Protein AF-A0A955Y211-F1 (afdb_monomer)

Structure (mmCIF, N/CA/C/O backbone):
data_AF-A0A955Y211-F1
#
_entry.id   AF-A0A955Y211-F1
#
loop_
_atom_site.group_PDB
_atom_site.id
_atom_site.type_symbol
_atom_site.label_atom_id
_atom_site.label_alt_id
_atom_site.label_comp_id
_atom_site.label_asym_id
_atom_site.label_entity_id
_atom_site.label_seq_id
_atom_site.pdbx_PDB_ins_code
_atom_site.Cartn_x
_atom_site.Cartn_y
_atom_site.Cartn_z
_atom_site.occupancy
_atom_site.B_iso_or_equiv
_atom_site.auth_seq_id
_atom_site.auth_comp_id
_atom_site.auth_asym_id
_atom_site.auth_atom_id
_atom_site.pdbx_PDB_model_num
ATOM 1 N N . MET A 1 1 ? -13.556 9.371 -0.304 1.00 25.94 1 MET A N 1
ATOM 2 C CA . MET A 1 1 ? -12.699 8.297 -0.838 1.00 25.94 1 MET A CA 1
ATOM 3 C C . MET A 1 1 ? -13.559 7.049 -0.824 1.00 25.94 1 MET A C 1
ATOM 5 O O . MET A 1 1 ? -14.116 6.763 0.221 1.00 25.94 1 MET A O 1
ATOM 9 N N . MET A 1 2 ? -13.828 6.443 -1.977 1.00 22.52 2 MET A N 1
ATOM 10 C CA . MET A 1 2 ? -14.856 5.406 -2.122 1.00 22.52 2 MET A CA 1
ATOM 11 C C . MET A 1 2 ? -14.147 4.055 -2.219 1.00 22.52 2 MET A C 1
ATOM 13 O O . MET A 1 2 ? -13.267 3.906 -3.066 1.00 22.52 2 MET A O 1
ATOM 17 N N . LEU A 1 3 ? -14.492 3.107 -1.346 1.00 28.50 3 LEU A N 1
ATOM 18 C CA . LEU A 1 3 ? -14.201 1.697 -1.585 1.00 28.50 3 LEU A CA 1
ATOM 19 C C . LEU A 1 3 ? -14.988 1.321 -2.847 1.00 28.50 3 LEU A C 1
ATOM 21 O O . LEU A 1 3 ? -16.217 1.323 -2.835 1.00 28.50 3 LEU A O 1
ATOM 25 N N . 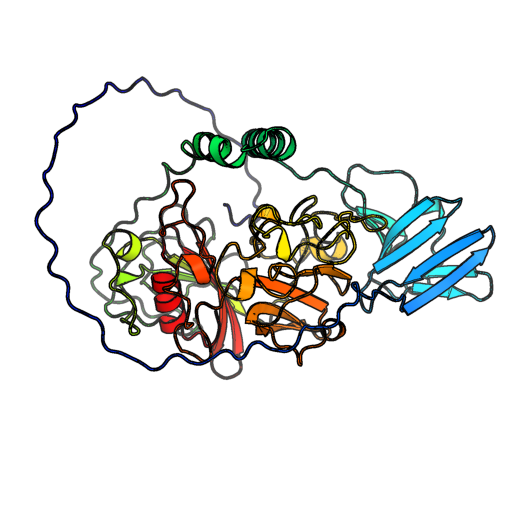ALA A 1 4 ? -14.299 1.132 -3.969 1.00 25.50 4 ALA A N 1
ATOM 26 C CA . ALA A 1 4 ? -14.953 0.814 -5.228 1.00 25.50 4 ALA A CA 1
ATOM 27 C C . ALA A 1 4 ? -15.119 -0.704 -5.327 1.00 25.50 4 ALA A C 1
ATOM 29 O O . ALA A 1 4 ? -14.175 -1.414 -5.662 1.00 25.50 4 ALA A O 1
ATOM 30 N N . ILE A 1 5 ? -16.327 -1.189 -5.042 1.00 35.94 5 ILE A N 1
ATOM 31 C CA . ILE A 1 5 ? -16.778 -2.511 -5.479 1.00 35.94 5 ILE A CA 1
ATOM 32 C C . ILE A 1 5 ? -17.578 -2.270 -6.761 1.00 35.94 5 ILE A C 1
ATOM 34 O O . ILE A 1 5 ? -18.552 -1.516 -6.763 1.00 35.94 5 ILE A O 1
ATOM 38 N N . LEU A 1 6 ? -17.113 -2.824 -7.881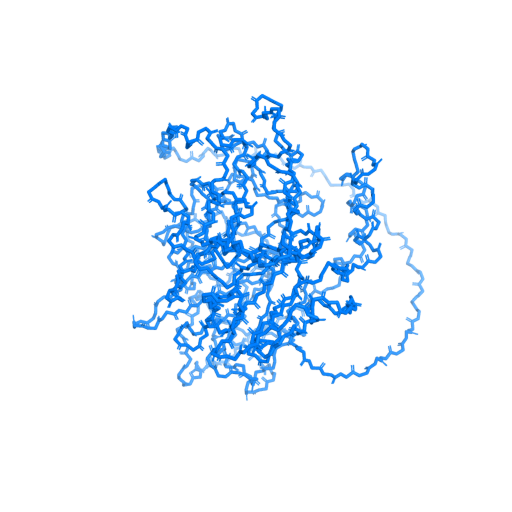 1.00 27.27 6 LEU A N 1
ATOM 39 C CA . LEU A 1 6 ? -17.697 -2.578 -9.200 1.00 27.27 6 LEU A CA 1
ATOM 40 C C . LEU A 1 6 ? -19.084 -3.233 -9.306 1.00 27.27 6 LEU A C 1
ATOM 42 O O . LEU A 1 6 ? -19.198 -4.432 -9.539 1.00 27.27 6 LEU A O 1
ATOM 46 N N . GLY A 1 7 ? -20.137 -2.422 -9.171 1.00 25.70 7 GLY A N 1
ATOM 47 C CA . GLY A 1 7 ? -21.519 -2.754 -9.523 1.00 25.70 7 GLY A CA 1
ATOM 48 C C . GLY A 1 7 ? -22.064 -1.745 -10.539 1.00 25.70 7 GLY A C 1
ATOM 49 O O . GLY A 1 7 ? -21.984 -0.537 -10.328 1.00 25.70 7 GLY A O 1
ATOM 50 N N . CYS A 1 8 ? -22.582 -2.224 -11.673 1.00 26.34 8 CYS A N 1
ATOM 51 C CA . CYS A 1 8 ? -23.124 -1.389 -12.753 1.00 26.34 8 CYS A CA 1
ATOM 52 C C . CYS A 1 8 ? -24.511 -0.834 -12.394 1.00 26.34 8 CYS A C 1
ATOM 54 O O . CYS A 1 8 ? -25.385 -1.645 -12.104 1.00 26.34 8 CYS A O 1
ATOM 56 N N . SER A 1 9 ? -24.750 0.488 -12.495 1.00 27.50 9 SER A N 1
ATOM 57 C CA . SER A 1 9 ? -26.084 1.105 -12.711 1.00 27.50 9 SER A CA 1
ATOM 58 C C . SER A 1 9 ? -26.029 2.621 -13.020 1.00 27.50 9 SER A C 1
ATOM 60 O O . SER A 1 9 ? -25.097 3.315 -12.629 1.00 27.50 9 SER A O 1
ATOM 62 N N . THR A 1 10 ? -27.038 3.099 -13.761 1.00 27.56 10 THR A N 1
ATOM 63 C CA . THR A 1 10 ? -27.229 4.388 -14.481 1.00 27.56 10 THR A CA 1
ATOM 64 C C . THR A 1 10 ? -27.459 5.658 -13.623 1.00 27.56 10 THR A C 1
ATOM 66 O O . THR A 1 10 ? -27.888 5.536 -12.479 1.00 27.56 10 THR A O 1
ATOM 69 N N . PRO A 1 11 ? -27.255 6.887 -14.166 1.00 25.84 11 PRO A N 1
ATOM 70 C CA . PRO A 1 11 ? -27.264 8.136 -13.387 1.00 25.84 11 PRO A CA 1
ATOM 71 C C . PRO A 1 11 ? -28.655 8.804 -13.267 1.00 25.84 11 PRO A C 1
ATOM 73 O O . PRO A 1 11 ? -29.410 8.779 -14.241 1.00 25.84 11 PRO A O 1
ATOM 76 N N . PRO A 1 12 ? -28.971 9.495 -12.147 1.00 29.44 12 PRO A N 1
ATOM 77 C CA . PRO A 1 12 ? -30.115 10.399 -12.067 1.00 29.44 12 PRO A CA 1
ATOM 78 C C . PRO A 1 12 ? -29.735 11.895 -12.109 1.00 29.44 12 PRO A C 1
ATOM 80 O O . PRO A 1 12 ? -28.596 12.309 -11.893 1.00 29.44 12 PRO A O 1
ATOM 83 N N . THR A 1 13 ? -30.757 12.684 -12.434 1.00 26.31 13 THR A N 1
ATOM 84 C CA . THR A 1 13 ? -30.793 14.094 -12.844 1.00 26.31 13 THR A CA 1
ATOM 85 C C . THR A 1 13 ? -30.585 15.097 -11.696 1.00 26.31 13 THR A C 1
ATOM 87 O O . THR A 1 13 ? -31.021 14.874 -10.571 1.00 26.31 13 THR A O 1
ATOM 90 N N . VAL A 1 14 ? -29.958 16.239 -12.004 1.00 26.50 14 VAL A N 1
ATOM 91 C CA . VAL A 1 14 ? -29.606 17.330 -11.073 1.00 26.50 14 VAL A CA 1
ATOM 92 C C . VAL A 1 14 ? -30.766 18.318 -10.891 1.00 26.50 14 VAL A C 1
ATOM 94 O O . VAL A 1 14 ? -31.300 18.820 -11.878 1.00 26.50 14 VAL A O 1
ATOM 97 N N . ALA A 1 15 ? -31.090 18.666 -9.640 1.00 27.75 15 ALA A N 1
ATOM 98 C CA . ALA A 1 15 ? -31.942 19.803 -9.278 1.00 27.75 15 ALA A CA 1
ATOM 99 C C . ALA A 1 15 ? -31.142 20.843 -8.468 1.00 27.75 15 ALA A C 1
ATOM 101 O O . ALA A 1 15 ? -30.325 20.499 -7.616 1.00 27.75 15 ALA A O 1
ATOM 102 N N . THR A 1 16 ? -31.361 22.122 -8.771 1.00 29.03 16 THR A N 1
ATOM 103 C CA . THR A 1 16 ? -30.668 23.301 -8.224 1.00 29.03 16 THR A CA 1
ATOM 104 C C . THR A 1 16 ? -31.268 23.783 -6.899 1.00 29.03 16 THR A C 1
ATOM 106 O O . THR A 1 16 ? -32.485 23.918 -6.798 1.00 29.03 16 THR A O 1
ATOM 109 N N . ALA A 1 17 ? -30.417 24.117 -5.921 1.00 28.25 17 ALA A N 1
ATOM 110 C CA . ALA A 1 17 ? -30.798 24.716 -4.635 1.00 28.25 17 ALA A CA 1
ATOM 111 C C . ALA A 1 17 ? -30.657 26.263 -4.630 1.00 28.25 17 ALA A C 1
ATOM 113 O O . ALA A 1 17 ? -29.771 26.781 -5.317 1.00 28.25 17 ALA A O 1
ATOM 114 N N . PRO A 1 18 ? -31.496 27.000 -3.868 1.00 30.27 18 PRO A N 1
ATOM 115 C CA . PRO A 1 18 ? -31.459 28.464 -3.751 1.00 30.27 18 PRO A CA 1
ATOM 116 C C . PRO A 1 18 ? -30.476 28.966 -2.659 1.00 30.27 18 PRO A C 1
ATOM 118 O O . PRO A 1 18 ? -29.943 28.152 -1.902 1.00 30.27 18 PRO A O 1
ATOM 121 N N . PRO A 1 19 ? -30.190 30.286 -2.586 1.00 30.73 19 PRO A N 1
ATOM 122 C CA . PRO A 1 19 ? -29.087 30.840 -1.799 1.00 30.73 19 PRO A CA 1
ATOM 123 C C . PRO A 1 19 ? -29.433 31.060 -0.316 1.00 30.73 19 PRO A C 1
ATOM 125 O O . PRO A 1 19 ? -30.584 31.297 0.036 1.00 30.73 19 PRO A O 1
ATOM 128 N N . VAL A 1 20 ? -28.400 30.999 0.532 1.00 32.41 20 VAL A N 1
ATOM 129 C CA . VAL A 1 20 ? -28.451 31.142 2.000 1.00 32.41 20 VAL A CA 1
ATOM 130 C C . VAL A 1 20 ? -27.920 32.523 2.407 1.00 32.41 20 VAL A C 1
ATOM 132 O O . VAL A 1 20 ? -26.851 32.927 1.945 1.00 32.41 20 VAL A O 1
ATOM 135 N N . GLU A 1 21 ? -28.661 33.230 3.264 1.00 29.61 21 GLU A N 1
ATOM 136 C CA . GLU A 1 21 ? -28.269 34.499 3.901 1.00 29.61 21 GLU A CA 1
ATOM 137 C C . GLU A 1 21 ? -27.356 34.277 5.129 1.00 29.61 21 GLU A C 1
ATOM 139 O O . GLU A 1 21 ? -27.426 33.217 5.755 1.00 29.61 21 GLU A O 1
ATOM 144 N N . PRO A 1 22 ? -26.486 35.243 5.489 1.00 31.50 22 PRO A N 1
ATOM 145 C CA . PRO A 1 22 ? -25.526 35.086 6.581 1.00 31.50 22 PRO A CA 1
ATOM 146 C C . PRO A 1 22 ? -26.103 35.491 7.948 1.00 31.50 22 PRO A C 1
ATOM 148 O O . PRO A 1 22 ? -26.681 36.567 8.090 1.00 31.50 22 PRO A O 1
ATOM 151 N N . GLU A 1 23 ? -25.861 34.667 8.970 1.00 32.06 23 GLU A N 1
ATOM 152 C CA . GLU A 1 23 ? -26.120 34.995 10.380 1.00 32.06 23 GLU A CA 1
ATOM 153 C C . GLU A 1 23 ? -24.873 35.544 11.111 1.00 32.06 23 GLU A C 1
ATOM 155 O O . GLU A 1 23 ? -23.742 35.335 10.653 1.00 32.06 23 GLU A O 1
ATOM 160 N N . PRO A 1 24 ? -25.064 36.288 12.222 1.00 30.00 24 PRO A N 1
ATOM 161 C CA . PRO A 1 24 ? -24.068 37.189 12.784 1.00 30.00 24 PRO A CA 1
ATOM 162 C C . PRO A 1 24 ? -23.136 36.522 13.805 1.00 30.00 24 PRO A C 1
ATOM 164 O O . PRO A 1 24 ? -23.482 35.582 14.512 1.00 30.00 24 PRO A O 1
ATOM 167 N N . THR A 1 25 ? -21.925 37.067 13.893 1.00 31.12 25 THR A N 1
ATOM 168 C CA . THR A 1 25 ? -20.847 36.672 14.806 1.00 31.12 25 THR A CA 1
ATOM 169 C C . THR A 1 25 ? -21.092 37.139 16.242 1.00 31.12 25 THR A C 1
ATOM 171 O O . THR A 1 25 ? -21.103 38.346 16.491 1.00 31.12 25 THR A O 1
ATOM 174 N N . GLU A 1 26 ? -21.158 36.202 17.191 1.00 30.30 26 GLU A N 1
ATOM 175 C CA . GLU A 1 26 ? -20.982 36.472 18.623 1.00 30.30 26 GLU A CA 1
ATOM 176 C C . GLU A 1 26 ? -19.583 36.062 19.108 1.00 30.30 26 GLU A C 1
ATOM 178 O O . GLU A 1 26 ? -19.053 34.997 18.791 1.00 30.30 26 GLU A O 1
ATOM 183 N N . SER A 1 27 ? -18.988 36.973 19.876 1.00 30.38 27 SER A N 1
ATOM 184 C CA . SER A 1 27 ? -17.680 36.890 20.521 1.00 30.38 27 SER A CA 1
ATOM 185 C C . SER A 1 27 ? -17.805 36.174 21.866 1.00 30.38 27 SER A C 1
ATOM 187 O O . SER A 1 27 ? -18.594 36.598 22.709 1.00 30.38 27 SER A O 1
ATOM 189 N N . LEU A 1 28 ? -17.005 35.128 22.095 1.00 30.70 28 LEU A N 1
ATOM 190 C CA . LEU A 1 28 ? -16.903 34.450 23.390 1.00 30.70 28 LEU A CA 1
ATOM 191 C C . LEU A 1 28 ? -15.480 34.550 23.943 1.00 30.70 28 LEU A C 1
ATOM 193 O O . LEU A 1 28 ? -14.507 34.134 23.314 1.00 30.70 28 LEU A O 1
ATOM 197 N N . ALA A 1 29 ? -15.397 35.122 25.143 1.00 28.25 29 ALA A N 1
ATOM 198 C CA . ALA A 1 29 ? -14.196 35.277 25.945 1.00 28.25 29 ALA A CA 1
ATOM 199 C C . ALA A 1 29 ? -13.709 33.934 26.520 1.00 28.25 29 ALA A C 1
ATOM 201 O O . ALA A 1 29 ? -14.495 33.096 26.961 1.00 28.25 29 ALA A O 1
ATOM 202 N N . THR A 1 30 ? -12.391 33.759 26.541 1.00 28.25 30 THR A N 1
ATOM 203 C CA . THR A 1 30 ? -11.656 32.630 27.131 1.00 28.25 30 THR A CA 1
ATOM 204 C C . THR A 1 30 ? -11.583 32.714 28.660 1.00 28.25 30 THR A C 1
ATOM 206 O O . THR A 1 30 ? -11.160 33.757 29.161 1.00 28.25 30 THR A O 1
ATOM 209 N N . PRO A 1 31 ? -11.876 31.631 29.405 1.00 31.05 31 PRO A N 1
ATOM 210 C CA . PRO A 1 31 ? -11.460 31.494 30.796 1.00 31.05 31 PRO A CA 1
ATOM 211 C C . PRO A 1 31 ? -10.129 30.734 30.944 1.00 31.05 31 PRO A C 1
ATOM 213 O O . PRO A 1 31 ? -9.762 29.893 30.119 1.00 31.05 31 PRO A O 1
ATOM 216 N N . ASP A 1 32 ? -9.425 31.078 32.022 1.00 29.11 32 ASP A N 1
ATOM 217 C CA . ASP A 1 32 ? -8.065 30.682 32.384 1.00 29.11 32 ASP A CA 1
ATOM 218 C C . ASP A 1 32 ? -7.831 29.167 32.487 1.00 29.11 32 ASP A C 1
ATOM 220 O O . ASP A 1 32 ? -8.633 28.402 33.027 1.00 29.11 32 ASP A O 1
ATOM 224 N N . ARG A 1 33 ? -6.666 28.745 31.987 1.00 29.34 33 ARG A N 1
ATOM 225 C CA . ARG A 1 33 ? -6.204 27.356 31.938 1.00 29.34 33 ARG A CA 1
ATOM 226 C C . ARG A 1 33 ? -5.289 27.079 33.133 1.00 29.34 33 ARG A C 1
ATOM 228 O O . ARG A 1 33 ? -4.211 27.653 33.233 1.00 29.34 33 ARG A O 1
ATOM 235 N N . VAL A 1 34 ? -5.709 26.176 34.017 1.00 27.72 34 VAL A N 1
ATOM 236 C CA . VAL A 1 34 ? -4.869 25.616 35.087 1.00 27.72 34 VAL A CA 1
ATOM 237 C C . VAL A 1 34 ? -3.972 24.532 34.482 1.00 27.72 34 VAL A C 1
ATOM 239 O O . VAL A 1 34 ? -4.468 23.534 33.958 1.00 27.72 34 VAL A O 1
ATOM 242 N N . GLU A 1 35 ? -2.654 24.737 34.523 1.00 25.97 35 GLU A N 1
ATOM 243 C CA . GLU A 1 35 ? -1.651 23.735 34.147 1.00 25.97 35 GLU A CA 1
ATOM 244 C C . GLU A 1 35 ? -1.521 22.668 35.241 1.00 25.97 35 GLU A C 1
ATOM 246 O O . GLU A 1 35 ? -1.168 22.963 36.382 1.00 25.97 35 GLU A O 1
ATOM 251 N N . VAL A 1 36 ? -1.765 21.408 34.879 1.00 28.48 36 VAL A N 1
ATOM 252 C CA . VAL A 1 36 ? -1.375 20.240 35.676 1.00 28.48 36 VAL A CA 1
ATOM 253 C C . VAL A 1 36 ? -0.324 19.480 34.873 1.00 28.48 36 VAL A C 1
ATOM 255 O O . VAL A 1 36 ? -0.590 19.034 33.756 1.00 28.48 36 VAL A O 1
ATOM 258 N N . ALA A 1 37 ? 0.883 19.376 35.427 1.00 24.50 37 ALA A N 1
ATOM 259 C CA . ALA A 1 37 ? 2.010 18.695 34.802 1.00 24.50 37 ALA A CA 1
ATOM 260 C C . ALA A 1 37 ? 1.767 17.170 34.724 1.00 24.50 37 ALA A C 1
ATOM 262 O O . ALA A 1 37 ? 1.361 16.573 35.726 1.00 24.50 37 ALA A O 1
ATOM 263 N N . PRO A 1 38 ? 2.019 16.519 33.572 1.00 26.70 38 PRO A N 1
ATOM 264 C CA . PRO A 1 38 ? 1.926 15.069 33.454 1.00 26.70 38 PRO A CA 1
ATOM 265 C C . PRO A 1 38 ? 3.118 14.365 34.133 1.00 26.70 38 PRO A C 1
ATOM 267 O O . PRO A 1 38 ? 4.199 14.950 34.254 1.00 26.70 38 PRO A O 1
ATOM 270 N N . PRO A 1 39 ? 2.948 13.104 34.573 1.00 25.73 39 PRO A N 1
ATOM 271 C CA . PRO A 1 39 ? 4.008 12.334 35.210 1.00 25.73 39 PRO A CA 1
ATOM 272 C C . PRO A 1 39 ? 5.136 11.998 34.224 1.00 25.73 39 PRO A C 1
ATOM 274 O O . PRO A 1 39 ? 4.902 11.593 33.087 1.00 25.73 39 PRO A O 1
ATOM 277 N N . SER A 1 40 ? 6.370 12.154 34.704 1.00 24.05 40 SER A N 1
ATOM 278 C CA . SER A 1 40 ? 7.608 11.781 34.019 1.00 24.05 40 SER A CA 1
ATOM 279 C C . SER A 1 40 ? 7.696 10.259 33.873 1.00 24.05 40 SER A C 1
ATOM 281 O O . SER A 1 40 ? 7.836 9.548 34.869 1.00 24.05 40 SER A O 1
ATOM 283 N N . MET A 1 41 ? 7.619 9.761 32.639 1.00 28.09 41 MET A N 1
ATOM 284 C CA . MET A 1 41 ? 8.071 8.418 32.275 1.00 28.09 41 MET A CA 1
ATOM 285 C C . MET A 1 41 ? 9.330 8.548 31.422 1.00 28.09 41 MET A C 1
ATOM 287 O O . MET A 1 41 ? 9.402 9.401 30.537 1.00 28.09 41 MET A O 1
ATOM 291 N N . ALA A 1 42 ? 10.337 7.735 31.738 1.00 22.70 42 ALA A N 1
ATOM 292 C CA . ALA A 1 42 ? 11.638 7.775 31.088 1.00 22.70 42 ALA A CA 1
ATOM 293 C C . ALA A 1 42 ? 11.497 7.534 29.570 1.00 22.70 42 ALA A C 1
ATOM 295 O O . ALA A 1 42 ? 10.832 6.574 29.174 1.00 22.70 42 ALA A O 1
ATOM 296 N N . PRO A 1 43 ? 12.104 8.379 28.718 1.00 23.86 43 PRO A N 1
ATOM 297 C CA . PRO A 1 43 ? 12.078 8.186 27.278 1.00 23.86 43 PRO A CA 1
ATOM 298 C C . PRO A 1 43 ? 12.829 6.904 26.915 1.00 23.86 43 PRO A C 1
ATOM 300 O O . PRO A 1 43 ? 13.961 6.684 27.349 1.00 23.86 43 PRO A O 1
ATOM 303 N N . VAL A 1 44 ? 12.206 6.069 26.086 1.00 27.09 44 VAL A N 1
ATOM 304 C CA . VAL A 1 44 ? 12.920 5.026 25.351 1.00 27.09 44 VAL A CA 1
ATOM 305 C C . VAL A 1 44 ? 13.839 5.750 24.370 1.00 27.09 44 VAL A C 1
ATOM 307 O O . VAL A 1 44 ? 13.383 6.355 23.402 1.00 27.09 44 VAL A O 1
ATOM 310 N N . HIS A 1 45 ? 15.137 5.759 24.664 1.00 24.59 45 HIS A N 1
ATOM 311 C CA . HIS A 1 45 ? 16.151 6.268 23.751 1.00 24.59 45 HIS A CA 1
ATOM 312 C C . HIS A 1 45 ? 16.186 5.375 22.506 1.00 24.59 45 HIS A C 1
ATOM 314 O O . HIS A 1 45 ? 16.742 4.280 22.533 1.00 24.59 45 HIS A O 1
ATOM 320 N N . LEU A 1 46 ? 15.609 5.856 21.403 1.00 29.62 46 LEU A N 1
ATOM 321 C CA . LEU A 1 46 ? 16.026 5.430 20.073 1.00 29.62 46 LEU A CA 1
ATOM 322 C C . LEU A 1 46 ? 17.457 5.950 19.895 1.00 29.62 46 LEU A C 1
ATOM 324 O O . LEU A 1 46 ? 17.662 7.149 19.686 1.00 29.62 46 LEU A O 1
ATOM 328 N N . GLU A 1 47 ? 18.457 5.085 20.070 1.00 27.11 47 GLU A N 1
ATOM 329 C CA . GLU A 1 47 ? 19.818 5.434 19.669 1.00 27.11 47 GLU A CA 1
ATOM 330 C C . GLU A 1 47 ? 19.816 5.802 18.176 1.00 27.11 47 GLU A C 1
ATOM 332 O O . GLU A 1 47 ? 19.079 5.188 17.397 1.00 27.11 47 GLU A O 1
ATOM 337 N N . PRO A 1 48 ? 20.601 6.809 17.751 1.00 30.25 48 PRO A N 1
ATOM 338 C CA . PRO A 1 48 ? 20.757 7.115 16.341 1.00 30.25 48 PRO A CA 1
ATOM 339 C C . PRO A 1 48 ? 21.445 5.920 15.682 1.00 30.25 48 PRO A C 1
ATOM 341 O O . PRO A 1 48 ? 22.666 5.775 15.745 1.00 30.25 48 PRO A O 1
ATOM 344 N N . ALA A 1 49 ? 20.637 5.041 15.095 1.00 35.03 49 ALA A N 1
ATOM 345 C CA . ALA A 1 49 ? 21.112 3.909 14.327 1.00 35.03 49 ALA A CA 1
ATOM 346 C C . ALA A 1 49 ? 22.055 4.417 13.226 1.00 35.03 49 ALA A C 1
ATOM 348 O O . ALA A 1 49 ? 21.831 5.481 12.631 1.00 35.03 49 ALA A O 1
ATOM 349 N N . GLY A 1 50 ? 23.166 3.704 13.036 1.00 31.72 50 GLY A N 1
ATOM 350 C CA . GLY A 1 50 ? 24.176 4.046 12.042 1.00 31.72 50 GLY A CA 1
ATOM 351 C C . GLY A 1 50 ? 23.540 4.228 10.667 1.00 31.72 50 GLY A C 1
ATOM 352 O O . GLY A 1 50 ? 22.561 3.574 10.335 1.00 31.72 50 GLY A O 1
ATOM 353 N N . LEU A 1 51 ? 24.083 5.146 9.868 1.00 36.25 51 LEU A N 1
ATOM 354 C CA . LEU A 1 51 ? 23.561 5.443 8.535 1.00 36.25 51 LEU A CA 1
ATOM 355 C C . LEU A 1 51 ? 23.374 4.135 7.730 1.00 36.25 51 LEU A C 1
ATOM 357 O O . LEU A 1 51 ? 24.379 3.477 7.440 1.00 36.25 51 LEU A O 1
ATOM 361 N N . PRO A 1 52 ? 22.145 3.752 7.324 1.00 45.50 52 PRO A N 1
ATOM 362 C CA . PRO A 1 52 ? 21.960 2.696 6.341 1.00 45.50 52 PRO A CA 1
ATOM 363 C C . PRO A 1 52 ? 22.722 3.085 5.071 1.00 45.50 52 PRO A C 1
ATOM 365 O O . PRO A 1 52 ? 22.803 4.270 4.735 1.00 45.50 52 PRO A O 1
ATOM 368 N N . SER A 1 53 ? 23.309 2.085 4.401 1.00 45.00 53 SER A N 1
ATOM 369 C CA . SER A 1 53 ? 24.312 2.235 3.335 1.00 45.00 53 SER A CA 1
ATOM 370 C C . SER A 1 53 ? 24.128 3.501 2.487 1.00 45.00 53 SER A C 1
ATOM 372 O O . SER A 1 53 ? 23.051 3.731 1.915 1.00 45.00 53 SER A O 1
ATOM 374 N N . SER A 1 54 ? 25.209 4.271 2.344 1.00 48.00 54 SER A N 1
ATOM 375 C CA . SER A 1 54 ? 25.332 5.459 1.485 1.00 48.00 54 SER A CA 1
ATOM 376 C C . SER A 1 54 ? 24.964 5.223 0.023 1.00 48.00 54 SER A C 1
ATOM 378 O O . SER A 1 54 ? 24.867 6.182 -0.734 1.00 48.00 54 SER A O 1
ATOM 380 N N . ASP A 1 55 ? 24.747 3.977 -0.376 1.00 55.09 55 ASP A N 1
ATOM 381 C CA . ASP A 1 55 ? 24.677 3.591 -1.769 1.00 55.09 55 ASP A CA 1
ATOM 382 C C . ASP A 1 55 ? 23.258 3.771 -2.335 1.00 55.09 55 ASP A C 1
ATOM 384 O O . ASP A 1 55 ? 22.263 3.648 -1.597 1.00 55.09 55 ASP A O 1
ATOM 388 N N . PRO A 1 56 ? 23.135 4.107 -3.631 1.00 59.94 56 PRO A N 1
ATOM 389 C CA . PRO A 1 56 ? 21.861 4.129 -4.348 1.00 59.94 56 PRO A CA 1
ATOM 390 C C . PRO A 1 56 ? 21.181 2.754 -4.316 1.00 59.94 56 PRO A C 1
ATOM 392 O O . PRO A 1 56 ? 21.770 1.752 -3.907 1.00 59.94 56 PRO A O 1
ATOM 395 N N . VAL A 1 57 ? 19.894 2.698 -4.662 1.00 65.56 57 VAL A N 1
ATOM 396 C CA . VAL A 1 57 ? 19.168 1.420 -4.717 1.00 65.56 57 VAL A CA 1
ATOM 397 C C . VAL A 1 57 ? 19.807 0.525 -5.779 1.00 65.56 57 VAL A C 1
ATOM 399 O O . VAL A 1 57 ? 19.751 0.837 -6.965 1.00 65.56 57 VAL A O 1
ATOM 402 N N . ASP A 1 58 ? 20.400 -0.588 -5.346 1.00 62.00 58 ASP A N 1
ATOM 403 C CA . ASP A 1 58 ? 20.916 -1.621 -6.239 1.00 62.00 58 ASP A CA 1
ATOM 404 C C . ASP A 1 58 ? 19.759 -2.518 -6.712 1.00 62.00 58 ASP A C 1
ATOM 406 O O . ASP A 1 58 ? 19.198 -3.299 -5.941 1.00 62.00 58 ASP A O 1
ATOM 410 N N . GLN A 1 59 ? 19.377 -2.358 -7.982 1.00 70.62 59 GLN A N 1
ATOM 411 C CA . GLN A 1 59 ? 18.466 -3.248 -8.707 1.00 70.62 59 GLN A CA 1
ATOM 412 C C . GLN A 1 59 ? 19.233 -4.014 -9.791 1.00 70.62 59 GLN A C 1
ATOM 414 O O . GLN A 1 59 ? 18.903 -3.936 -10.977 1.00 70.62 59 GLN A O 1
ATOM 419 N N . THR A 1 60 ? 20.304 -4.710 -9.407 1.00 75.00 60 THR A N 1
ATOM 420 C CA . THR A 1 60 ? 21.057 -5.543 -10.347 1.00 75.00 60 THR A CA 1
ATOM 421 C C . THR A 1 60 ? 20.127 -6.575 -11.006 1.00 75.00 60 THR A C 1
ATOM 423 O O . THR A 1 60 ? 19.451 -7.327 -10.295 1.00 75.00 60 THR A O 1
ATOM 426 N N . PRO A 1 61 ? 20.084 -6.633 -12.353 1.00 80.06 61 PRO A N 1
ATOM 427 C CA . PRO A 1 61 ? 19.283 -7.617 -13.065 1.00 80.06 61 PRO A CA 1
ATOM 428 C C . PRO A 1 61 ? 19.612 -9.048 -12.656 1.00 80.06 61 PRO A C 1
ATOM 430 O O . PRO A 1 61 ? 20.773 -9.385 -12.426 1.00 80.06 61 PRO A O 1
ATOM 433 N N . ARG A 1 62 ? 18.595 -9.912 -12.637 1.00 82.44 62 ARG A N 1
ATOM 434 C CA . ARG A 1 62 ? 18.795 -11.347 -12.410 1.00 82.44 62 ARG A CA 1
ATOM 435 C C . ARG A 1 62 ? 19.378 -12.037 -13.628 1.00 82.44 62 ARG A C 1
ATOM 437 O O . ARG A 1 62 ? 20.346 -12.776 -13.509 1.00 82.44 62 ARG A O 1
ATOM 444 N N . ASP A 1 63 ? 18.783 -11.762 -14.781 1.00 88.88 63 ASP A N 1
ATOM 445 C CA . ASP A 1 63 ? 19.123 -12.403 -16.042 1.00 88.88 63 ASP A CA 1
ATOM 446 C C . ASP A 1 63 ? 19.218 -11.345 -17.140 1.00 88.88 63 ASP A C 1
ATOM 448 O O . ASP A 1 63 ? 18.400 -10.423 -17.213 1.00 88.88 63 ASP A O 1
ATOM 452 N N . VAL A 1 64 ? 20.221 -11.480 -18.005 1.00 93.31 64 VAL A N 1
ATOM 453 C CA . VAL A 1 64 ? 20.430 -10.609 -19.163 1.00 93.31 64 VAL A CA 1
ATOM 454 C C . VAL A 1 64 ? 20.685 -11.485 -20.378 1.00 93.31 64 VAL A C 1
ATOM 456 O O . VAL A 1 64 ? 21.616 -12.287 -20.388 1.00 93.31 64 VAL A O 1
ATOM 459 N N . PHE A 1 65 ? 19.867 -11.305 -21.408 1.00 94.00 65 PHE A N 1
ATOM 460 C CA . PHE A 1 65 ? 19.957 -12.028 -22.667 1.00 94.00 65 PHE A CA 1
ATOM 461 C C . PHE A 1 65 ? 20.170 -11.029 -23.799 1.00 94.00 65 PHE A C 1
ATOM 463 O O . PHE A 1 65 ? 19.311 -10.184 -24.060 1.00 94.00 65 PHE A O 1
ATOM 470 N N . ASP A 1 66 ? 21.303 -11.125 -24.486 1.00 94.06 66 ASP A N 1
ATOM 471 C CA . ASP A 1 66 ? 21.509 -10.419 -25.747 1.00 94.06 66 ASP A CA 1
ATOM 472 C C . ASP A 1 66 ? 20.864 -11.238 -26.876 1.00 94.06 66 ASP A C 1
ATOM 474 O O . ASP A 1 66 ? 21.132 -12.429 -27.035 1.00 94.06 66 ASP A O 1
ATOM 478 N N . LEU A 1 67 ? 19.966 -10.605 -27.631 1.00 92.44 67 LEU A N 1
ATOM 479 C CA . LEU A 1 67 ? 19.159 -11.244 -28.669 1.00 92.44 67 LEU A CA 1
ATOM 480 C C . LEU A 1 67 ? 19.692 -10.900 -30.072 1.00 92.44 67 LEU A C 1
ATOM 482 O O . LEU A 1 67 ? 20.284 -9.830 -30.271 1.00 92.44 67 LEU A O 1
ATOM 486 N N . PRO A 1 68 ? 19.437 -11.754 -31.084 1.00 86.44 68 PRO A N 1
ATOM 487 C CA . PRO A 1 68 ? 19.774 -11.456 -32.471 1.00 86.44 68 PRO A CA 1
ATOM 488 C C . PRO A 1 68 ? 19.243 -10.089 -32.930 1.00 86.44 68 PRO A C 1
ATOM 490 O O . PRO A 1 68 ? 18.175 -9.638 -32.518 1.00 86.44 68 PRO A O 1
ATOM 493 N N . GLY A 1 69 ? 19.998 -9.416 -33.804 1.00 83.06 69 GLY A N 1
ATOM 494 C CA . GLY A 1 69 ? 19.609 -8.102 -34.333 1.00 83.06 69 GLY A CA 1
ATOM 495 C C . GLY A 1 69 ? 19.777 -6.935 -33.350 1.00 83.06 69 GLY A C 1
ATOM 496 O O . GLY A 1 69 ? 19.183 -5.880 -33.562 1.00 83.06 69 GLY A O 1
ATOM 497 N N . GLY A 1 70 ? 20.575 -7.104 -32.289 1.00 83.75 70 GLY A N 1
ATOM 498 C CA . GLY A 1 70 ? 20.856 -6.050 -31.305 1.00 83.75 70 GLY A CA 1
ATOM 499 C C . GLY A 1 70 ? 19.731 -5.833 -30.292 1.00 83.75 70 GLY A C 1
ATOM 500 O O . GLY A 1 70 ? 19.654 -4.768 -29.678 1.00 83.75 70 GLY A O 1
ATOM 501 N N . GLY A 1 71 ? 18.837 -6.815 -30.142 1.00 91.75 71 GLY A N 1
ATOM 502 C CA . GLY A 1 71 ? 17.840 -6.818 -29.080 1.00 91.75 71 GLY A CA 1
ATOM 503 C C . GLY A 1 71 ? 18.452 -7.210 -27.736 1.00 91.75 71 GLY A C 1
ATOM 504 O O . GLY A 1 71 ? 19.518 -7.818 -27.675 1.00 91.75 71 GLY A O 1
ATOM 505 N N . ARG A 1 72 ? 17.764 -6.887 -26.644 1.00 95.31 72 ARG A N 1
ATOM 506 C CA . ARG A 1 72 ? 18.158 -7.301 -25.294 1.00 95.31 72 ARG A CA 1
ATOM 507 C C . ARG A 1 72 ? 16.926 -7.589 -24.453 1.00 95.31 72 ARG A C 1
ATOM 509 O O . ARG A 1 72 ? 15.967 -6.828 -24.509 1.00 95.31 72 ARG A O 1
ATOM 516 N N . LEU A 1 73 ? 16.955 -8.653 -23.666 1.00 95.88 73 LEU A N 1
ATOM 517 C CA . LEU A 1 73 ? 15.919 -8.991 -22.696 1.00 95.88 73 LEU A CA 1
ATOM 518 C C . LEU A 1 73 ? 16.545 -9.046 -21.299 1.00 95.88 73 LEU A C 1
ATOM 520 O O . LEU A 1 73 ? 17.560 -9.707 -21.100 1.00 95.88 73 LEU A O 1
ATOM 524 N N . VAL A 1 74 ? 15.965 -8.324 -20.344 1.00 95.25 74 VAL A N 1
ATOM 525 C CA . VAL A 1 74 ? 16.493 -8.166 -18.982 1.00 95.25 74 VAL A CA 1
ATOM 526 C C . VAL A 1 74 ? 15.418 -8.533 -17.970 1.00 95.25 74 VAL A C 1
ATOM 528 O O . VAL A 1 74 ? 14.323 -7.978 -18.017 1.00 95.25 74 VAL A O 1
ATOM 531 N N . HIS A 1 75 ? 15.742 -9.423 -17.039 1.00 93.75 75 HIS A 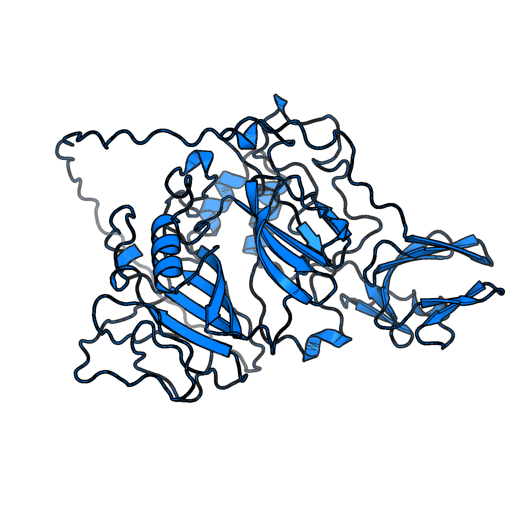N 1
ATOM 532 C CA . HIS A 1 75 ? 14.894 -9.794 -15.910 1.00 93.75 75 HIS A CA 1
ATOM 533 C C . HIS A 1 75 ? 15.249 -8.938 -14.691 1.00 93.75 75 HIS A C 1
ATOM 535 O O . HIS A 1 75 ? 16.384 -8.979 -14.210 1.00 93.75 75 HIS A O 1
ATOM 541 N N . LEU A 1 76 ? 14.306 -8.129 -14.207 1.00 86.44 76 LEU A N 1
ATOM 542 C CA . LEU A 1 76 ? 14.605 -7.044 -13.264 1.00 86.44 76 LEU A CA 1
ATOM 543 C C . LEU A 1 76 ? 14.682 -7.475 -11.798 1.00 86.44 76 LEU A C 1
ATOM 545 O O . LEU A 1 76 ? 15.445 -6.899 -11.029 1.00 86.44 76 LEU A O 1
ATOM 549 N N . SER A 1 77 ? 13.872 -8.444 -11.377 1.00 75.19 77 SER A N 1
ATOM 550 C CA . SER A 1 77 ? 13.761 -8.837 -9.969 1.00 75.19 77 SER A CA 1
ATOM 551 C C . SER A 1 77 ? 13.377 -10.314 -9.851 1.00 75.19 77 SER A C 1
ATOM 553 O O . SER A 1 77 ? 13.395 -11.043 -10.832 1.00 75.19 77 SER A O 1
ATOM 555 N N . ARG A 1 78 ? 13.060 -10.797 -8.641 1.00 78.25 78 ARG A N 1
ATOM 556 C CA . ARG A 1 78 ? 12.457 -12.135 -8.453 1.00 78.25 78 ARG A CA 1
ATOM 557 C C . ARG A 1 78 ? 10.999 -12.197 -8.944 1.00 78.25 78 ARG A C 1
ATOM 559 O O . ARG A 1 78 ? 10.434 -13.284 -8.999 1.00 78.25 78 ARG A O 1
ATOM 566 N N . GLY A 1 79 ? 10.398 -11.042 -9.226 1.00 79.75 79 GLY A N 1
ATOM 567 C CA . GLY A 1 79 ? 9.037 -10.932 -9.722 1.00 79.75 79 GLY A CA 1
ATOM 568 C C . GLY A 1 79 ? 8.937 -11.173 -11.220 1.00 79.75 79 GLY A C 1
ATOM 569 O O . GLY A 1 79 ? 9.864 -11.625 -11.875 1.00 79.75 79 GLY A O 1
ATOM 570 N N . ASP A 1 80 ? 7.786 -10.817 -11.764 1.00 89.38 80 ASP A N 1
ATOM 571 C CA . ASP A 1 80 ? 7.403 -11.139 -13.136 1.00 89.38 80 ASP A CA 1
ATOM 572 C C . ASP A 1 80 ? 7.870 -10.088 -14.163 1.00 89.38 80 ASP A C 1
ATOM 574 O O . ASP A 1 80 ? 7.349 -10.044 -15.277 1.00 89.38 80 ASP A O 1
ATOM 578 N N . HIS A 1 81 ? 8.796 -9.197 -13.792 1.00 93.38 81 HIS A N 1
ATOM 579 C CA . HIS A 1 81 ? 9.084 -7.962 -14.525 1.00 93.38 81 HIS A CA 1
ATOM 580 C C . HIS A 1 81 ? 10.294 -8.062 -15.452 1.00 93.38 81 HIS A C 1
ATOM 582 O O . HIS A 1 81 ? 11.407 -8.388 -15.030 1.00 93.38 81 HIS A O 1
ATOM 588 N N . TRP A 1 82 ? 10.087 -7.670 -16.709 1.00 95.50 82 TRP A N 1
ATOM 589 C CA . TRP A 1 82 ? 11.095 -7.739 -17.763 1.00 95.50 82 TRP A CA 1
ATOM 590 C C . TRP A 1 82 ? 11.225 -6.418 -18.517 1.00 95.50 82 TRP A C 1
ATOM 592 O O . TRP A 1 82 ? 10.244 -5.703 -18.723 1.00 95.50 82 TRP A O 1
ATOM 602 N N . LEU A 1 83 ? 12.432 -6.117 -18.992 1.00 95.75 83 LEU A N 1
ATOM 603 C CA . LEU A 1 83 ? 12.666 -5.105 -20.017 1.00 95.75 83 LEU A CA 1
ATOM 604 C C . LEU A 1 83 ? 13.057 -5.786 -21.316 1.00 95.75 83 LEU A C 1
ATOM 606 O O . LEU A 1 83 ? 14.037 -6.526 -21.349 1.00 95.75 83 LEU A O 1
ATOM 610 N N . TRP A 1 84 ? 12.336 -5.495 -22.393 1.00 95.12 84 TRP A N 1
ATOM 611 C CA . TRP A 1 84 ? 12.697 -5.962 -23.727 1.00 95.12 84 TRP A CA 1
ATOM 612 C C . TRP A 1 84 ? 13.070 -4.771 -24.601 1.00 95.12 84 TRP A C 1
ATOM 614 O O . TRP A 1 84 ? 12.235 -3.920 -24.894 1.00 95.12 84 TRP A O 1
ATOM 624 N N . THR A 1 85 ? 14.335 -4.693 -25.001 1.00 95.00 85 T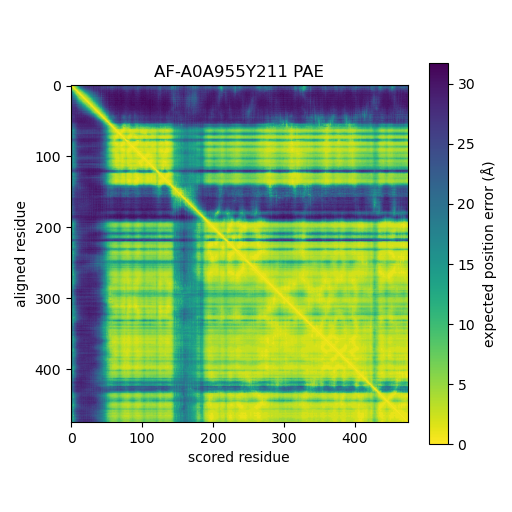HR A N 1
ATOM 625 C CA . THR A 1 85 ? 14.846 -3.724 -25.963 1.00 95.00 85 THR A CA 1
ATOM 626 C C . THR A 1 85 ? 14.856 -4.331 -27.363 1.00 95.00 85 THR A C 1
ATOM 628 O O . THR A 1 85 ? 15.515 -5.342 -27.595 1.00 95.00 85 THR A O 1
ATOM 631 N N . VAL A 1 86 ? 14.152 -3.705 -28.307 1.00 91.25 86 VAL A N 1
ATOM 632 C CA . VAL A 1 86 ? 14.111 -4.084 -29.728 1.00 91.25 86 VAL A CA 1
ATOM 633 C C . VAL A 1 86 ? 14.253 -2.822 -30.572 1.00 91.25 86 VAL A C 1
ATOM 635 O O . VAL A 1 86 ? 13.558 -1.837 -30.333 1.00 91.25 86 VAL A O 1
ATOM 638 N N . ALA A 1 87 ? 15.174 -2.833 -31.543 1.00 89.50 87 ALA A N 1
ATOM 639 C CA . ALA A 1 87 ? 15.441 -1.695 -32.432 1.00 89.50 87 ALA A CA 1
ATOM 640 C C . ALA A 1 87 ? 15.650 -0.358 -31.679 1.00 89.50 87 ALA A C 1
ATOM 642 O O . ALA A 1 87 ? 15.134 0.687 -32.072 1.00 89.50 87 ALA A O 1
ATOM 643 N N . GLY A 1 88 ? 16.376 -0.402 -30.556 1.00 88.62 88 GLY A N 1
ATOM 644 C CA . GLY A 1 88 ? 16.675 0.770 -29.724 1.00 88.62 88 GLY A CA 1
ATOM 645 C C . GLY A 1 88 ? 15.528 1.262 -28.832 1.00 88.62 88 GLY A C 1
ATOM 646 O O . GLY A 1 88 ? 15.697 2.264 -28.142 1.00 88.62 88 GLY A O 1
ATOM 647 N N . ARG A 1 89 ? 14.374 0.581 -28.807 1.00 91.12 89 ARG A N 1
ATOM 648 C CA . ARG A 1 89 ? 13.233 0.917 -27.939 1.00 91.12 89 ARG A CA 1
ATOM 649 C C . ARG A 1 89 ? 13.087 -0.119 -26.836 1.00 91.12 89 ARG A C 1
ATOM 651 O O . ARG A 1 89 ? 13.096 -1.307 -27.130 1.00 91.12 89 ARG A O 1
ATOM 658 N N . THR A 1 90 ? 12.934 0.332 -25.593 1.00 93.88 90 THR A N 1
ATOM 659 C CA . THR A 1 90 ? 12.775 -0.534 -24.415 1.00 93.88 90 THR A CA 1
ATOM 660 C C . THR A 1 90 ? 11.323 -0.559 -23.958 1.00 93.88 90 THR A C 1
ATOM 662 O O . THR A 1 90 ? 10.699 0.490 -23.800 1.00 93.88 90 THR A O 1
ATOM 665 N N . TYR A 1 91 ? 10.805 -1.759 -23.721 1.00 94.06 91 TYR A N 1
ATOM 666 C CA . TYR A 1 91 ? 9.440 -2.018 -23.284 1.00 94.06 91 TYR A CA 1
ATOM 667 C C . TYR A 1 91 ? 9.446 -2.672 -21.904 1.00 94.06 91 TYR A C 1
ATOM 669 O O . TYR A 1 91 ? 10.195 -3.621 -21.685 1.00 94.06 91 TYR A O 1
ATOM 677 N N . HIS A 1 92 ? 8.594 -2.193 -20.997 1.00 94.50 92 HIS A N 1
ATOM 678 C CA . HIS A 1 92 ? 8.384 -2.815 -19.691 1.00 94.50 92 HIS A CA 1
ATOM 679 C C . HIS A 1 92 ? 7.277 -3.865 -19.782 1.00 94.50 92 HIS A C 1
ATOM 681 O O . HIS A 1 92 ? 6.154 -3.557 -20.195 1.00 94.50 92 HIS A O 1
ATOM 687 N N . LEU A 1 93 ? 7.598 -5.099 -19.408 1.00 94.75 93 LEU A N 1
ATOM 688 C CA . LEU A 1 93 ? 6.739 -6.262 -19.555 1.00 94.75 93 LEU A CA 1
ATOM 689 C C . LEU A 1 93 ? 6.501 -6.955 -18.216 1.00 94.75 93 LEU A C 1
ATOM 691 O O . LEU A 1 93 ? 7.337 -6.897 -17.315 1.00 94.75 93 LEU A O 1
ATOM 695 N N . GLU A 1 94 ? 5.382 -7.663 -18.141 1.00 93.88 94 GLU A N 1
ATOM 696 C CA . GLU A 1 94 ? 5.048 -8.591 -17.071 1.00 93.88 94 GLU A CA 1
ATOM 697 C C . GLU A 1 94 ? 4.668 -9.954 -17.633 1.00 93.88 94 GLU A C 1
ATOM 699 O O . GLU A 1 94 ? 3.870 -10.037 -18.571 1.00 93.88 94 GLU A O 1
ATOM 704 N N . ALA A 1 95 ? 5.194 -11.015 -17.030 1.00 93.56 95 ALA A N 1
ATOM 705 C CA . ALA A 1 95 ? 4.906 -12.390 -17.410 1.00 93.56 95 ALA A CA 1
ATOM 706 C C . ALA A 1 95 ? 4.029 -13.102 -16.361 1.00 93.56 95 ALA A C 1
ATOM 708 O O . ALA A 1 95 ? 4.248 -12.979 -15.167 1.00 93.56 95 ALA A O 1
ATOM 709 N N . ALA A 1 96 ? 3.037 -13.887 -16.778 1.00 92.25 96 ALA A N 1
ATOM 710 C CA . ALA A 1 96 ? 2.323 -14.824 -15.893 1.00 92.25 96 ALA A CA 1
ATOM 711 C C . ALA A 1 96 ? 2.825 -16.266 -16.045 1.00 92.25 96 ALA A C 1
ATOM 713 O O . ALA A 1 96 ? 2.328 -17.171 -15.379 1.00 92.25 96 ALA A O 1
ATOM 714 N N . ALA A 1 97 ? 3.786 -16.487 -16.939 1.00 90.81 97 ALA A N 1
ATOM 715 C CA . ALA A 1 97 ? 4.389 -17.781 -17.202 1.00 90.81 97 ALA A CA 1
ATOM 716 C C . ALA A 1 97 ? 5.917 -17.643 -17.285 1.00 90.81 97 ALA A C 1
ATOM 718 O O . ALA A 1 97 ? 6.415 -16.547 -17.553 1.00 90.81 97 ALA A O 1
ATOM 719 N N . PRO A 1 98 ? 6.676 -18.736 -17.082 1.00 92.56 98 PRO A N 1
ATOM 720 C CA . PRO A 1 98 ? 8.128 -18.706 -17.197 1.00 92.56 98 PRO A CA 1
ATOM 721 C C . PRO A 1 98 ? 8.578 -18.186 -18.563 1.00 92.56 98 PRO A C 1
ATOM 723 O O . PRO A 1 98 ? 8.086 -18.652 -19.593 1.00 92.56 98 PRO A O 1
ATOM 726 N N . VAL A 1 99 ? 9.536 -17.261 -18.550 1.00 94.69 99 VAL A N 1
ATOM 727 C CA . VAL A 1 99 ? 10.185 -16.728 -19.751 1.00 94.69 99 VAL A CA 1
ATOM 728 C C . VAL A 1 99 ? 11.532 -17.419 -19.930 1.00 94.69 99 VAL A C 1
ATOM 730 O O . VAL A 1 99 ? 12.287 -17.581 -18.969 1.00 94.69 99 VAL A O 1
ATOM 733 N N . ARG A 1 100 ? 11.834 -17.850 -21.153 1.00 94.44 100 ARG A N 1
ATOM 734 C CA . ARG A 1 100 ? 13.116 -18.459 -21.528 1.00 94.44 100 ARG A CA 1
ATOM 735 C C . ARG A 1 100 ? 13.609 -17.872 -22.839 1.00 94.44 100 ARG A C 1
ATOM 737 O O . ARG A 1 100 ? 12.821 -17.371 -23.634 1.00 94.44 100 ARG A O 1
ATOM 744 N N . VAL A 1 101 ? 14.914 -17.960 -23.063 1.00 94.88 101 VAL A N 1
ATOM 745 C CA . VAL A 1 101 ? 15.529 -17.639 -24.351 1.00 94.88 101 VAL A CA 1
ATOM 746 C C . VAL A 1 101 ? 16.224 -18.895 -24.860 1.00 94.88 101 VAL A C 1
ATOM 748 O O . VAL A 1 101 ? 17.049 -19.474 -24.152 1.00 94.88 101 VAL A O 1
ATOM 751 N N . THR A 1 102 ? 15.855 -19.352 -26.055 1.00 93.94 102 THR A N 1
ATOM 752 C CA . THR A 1 102 ? 16.478 -20.522 -26.687 1.00 93.94 102 THR A CA 1
ATOM 753 C C . THR A 1 102 ? 17.909 -20.201 -27.141 1.00 93.94 102 THR A C 1
ATOM 755 O O . THR A 1 102 ? 18.264 -19.026 -27.266 1.00 93.94 102 THR A O 1
ATOM 758 N N . PRO A 1 103 ? 18.745 -21.213 -27.451 1.00 91.69 103 PRO A N 1
ATOM 759 C CA . PRO A 1 103 ? 20.081 -20.982 -28.012 1.00 91.69 103 PRO A CA 1
ATOM 760 C C . PRO A 1 103 ? 20.083 -20.151 -29.305 1.00 91.69 103 PRO A C 1
ATOM 762 O O . PRO A 1 103 ? 21.039 -19.425 -29.560 1.00 91.69 103 PRO A O 1
ATOM 765 N N . ASP A 1 104 ? 18.998 -20.212 -30.083 1.00 89.50 104 ASP A N 1
ATOM 766 C CA . ASP A 1 104 ? 18.815 -19.432 -31.314 1.00 89.50 104 ASP A CA 1
ATOM 767 C C . ASP A 1 104 ? 18.305 -18.001 -31.051 1.00 89.50 104 ASP A C 1
ATOM 769 O O . ASP A 1 104 ? 18.034 -17.243 -31.983 1.00 89.50 104 ASP A O 1
ATOM 773 N N . GLY A 1 105 ? 18.154 -17.611 -29.781 1.00 90.56 105 GLY A N 1
ATOM 774 C CA . GLY A 1 105 ? 17.691 -16.284 -29.382 1.00 90.56 105 GLY A CA 1
ATOM 775 C C . GLY A 1 105 ? 16.179 -16.083 -29.499 1.00 90.56 105 GLY A C 1
ATOM 776 O O . GLY A 1 105 ? 15.725 -14.941 -29.592 1.00 90.56 105 GLY A O 1
ATOM 777 N N . ILE A 1 106 ? 15.392 -17.164 -29.508 1.00 93.12 106 ILE A N 1
ATOM 778 C CA . ILE A 1 106 ? 13.926 -17.095 -29.513 1.00 93.12 106 ILE A CA 1
ATOM 779 C C . ILE A 1 106 ? 13.446 -16.927 -28.074 1.00 93.12 106 ILE A C 1
ATOM 781 O O . ILE A 1 106 ? 13.807 -17.713 -27.202 1.00 93.12 106 ILE A O 1
ATOM 785 N N . VAL A 1 107 ? 12.621 -15.911 -27.827 1.00 95.31 107 VAL A N 1
ATOM 786 C CA . VAL A 1 107 ? 11.948 -15.738 -26.535 1.00 95.31 107 VAL A CA 1
ATOM 787 C C . VAL A 1 107 ? 10.750 -16.680 -26.482 1.00 95.31 107 VAL A C 1
ATOM 789 O O . VAL A 1 107 ? 9.899 -16.646 -27.367 1.00 95.31 107 VAL A O 1
ATOM 792 N N . GLU A 1 108 ? 10.670 -17.498 -25.440 1.00 96.06 108 GLU A N 1
ATOM 793 C CA . GLU A 1 108 ? 9.551 -18.395 -25.160 1.00 96.06 108 GLU A CA 1
ATOM 794 C C . GLU A 1 108 ? 8.856 -17.989 -23.862 1.00 96.06 108 GLU A C 1
ATOM 796 O O . GLU A 1 108 ? 9.513 -17.675 -22.868 1.00 96.06 108 GLU A O 1
ATOM 801 N N . VAL A 1 109 ? 7.524 -18.037 -23.853 1.00 95.81 109 VAL A N 1
ATOM 802 C CA . VAL A 1 109 ? 6.688 -17.768 -22.677 1.00 95.81 109 VAL A CA 1
ATOM 803 C C . VAL A 1 109 ? 5.787 -18.970 -22.453 1.00 95.81 109 VAL A C 1
ATOM 805 O O . VAL A 1 109 ? 5.020 -19.352 -23.331 1.00 95.81 109 VAL A O 1
ATOM 808 N N . GLY A 1 110 ? 5.919 -19.624 -21.298 1.00 94.50 110 GLY A N 1
ATOM 809 C CA . GLY A 1 110 ? 5.181 -20.862 -21.022 1.00 94.50 110 GLY A CA 1
ATOM 810 C C . GLY A 1 110 ? 5.545 -22.031 -21.950 1.00 94.50 110 GLY A C 1
ATOM 811 O O . GLY A 1 110 ? 4.783 -22.986 -22.036 1.00 94.50 110 GLY A O 1
ATOM 812 N N . GLY A 1 111 ? 6.700 -21.964 -22.623 1.00 94.62 111 GLY A N 1
ATOM 813 C CA . GLY A 1 111 ? 7.153 -22.960 -23.602 1.00 94.62 111 GLY A CA 1
ATOM 814 C C . GLY A 1 111 ? 6.717 -22.688 -25.044 1.00 94.62 111 GLY A C 1
ATOM 815 O O . GLY A 1 111 ? 7.062 -23.469 -25.921 1.00 94.62 111 GLY A O 1
ATOM 816 N N . GLU A 1 112 ? 6.002 -21.592 -25.300 1.00 95.44 112 GLU A N 1
ATOM 817 C CA . GLU A 1 112 ? 5.575 -21.203 -26.645 1.00 95.44 112 GLU A CA 1
ATOM 818 C C . GLU A 1 112 ? 6.400 -20.013 -27.164 1.00 95.44 112 GLU A C 1
ATOM 820 O O . GLU A 1 112 ? 6.657 -19.076 -26.396 1.00 95.44 112 GLU A O 1
ATOM 825 N N . PRO A 1 113 ? 6.790 -19.987 -28.454 1.00 95.38 113 PRO A N 1
ATOM 826 C CA . PRO A 1 113 ? 7.488 -18.851 -29.046 1.00 95.38 113 PRO A CA 1
ATOM 827 C C . PRO A 1 113 ? 6.687 -17.546 -28.935 1.00 95.38 113 PRO A C 1
ATOM 829 O O . PRO A 1 113 ? 5.530 -17.460 -29.348 1.00 95.38 113 PRO A O 1
ATOM 832 N N . CYS A 1 114 ? 7.331 -16.495 -28.436 1.00 94.44 114 CYS A N 1
ATOM 833 C CA . CYS A 1 114 ? 6.760 -15.166 -28.269 1.00 94.44 114 CYS A CA 1
ATOM 834 C C . CYS A 1 114 ? 7.531 -14.161 -29.140 1.00 94.44 114 CYS A C 1
ATOM 836 O O . CYS A 1 114 ? 8.611 -13.710 -28.753 1.00 94.44 114 CYS A O 1
ATOM 838 N N . PRO A 1 115 ? 7.035 -13.811 -30.340 1.00 90.69 115 PRO A N 1
ATOM 839 C CA . PRO A 1 115 ? 7.745 -12.906 -31.237 1.00 90.69 115 PRO A CA 1
ATOM 840 C C . PRO A 1 115 ? 7.651 -11.438 -30.774 1.00 90.69 115 PRO A C 1
ATOM 842 O O . PRO A 1 115 ? 6.617 -11.012 -30.252 1.00 90.69 115 PRO A O 1
ATOM 845 N N . PRO A 1 116 ? 8.672 -10.603 -31.055 1.00 87.31 116 PRO A N 1
ATOM 846 C CA . PRO A 1 116 ? 8.674 -9.184 -30.682 1.00 87.31 116 PRO A CA 1
ATOM 847 C C . PRO A 1 116 ? 7.630 -8.345 -31.434 1.00 87.31 116 PRO A C 1
ATOM 849 O O . PRO A 1 116 ? 7.404 -7.191 -31.082 1.00 87.31 116 PRO A O 1
ATOM 852 N N . SER A 1 117 ? 6.971 -8.892 -32.462 1.00 84.44 117 SER A N 1
ATOM 853 C CA . SER A 1 117 ? 5.930 -8.189 -33.222 1.00 84.44 117 SER A CA 1
ATOM 854 C C . SER A 1 117 ? 4.742 -7.754 -32.360 1.00 84.44 117 SER A C 1
ATOM 856 O O . SER A 1 117 ? 4.070 -6.797 -32.721 1.00 84.44 117 SER A O 1
ATOM 858 N N . GLY A 1 118 ? 4.496 -8.412 -31.219 1.00 78.88 118 GLY A N 1
ATOM 859 C CA . GLY A 1 118 ? 3.458 -8.017 -30.258 1.00 78.88 118 GLY A CA 1
ATOM 860 C C . GLY A 1 118 ? 3.820 -6.800 -29.392 1.00 78.88 118 GLY A C 1
ATOM 861 O O . GLY A 1 118 ? 2.982 -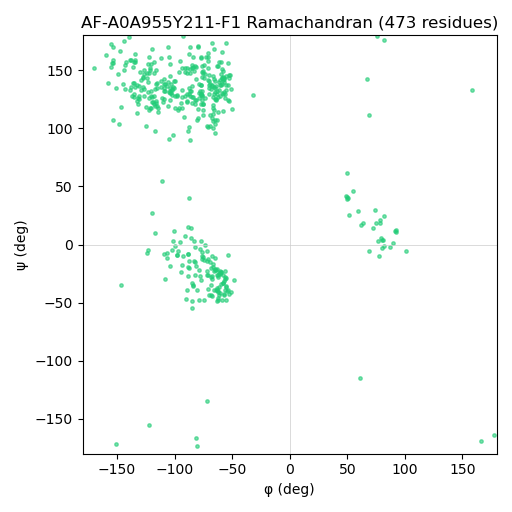6.314 -28.634 1.00 78.88 118 GLY A O 1
ATOM 862 N N . LEU A 1 119 ? 5.054 -6.287 -29.480 1.00 84.81 119 LEU A N 1
ATOM 863 C CA . LEU A 1 119 ? 5.501 -5.109 -28.724 1.00 84.81 119 LEU A CA 1
ATOM 864 C C . LEU A 1 119 ? 4.952 -3.790 -29.284 1.00 84.81 119 LEU A C 1
ATOM 866 O O . LEU A 1 119 ? 5.048 -2.767 -28.609 1.00 84.81 119 LEU A O 1
ATOM 870 N N . GLU A 1 120 ? 4.334 -3.799 -30.466 1.00 79.19 120 GLU A N 1
ATOM 871 C CA . GLU A 1 120 ? 3.655 -2.669 -31.109 1.00 79.19 120 GLU A CA 1
ATOM 872 C C . GLU A 1 120 ? 2.308 -3.153 -31.690 1.00 79.19 120 GLU A C 1
ATOM 874 O O . GLU A 1 120 ? 2.270 -4.248 -32.247 1.00 79.19 120 GLU A O 1
ATOM 879 N N . PRO A 1 121 ? 1.193 -2.396 -31.594 1.00 65.25 121 PRO A N 1
ATOM 880 C CA . PRO A 1 121 ? 1.123 -0.964 -31.310 1.00 65.25 121 PRO A CA 1
ATOM 881 C C . PRO A 1 121 ? 0.657 -0.595 -29.888 1.00 65.25 121 PRO A C 1
ATOM 883 O O . PRO A 1 121 ? 0.213 -1.422 -29.084 1.00 65.25 121 PRO A O 1
ATOM 886 N N . ALA A 1 122 ? 0.787 0.694 -29.570 1.00 61.53 122 ALA A N 1
ATOM 887 C CA . ALA A 1 122 ? 0.292 1.335 -28.355 1.00 61.53 122 ALA A CA 1
ATOM 888 C C . ALA A 1 122 ? -1.245 1.304 -28.298 1.00 61.53 122 ALA A C 1
ATOM 890 O O . ALA A 1 122 ? -1.922 2.028 -29.026 1.00 61.53 122 ALA A O 1
ATOM 891 N N . THR A 1 123 ? -1.810 0.472 -27.425 1.00 68.00 123 THR A N 1
ATOM 892 C CA . THR A 1 123 ? -3.218 0.592 -27.040 1.00 68.00 123 THR A CA 1
ATOM 893 C C . THR A 1 123 ? -3.336 1.666 -25.954 1.00 68.00 123 THR A C 1
ATOM 895 O O . THR A 1 123 ? -2.396 1.899 -25.197 1.00 68.00 123 THR A O 1
ATOM 898 N N . ALA A 1 124 ? -4.499 2.317 -25.842 1.00 77.75 124 ALA A N 1
ATOM 899 C CA . ALA A 1 124 ? -4.780 3.241 -24.734 1.00 77.75 124 ALA A CA 1
ATOM 900 C C . ALA A 1 124 ? -5.002 2.514 -23.389 1.00 77.75 124 ALA A C 1
ATOM 902 O O . ALA A 1 124 ? -5.177 3.158 -22.355 1.00 77.75 124 ALA A O 1
ATOM 903 N N . ALA A 1 125 ? -5.032 1.178 -23.404 1.00 87.44 125 ALA A N 1
ATOM 904 C CA . ALA A 1 125 ? -5.196 0.363 -22.213 1.00 87.44 125 ALA A CA 1
ATOM 905 C C . ALA A 1 125 ? -3.885 0.321 -21.408 1.00 87.44 125 ALA A C 1
ATOM 907 O O . ALA A 1 125 ? -2.817 0.316 -22.018 1.00 87.44 125 ALA A O 1
ATOM 908 N N . PRO A 1 126 ? -3.933 0.216 -20.068 1.00 90.25 126 PRO A N 1
ATOM 909 C CA . PRO A 1 126 ? -2.727 0.129 -19.236 1.00 90.25 126 PRO A CA 1
ATOM 910 C C . PRO A 1 126 ? -1.842 -1.086 -19.544 1.00 90.25 126 PRO A C 1
ATOM 912 O O . PRO A 1 126 ? -0.638 -1.048 -19.306 1.00 90.25 126 PRO A O 1
ATOM 915 N N . PHE A 1 127 ? -2.433 -2.142 -20.107 1.00 91.31 127 PHE A N 1
ATOM 916 C CA . PHE A 1 127 ? -1.751 -3.359 -20.529 1.00 91.31 127 PHE A CA 1
ATOM 917 C C . PHE A 1 127 ? -2.109 -3.713 -21.975 1.00 91.31 127 PHE A C 1
ATOM 919 O O . PHE A 1 127 ? -3.263 -3.588 -22.390 1.00 91.31 127 PHE A O 1
ATOM 926 N N . ALA A 1 128 ? -1.128 -4.204 -22.729 1.00 91.50 128 ALA A N 1
ATOM 927 C CA . ALA A 1 128 ? -1.319 -4.829 -24.036 1.00 91.50 128 ALA A CA 1
ATOM 928 C C . ALA A 1 128 ? -0.731 -6.243 -24.016 1.00 91.50 128 ALA A C 1
ATOM 930 O O . ALA A 1 128 ? 0.395 -6.421 -23.566 1.00 91.50 128 ALA A O 1
ATOM 931 N N . SER A 1 129 ? -1.472 -7.250 -24.485 1.00 91.50 129 SER A N 1
ATOM 932 C CA . SER A 1 129 ? -0.909 -8.598 -24.635 1.00 91.50 129 SER A CA 1
ATOM 933 C C . SER A 1 129 ? 0.111 -8.600 -25.774 1.00 91.50 129 SER A C 1
ATOM 935 O O . SER A 1 129 ? -0.184 -8.105 -26.860 1.00 91.50 129 SER A O 1
ATOM 937 N N . VAL A 1 130 ? 1.301 -9.134 -25.503 1.00 92.38 130 VAL A N 1
ATOM 938 C CA . VAL A 1 130 ? 2.358 -9.355 -26.505 1.00 92.38 130 VAL A CA 1
ATOM 939 C C . VAL A 1 130 ? 2.190 -10.748 -27.112 1.00 92.38 130 VAL A C 1
ATOM 941 O O . VAL A 1 130 ? 2.200 -10.916 -28.328 1.00 92.38 130 VAL A O 1
ATOM 944 N N . CYS A 1 131 ? 1.988 -11.735 -26.243 1.00 92.69 131 CYS A N 1
ATOM 945 C CA . CYS A 1 131 ? 1.657 -13.125 -26.539 1.00 92.69 131 CYS A CA 1
ATOM 946 C C . CYS A 1 131 ? 0.923 -13.714 -25.309 1.00 92.69 131 CYS A C 1
ATOM 948 O O . CYS A 1 131 ? 0.819 -13.029 -24.279 1.00 92.69 131 CYS A O 1
ATOM 950 N N . PRO A 1 132 ? 0.377 -14.943 -25.369 1.00 92.12 132 PRO A N 1
ATOM 951 C CA . PRO A 1 132 ? -0.243 -15.573 -24.204 1.00 92.12 132 PRO A CA 1
ATOM 952 C C . PRO A 1 132 ? 0.709 -15.604 -22.998 1.00 92.12 132 PRO A C 1
ATOM 954 O O . PRO A 1 132 ? 1.824 -16.105 -23.089 1.00 92.12 132 PRO A O 1
ATOM 957 N N . GLY A 1 133 ? 0.273 -15.042 -21.868 1.00 91.94 133 GLY A N 1
ATOM 958 C CA . GLY A 1 133 ? 1.072 -14.998 -20.640 1.00 91.94 133 GLY A CA 1
ATOM 959 C C . GLY A 1 133 ? 2.123 -13.885 -20.567 1.00 91.94 133 GLY A C 1
ATOM 960 O O . GLY A 1 133 ? 2.841 -13.838 -19.572 1.00 91.94 133 GLY A O 1
ATOM 961 N N . LEU A 1 134 ? 2.210 -12.982 -21.552 1.00 94.00 134 LEU A N 1
ATOM 962 C CA . LEU A 1 134 ? 3.103 -11.818 -21.521 1.00 94.00 134 LEU A CA 1
ATOM 963 C C . LEU A 1 134 ? 2.349 -10.537 -21.883 1.00 94.00 134 LEU A C 1
ATOM 965 O O . LEU A 1 134 ? 1.714 -10.436 -22.939 1.00 94.00 134 LEU A O 1
ATOM 969 N N . TRP A 1 135 ? 2.467 -9.524 -21.029 1.00 93.44 135 TRP A N 1
ATOM 970 C CA . TRP A 1 135 ? 1.847 -8.221 -21.230 1.00 93.44 135 TRP A CA 1
ATOM 971 C C . TRP A 1 135 ? 2.884 -7.112 -21.207 1.00 93.44 135 TRP A C 1
ATOM 973 O O . TRP A 1 135 ? 3.778 -7.091 -20.372 1.00 93.44 135 TRP A O 1
ATOM 983 N N . ARG A 1 136 ? 2.715 -6.138 -22.093 1.00 93.38 136 ARG A N 1
ATOM 984 C CA . ARG A 1 136 ? 3.412 -4.857 -22.076 1.00 93.38 136 ARG A CA 1
ATOM 985 C C . ARG A 1 136 ? 2.637 -3.872 -21.209 1.00 93.38 136 ARG A C 1
ATOM 987 O O . ARG A 1 136 ? 1.440 -3.682 -21.434 1.00 93.38 136 ARG A O 1
ATOM 994 N N . ARG A 1 137 ? 3.316 -3.207 -20.272 1.00 92.94 137 ARG A N 1
ATOM 995 C CA . ARG A 1 137 ? 2.772 -2.056 -19.535 1.00 92.94 137 ARG A CA 1
ATOM 996 C C . ARG A 1 137 ? 2.829 -0.817 -20.426 1.00 92.94 137 ARG A C 1
ATOM 998 O O . ARG A 1 137 ? 3.862 -0.513 -21.022 1.00 92.94 137 ARG A O 1
ATOM 1005 N N . ASN A 1 138 ? 1.722 -0.089 -20.500 1.00 90.62 138 ASN A N 1
ATOM 1006 C CA . ASN A 1 138 ? 1.608 1.159 -21.246 1.00 90.62 138 ASN A CA 1
ATOM 1007 C C . ASN A 1 138 ? 1.552 2.341 -20.279 1.00 90.62 138 ASN A C 1
ATOM 1009 O O . ASN A 1 138 ? 0.812 2.284 -19.293 1.00 90.62 138 ASN A O 1
ATOM 1013 N N . PRO A 1 139 ? 2.281 3.435 -20.557 1.00 87.62 139 PRO A N 1
ATOM 1014 C CA . PRO A 1 139 ? 2.098 4.662 -19.807 1.00 87.62 139 PRO A CA 1
ATOM 1015 C C . PRO A 1 139 ? 0.694 5.201 -20.092 1.00 87.62 139 PRO A C 1
ATOM 1017 O O . PRO A 1 139 ? 0.362 5.565 -21.220 1.00 87.62 139 PRO A O 1
ATOM 1020 N N . VAL A 1 140 ? -0.137 5.249 -19.057 1.00 86.19 140 VAL A N 1
ATOM 1021 C CA . VAL A 1 140 ? -1.499 5.782 -19.125 1.00 86.19 140 VAL A CA 1
ATOM 1022 C C . VAL A 1 140 ? -1.661 6.925 -18.137 1.00 86.19 140 VAL A C 1
ATOM 1024 O O . VAL A 1 140 ? -1.022 6.967 -17.087 1.00 86.19 140 VAL A O 1
ATOM 1027 N N . LYS A 1 141 ? -2.540 7.872 -18.464 1.00 80.00 141 LYS A N 1
ATOM 1028 C CA . LYS A 1 141 ? -2.951 8.903 -17.512 1.00 80.00 141 LYS A CA 1
ATOM 1029 C C . LYS A 1 141 ? -4.084 8.344 -16.661 1.00 80.00 141 LYS A C 1
ATOM 1031 O O . LYS A 1 141 ? -5.118 7.960 -17.201 1.00 80.00 141 LYS A O 1
ATOM 1036 N N . GLY A 1 142 ? -3.892 8.311 -15.346 1.00 69.75 142 GLY A N 1
ATOM 1037 C CA . GLY A 1 142 ? -4.958 7.968 -14.411 1.00 69.75 142 GLY A CA 1
ATOM 1038 C C . GLY A 1 142 ? -6.126 8.955 -14.492 1.00 69.75 142 GLY A C 1
ATOM 1039 O O . GLY A 1 142 ? -5.968 10.105 -14.914 1.00 69.75 142 GLY A O 1
ATOM 1040 N N . ALA A 1 143 ? -7.308 8.513 -14.066 1.00 63.25 143 ALA A N 1
ATOM 1041 C CA . ALA A 1 143 ? -8.461 9.390 -13.933 1.00 63.25 143 ALA A CA 1
ATOM 1042 C C . ALA A 1 143 ? -8.206 10.391 -12.795 1.00 63.25 143 ALA A C 1
ATOM 1044 O O . ALA A 1 143 ? -8.187 10.015 -11.626 1.00 63.25 143 ALA A O 1
ATOM 1045 N N . LYS A 1 144 ? -7.994 11.664 -13.141 1.00 57.38 144 LYS A N 1
ATOM 1046 C CA . LYS A 1 144 ? -7.965 12.770 -12.179 1.00 57.38 144 LYS A CA 1
ATOM 1047 C C . LYS A 1 144 ? -9.287 13.513 -12.229 1.00 57.38 144 LYS A C 1
ATOM 1049 O O . LYS A 1 144 ? -9.780 13.851 -13.307 1.00 57.38 144 LYS A O 1
ATOM 1054 N N . SER A 1 145 ? -9.834 13.840 -11.069 1.00 49.00 145 SER A N 1
ATOM 1055 C CA . SER A 1 145 ? -10.877 14.860 -11.000 1.00 49.00 145 SER A CA 1
ATOM 1056 C C . SER A 1 145 ? -10.315 16.220 -11.451 1.00 49.00 145 SER A C 1
ATOM 1058 O O . SER A 1 145 ? -9.121 16.499 -11.316 1.00 49.00 145 SER A O 1
ATOM 1060 N N . LYS A 1 146 ? -11.174 17.117 -11.959 1.00 43.16 146 LYS A N 1
ATOM 1061 C CA . LYS A 1 146 ? -10.764 18.491 -12.325 1.00 43.16 146 LYS A CA 1
ATOM 1062 C C . LYS A 1 146 ? -10.120 19.241 -11.143 1.00 43.16 146 LYS A C 1
ATOM 1064 O O . LYS A 1 146 ? -9.242 20.074 -11.350 1.00 43.16 146 LYS A O 1
ATOM 1069 N N . LEU A 1 147 ? -10.529 18.908 -9.915 1.00 47.31 147 LEU A N 1
ATOM 1070 C CA . LEU A 1 147 ? -9.988 19.458 -8.668 1.00 47.31 147 LEU A CA 1
ATOM 1071 C C . LEU A 1 147 ? -8.564 18.960 -8.396 1.00 47.31 147 LEU A C 1
ATOM 1073 O O . LEU A 1 147 ? -7.699 19.757 -8.042 1.00 47.31 147 LEU A O 1
ATOM 1077 N N . GLU A 1 148 ? -8.294 17.669 -8.600 1.00 50.69 148 GLU A N 1
ATOM 1078 C CA . GLU A 1 148 ? -6.942 17.104 -8.482 1.00 50.69 148 GLU A CA 1
ATOM 1079 C C . GLU A 1 148 ? -6.005 17.658 -9.552 1.00 50.69 148 GLU A C 1
ATOM 1081 O O . GLU A 1 148 ? -4.871 17.999 -9.239 1.00 50.69 148 GLU A O 1
ATOM 1086 N N . TRP A 1 149 ? -6.490 17.844 -10.784 1.00 55.12 149 TRP A N 1
ATOM 1087 C CA . TRP A 1 149 ? -5.698 18.467 -11.845 1.00 55.12 149 TRP A CA 1
ATOM 1088 C C . TRP A 1 149 ? -5.311 19.914 -11.506 1.00 55.12 149 TRP A C 1
ATOM 1090 O O . TRP A 1 149 ? -4.145 20.280 -11.627 1.00 55.12 149 TRP A O 1
ATOM 1100 N N . GLY A 1 150 ? -6.261 20.721 -11.016 1.00 49.22 150 GLY A N 1
ATOM 1101 C CA . GLY A 1 150 ? -5.979 22.088 -10.567 1.00 49.22 150 GLY A CA 1
ATOM 1102 C C . GLY A 1 150 ? -5.033 22.135 -9.362 1.00 49.22 150 GLY A C 1
ATOM 1103 O O . GLY A 1 150 ? -4.133 22.966 -9.317 1.00 49.22 150 GLY A O 1
ATOM 1104 N N . THR A 1 151 ? -5.192 21.202 -8.420 1.00 54.59 151 THR A N 1
ATOM 1105 C CA . THR A 1 151 ? -4.324 21.052 -7.239 1.00 54.59 151 THR A CA 1
ATOM 1106 C C . THR A 1 151 ? -2.885 20.722 -7.644 1.00 54.59 151 THR A C 1
ATOM 1108 O O . THR A 1 151 ? -1.953 21.358 -7.157 1.00 54.59 151 THR A O 1
ATOM 1111 N N . ASP A 1 152 ? -2.697 19.759 -8.549 1.00 51.62 152 ASP A N 1
ATOM 1112 C CA . ASP A 1 152 ? -1.368 19.336 -8.996 1.00 51.62 152 ASP A CA 1
ATOM 1113 C C . ASP A 1 152 ? -0.704 20.408 -9.879 1.00 51.62 152 ASP A C 1
ATOM 1115 O O . ASP A 1 152 ? 0.478 20.684 -9.705 1.00 51.62 152 ASP A O 1
ATOM 1119 N N . PHE A 1 153 ? -1.457 21.094 -10.750 1.00 53.91 153 PHE A N 1
ATOM 1120 C CA . PHE A 1 153 ? -0.938 22.223 -11.535 1.00 53.91 153 PHE A CA 1
ATOM 1121 C C . PHE A 1 153 ? -0.403 23.346 -10.638 1.00 53.91 153 PHE A C 1
ATOM 1123 O O . PHE A 1 153 ? 0.717 23.818 -10.839 1.00 53.91 153 PHE A O 1
ATOM 1130 N N . LEU A 1 154 ? -1.181 23.741 -9.623 1.00 47.84 154 LEU A N 1
ATOM 1131 C CA . LEU A 1 154 ? -0.777 24.765 -8.659 1.00 47.84 154 LEU A CA 1
ATOM 1132 C C . LEU A 1 154 ? 0.453 24.330 -7.856 1.00 47.84 154 LEU A C 1
ATOM 1134 O O . LEU A 1 154 ? 1.328 25.150 -7.599 1.00 47.84 154 LEU A O 1
ATOM 1138 N N . ARG A 1 155 ? 0.552 23.048 -7.494 1.00 54.28 155 ARG A N 1
ATOM 1139 C CA . ARG A 1 155 ? 1.715 22.507 -6.783 1.00 54.28 155 ARG A CA 1
ATOM 1140 C C . ARG A 1 155 ? 2.975 22.498 -7.647 1.00 54.28 155 ARG A C 1
ATOM 1142 O O . ARG A 1 155 ? 4.033 22.890 -7.173 1.00 54.28 155 ARG A O 1
ATOM 1149 N N . ASP A 1 156 ? 2.851 22.070 -8.899 1.00 51.91 156 ASP A N 1
ATOM 1150 C CA . ASP A 1 156 ? 3.993 21.860 -9.790 1.00 51.91 156 ASP A CA 1
ATOM 1151 C C . ASP A 1 156 ? 4.527 23.175 -10.399 1.00 51.91 156 ASP A C 1
ATOM 1153 O O . ASP A 1 156 ? 5.686 23.233 -10.799 1.00 51.91 156 ASP A O 1
ATOM 1157 N N . HIS A 1 157 ? 3.714 24.241 -10.463 1.00 45.75 157 HIS A N 1
ATOM 1158 C CA . HIS A 1 157 ? 4.072 25.477 -11.182 1.00 45.75 157 HIS A CA 1
ATOM 1159 C C . HIS A 1 157 ? 4.029 26.759 -10.334 1.00 45.75 157 HIS A C 1
ATOM 1161 O O . HIS A 1 157 ? 4.466 27.809 -10.808 1.00 45.75 157 HIS A O 1
ATOM 1167 N N . VAL A 1 158 ? 3.537 26.715 -9.088 1.00 40.81 158 VAL A N 1
ATOM 1168 C CA . VAL A 1 158 ? 3.438 27.899 -8.216 1.00 40.81 158 VAL A CA 1
ATOM 1169 C C . VAL A 1 158 ? 4.230 27.679 -6.926 1.00 40.81 158 VAL A C 1
ATOM 1171 O O . VAL A 1 158 ? 3.901 26.817 -6.111 1.00 40.81 158 VAL A O 1
ATOM 1174 N N . LYS A 1 159 ? 5.268 28.497 -6.691 1.00 36.03 159 LYS A N 1
ATOM 1175 C CA . LYS A 1 159 ? 6.008 28.510 -5.413 1.00 36.03 159 LYS A CA 1
ATOM 1176 C C . LYS A 1 159 ? 5.039 28.819 -4.261 1.00 36.03 159 LYS A C 1
ATOM 1178 O O . LYS A 1 159 ? 4.489 29.913 -4.206 1.00 36.03 159 LYS A O 1
ATOM 1183 N N . GLY A 1 160 ? 4.838 27.862 -3.349 1.00 40.75 160 GLY A N 1
ATOM 1184 C CA . GLY A 1 160 ? 3.863 27.963 -2.250 1.00 40.75 160 GLY A CA 1
ATOM 1185 C C . GLY A 1 160 ? 2.465 27.401 -2.561 1.00 40.75 160 GLY A C 1
ATOM 1186 O O . GLY A 1 160 ? 1.538 27.609 -1.777 1.00 40.75 160 GLY A O 1
ATOM 1187 N N . GLY A 1 161 ? 2.301 26.669 -3.671 1.00 34.75 161 GLY A N 1
ATOM 1188 C CA . GLY A 1 161 ? 1.022 26.128 -4.148 1.00 34.75 161 GLY A CA 1
ATOM 1189 C C . GLY A 1 161 ? 0.258 25.233 -3.162 1.00 34.75 161 GLY A C 1
ATOM 1190 O O . GLY A 1 161 ? -0.967 25.168 -3.250 1.00 34.75 161 GLY A O 1
ATOM 1191 N N . GLU A 1 162 ? 0.923 24.620 -2.169 1.00 43.59 162 GLU A N 1
ATOM 1192 C CA . GLU A 1 162 ? 0.263 23.850 -1.096 1.00 43.59 162 GLU A CA 1
ATOM 1193 C C . GLU A 1 162 ? -0.792 24.672 -0.335 1.00 43.59 162 GLU A C 1
ATOM 1195 O O . GLU A 1 162 ? -1.853 24.142 -0.002 1.00 43.59 162 GLU A O 1
ATOM 1200 N N . ALA A 1 163 ? -0.566 25.973 -0.113 1.00 43.12 163 ALA A N 1
ATOM 1201 C CA . ALA A 1 163 ? -1.513 26.829 0.605 1.00 43.12 163 ALA A CA 1
ATOM 1202 C C . ALA A 1 163 ? -2.825 27.054 -0.173 1.00 43.12 163 ALA A C 1
ATOM 1204 O O . ALA A 1 163 ? -3.884 27.184 0.438 1.00 43.12 163 ALA A O 1
ATOM 1205 N N . LEU A 1 164 ? -2.781 27.030 -1.512 1.00 37.25 164 LEU A N 1
ATOM 1206 C CA . LEU A 1 164 ? -3.943 27.269 -2.378 1.00 37.25 164 LEU A CA 1
ATOM 1207 C C . LEU A 1 164 ? -4.817 26.015 -2.561 1.00 37.25 164 LEU A C 1
ATOM 1209 O O . LEU A 1 164 ? -6.025 26.116 -2.767 1.00 37.25 164 LEU A O 1
ATOM 1213 N N . THR A 1 165 ? -4.229 24.822 -2.418 1.00 38.06 165 THR A N 1
ATOM 1214 C CA . THR A 1 165 ? -4.968 23.543 -2.452 1.00 38.06 165 THR A CA 1
ATOM 1215 C C . THR A 1 165 ? -5.962 23.390 -1.299 1.00 38.06 165 THR A C 1
ATOM 1217 O O . THR A 1 165 ? -6.941 22.645 -1.408 1.00 38.06 165 THR A O 1
ATOM 1220 N N . ARG A 1 166 ? -5.736 24.144 -0.216 1.00 43.94 166 ARG A N 1
ATOM 1221 C CA . ARG A 1 166 ? -6.579 24.186 0.979 1.00 43.94 166 ARG A CA 1
ATOM 1222 C C . ARG A 1 166 ? -8.004 24.653 0.668 1.00 43.94 166 ARG A C 1
ATOM 1224 O O . ARG A 1 166 ? -8.963 24.020 1.092 1.00 43.94 166 ARG A O 1
ATOM 1231 N N . PHE A 1 167 ? -8.113 25.670 -0.185 1.00 36.78 167 PHE A N 1
ATOM 1232 C CA . PHE A 1 167 ? -9.360 26.341 -0.570 1.00 36.78 167 PHE A CA 1
ATOM 1233 C C . PHE A 1 167 ? -10.273 25.482 -1.467 1.00 36.78 167 PHE A C 1
ATOM 1235 O O . PHE A 1 167 ? -11.489 25.640 -1.505 1.00 36.78 167 PHE A O 1
ATOM 1242 N N . VAL A 1 168 ? -9.695 24.538 -2.218 1.00 39.12 168 VAL A N 1
ATOM 1243 C CA . VAL A 1 168 ? -10.416 23.753 -3.236 1.00 39.12 168 VAL A CA 1
ATOM 1244 C C . VAL A 1 168 ? -11.056 22.482 -2.650 1.00 39.12 168 VAL A C 1
ATOM 1246 O O . VAL A 1 168 ? -12.085 22.021 -3.146 1.00 39.12 168 VAL A O 1
ATOM 1249 N N . LYS A 1 169 ? -10.503 21.929 -1.561 1.00 41.97 169 LYS A N 1
ATOM 1250 C CA . LYS A 1 169 ? -11.067 20.762 -0.848 1.00 41.97 169 LYS A CA 1
ATOM 1251 C C . LYS A 1 169 ? -12.169 21.118 0.161 1.00 41.97 169 LYS A C 1
ATOM 1253 O O . LYS A 1 169 ? -12.928 20.234 0.554 1.00 41.97 169 LYS A O 1
ATOM 1258 N N . GLU A 1 170 ? -12.301 22.397 0.502 1.00 37.81 170 GLU A N 1
ATOM 1259 C CA . GLU A 1 170 ? -13.260 22.959 1.466 1.00 37.81 170 GLU A CA 1
ATOM 1260 C C . GLU A 1 170 ? -14.736 22.707 1.075 1.00 37.81 170 GLU A C 1
ATOM 1262 O O . GLU A 1 170 ? -15.610 22.587 1.930 1.00 37.81 170 GLU A O 1
ATOM 1267 N N . LYS A 1 171 ? -15.030 22.527 -0.225 1.00 30.23 171 LYS A N 1
ATOM 1268 C CA . LYS A 1 171 ? -16.396 22.270 -0.730 1.00 30.23 171 LYS A CA 1
ATOM 1269 C C . LYS A 1 171 ? -16.829 20.797 -0.778 1.00 30.23 171 LYS A C 1
ATOM 1271 O O . LYS A 1 171 ? -17.998 20.543 -1.046 1.00 30.23 171 LYS A O 1
ATOM 1276 N N . VAL A 1 172 ? -15.941 19.827 -0.532 1.00 36.31 172 VAL A N 1
ATOM 1277 C CA . VAL A 1 172 ? -16.244 18.385 -0.725 1.00 36.31 172 VAL A CA 1
ATOM 1278 C C . VAL A 1 172 ? -16.490 17.635 0.594 1.00 36.31 172 VAL A C 1
ATOM 1280 O O . VAL A 1 172 ? -17.108 16.575 0.590 1.00 36.31 172 VAL A O 1
ATOM 1283 N N . VAL A 1 173 ? -16.059 18.180 1.736 1.00 40.34 173 VAL A N 1
ATOM 1284 C CA . VAL A 1 173 ? -16.128 17.493 3.045 1.00 40.34 173 VAL A CA 1
ATOM 1285 C C . VAL A 1 173 ? -17.461 17.726 3.782 1.00 40.34 173 VAL A C 1
ATOM 1287 O O . VAL A 1 173 ? -17.750 17.051 4.762 1.00 40.34 173 VAL A O 1
ATOM 1290 N N . ARG A 1 174 ? -18.334 18.618 3.295 1.00 32.72 174 ARG A N 1
ATOM 1291 C CA . ARG A 1 174 ? -19.523 19.074 4.046 1.00 32.72 174 ARG A CA 1
ATOM 1292 C C . ARG A 1 174 ? -20.790 18.213 3.919 1.00 32.72 174 ARG A C 1
ATOM 1294 O O . ARG A 1 174 ? -21.858 18.659 4.321 1.00 32.72 174 ARG A O 1
ATOM 1301 N N . SER A 1 175 ? -20.705 16.992 3.398 1.00 33.28 175 SER A N 1
ATOM 1302 C CA . SER A 1 175 ? -21.856 16.081 3.355 1.00 33.28 175 SER A CA 1
ATOM 1303 C C . SER A 1 175 ? -21.407 14.628 3.473 1.00 33.28 175 SER A C 1
ATOM 1305 O O . SER A 1 175 ? -20.868 14.104 2.498 1.00 33.28 175 SER A O 1
ATOM 1307 N N . ARG A 1 176 ? -21.593 14.022 4.655 1.00 37.06 176 ARG A N 1
ATOM 1308 C CA . ARG A 1 176 ? -21.628 12.570 4.978 1.00 37.06 176 ARG A CA 1
ATOM 1309 C C . ARG A 1 176 ? -21.326 12.398 6.473 1.00 37.06 176 ARG A C 1
ATOM 1311 O O . ARG A 1 176 ? -20.353 12.985 6.924 1.00 37.06 176 ARG A O 1
ATOM 1318 N N . GLY A 1 177 ? -22.034 11.621 7.282 1.00 36.31 177 GLY A N 1
ATOM 1319 C CA . GLY A 1 177 ? -23.406 11.108 7.263 1.00 36.31 177 GLY A CA 1
ATOM 1320 C C . GLY A 1 177 ? -23.961 11.318 8.681 1.00 36.31 177 GLY A C 1
ATOM 1321 O O . GLY A 1 177 ? -23.195 11.645 9.591 1.00 36.31 177 GLY A O 1
ATOM 1322 N N . LYS A 1 178 ? -25.279 11.246 8.875 1.00 39.81 178 LYS A N 1
ATOM 1323 C CA . LYS A 1 178 ? -25.871 11.367 10.213 1.00 39.81 178 LYS A CA 1
ATOM 1324 C C . LYS A 1 178 ? -26.219 9.972 10.710 1.00 39.81 178 LYS A C 1
ATOM 1326 O O . LYS A 1 178 ? -27.303 9.469 10.453 1.00 39.81 178 LYS A O 1
ATOM 1331 N N . THR A 1 179 ? -25.316 9.362 11.454 1.00 47.53 179 THR A N 1
ATOM 1332 C CA . THR A 1 179 ? -25.599 8.160 12.237 1.00 47.53 179 THR A CA 1
ATOM 1333 C C . THR A 1 179 ? -26.361 8.554 13.496 1.00 47.53 179 THR A C 1
ATOM 1335 O O . THR A 1 179 ? -25.968 9.468 14.222 1.00 47.53 179 THR A O 1
ATOM 1338 N N . SER A 1 180 ? -27.474 7.874 13.760 1.00 49.75 180 SER A N 1
ATOM 1339 C CA . SER A 1 180 ? -28.198 7.985 15.027 1.00 49.75 180 SER A CA 1
ATOM 1340 C C . SER A 1 180 ? -27.873 6.766 15.882 1.00 49.75 180 SER A C 1
ATOM 1342 O O . SER A 1 180 ? -28.007 5.634 15.418 1.00 49.75 180 SER A O 1
ATOM 1344 N N . GLU A 1 181 ? -27.463 6.990 17.131 1.00 47.31 181 GLU A N 1
ATOM 1345 C CA . GLU A 1 181 ? -27.453 5.933 18.144 1.00 47.31 181 GLU A CA 1
ATOM 1346 C C . GLU A 1 181 ? -28.893 5.712 18.625 1.00 47.31 181 GLU A C 1
ATOM 1348 O O . GLU A 1 181 ? -29.525 6.631 19.149 1.00 47.31 181 GLU A O 1
ATOM 1353 N N . GLU A 1 182 ? -29.415 4.495 18.478 1.00 53.28 182 GLU A N 1
ATOM 1354 C CA . GLU A 1 182 ? -30.640 4.078 19.166 1.00 53.28 182 GLU A CA 1
ATOM 1355 C C . GLU A 1 182 ? -30.290 3.179 20.357 1.00 53.28 182 GLU A C 1
ATOM 1357 O O . GLU A 1 182 ? -29.420 2.304 20.283 1.00 53.28 182 GLU A O 1
ATOM 1362 N N . HIS A 1 183 ? -30.981 3.393 21.480 1.00 42.47 183 HIS A N 1
ATOM 1363 C CA . HIS A 1 183 ? -30.896 2.503 22.635 1.00 42.47 183 HIS A CA 1
ATOM 1364 C C . HIS A 1 183 ? -31.602 1.190 22.286 1.00 42.47 183 HIS A C 1
ATOM 1366 O O . HIS A 1 183 ? -32.829 1.113 22.318 1.00 42.47 183 HIS A O 1
ATOM 1372 N N . ALA A 1 184 ? -30.833 0.158 21.945 1.00 39.66 184 ALA A N 1
ATOM 1373 C CA . ALA A 1 184 ? -31.389 -1.161 21.690 1.00 39.66 184 ALA A CA 1
ATOM 1374 C C . ALA A 1 184 ? -31.736 -1.876 23.000 1.00 39.66 184 ALA A C 1
ATOM 1376 O O . ALA A 1 184 ? -30.904 -2.018 23.897 1.00 39.66 184 ALA A O 1
ATOM 1377 N N . SER A 1 185 ? -32.967 -2.374 23.079 1.00 36.41 185 SER A N 1
ATOM 1378 C CA . SER A 1 185 ? -33.336 -3.466 23.968 1.00 36.41 185 SER A CA 1
ATOM 1379 C C . SER A 1 185 ? -33.068 -4.792 23.247 1.00 36.41 185 SER A C 1
ATOM 1381 O O . SER A 1 185 ? -33.451 -4.975 22.097 1.00 36.41 185 SER A O 1
ATOM 1383 N N . THR A 1 186 ? -32.406 -5.714 23.952 1.00 38.50 186 THR A N 1
ATOM 1384 C CA . THR A 1 186 ? -31.969 -7.063 23.529 1.00 38.50 186 THR A CA 1
ATOM 1385 C C . THR A 1 186 ? -30.849 -7.114 22.479 1.00 38.50 186 THR A C 1
ATOM 1387 O O . THR A 1 186 ? -31.022 -6.752 21.321 1.00 38.50 186 THR A O 1
ATOM 1390 N N . GLY A 1 187 ? -29.674 -7.584 22.919 1.00 41.94 187 GLY A N 1
ATOM 1391 C CA . GLY A 1 187 ? -28.469 -7.728 22.106 1.00 41.94 187 GLY A CA 1
ATOM 1392 C C . GLY A 1 187 ? -28.650 -8.727 20.966 1.00 41.94 187 GLY A C 1
ATOM 1393 O O . GLY A 1 187 ? -29.086 -9.861 21.178 1.00 41.94 187 GLY A O 1
ATOM 1394 N N . SER A 1 188 ? -28.291 -8.306 19.753 1.00 49.12 188 SER A N 1
ATOM 1395 C CA . SER A 1 188 ? -28.146 -9.224 18.630 1.00 49.12 188 SER A CA 1
ATOM 1396 C C . SER A 1 188 ? -26.965 -10.144 18.923 1.00 49.12 188 SER A C 1
ATOM 1398 O O . SER A 1 188 ? -25.830 -9.691 19.065 1.00 49.12 188 SER A O 1
ATOM 1400 N N . VAL A 1 189 ? -27.232 -11.443 19.033 1.00 54.75 189 VAL A N 1
ATOM 1401 C CA . VAL A 1 189 ? -26.184 -12.461 19.148 1.00 54.75 189 VAL A CA 1
ATOM 1402 C C . VAL A 1 189 ? -25.333 -12.402 17.880 1.00 54.75 189 VAL A C 1
ATOM 1404 O O . VAL A 1 189 ? -25.880 -12.334 16.776 1.00 54.75 189 VAL A O 1
ATOM 1407 N N . ALA A 1 190 ? -24.004 -12.400 18.034 1.00 61.53 190 ALA A N 1
ATOM 1408 C CA . ALA A 1 190 ? -23.088 -12.444 16.898 1.00 61.53 190 ALA A CA 1
ATOM 1409 C C . ALA A 1 190 ? -23.473 -13.614 15.970 1.00 61.53 190 ALA A C 1
ATOM 1411 O O . ALA A 1 190 ? -23.733 -14.716 16.470 1.00 61.53 190 ALA A O 1
ATOM 1412 N N . PRO A 1 191 ? -23.544 -13.405 14.642 1.00 68.62 191 PRO A N 1
ATOM 1413 C CA . PRO A 1 191 ? -23.889 -14.473 13.712 1.00 68.62 191 PRO A CA 1
ATOM 1414 C C . PRO A 1 191 ? -22.984 -15.693 13.918 1.00 68.62 191 PRO A C 1
ATOM 1416 O O . PRO A 1 191 ? -21.793 -15.555 14.199 1.00 68.62 191 PRO A O 1
ATOM 1419 N N . SER A 1 192 ? -23.532 -16.901 13.778 1.00 66.75 192 SER A N 1
ATOM 1420 C CA . SER A 1 192 ? -22.735 -18.129 13.889 1.00 66.75 192 SER A CA 1
ATOM 1421 C C . SER A 1 192 ? -21.563 -18.099 12.898 1.00 66.75 192 SER A C 1
ATOM 1423 O O . SER A 1 192 ? -21.762 -17.813 11.718 1.00 66.75 192 SER A O 1
ATOM 1425 N N . GLY A 1 193 ? -20.345 -18.361 13.384 1.00 79.06 193 GLY A N 1
ATOM 1426 C CA . GLY A 1 193 ? -19.117 -18.289 12.583 1.00 79.06 193 GLY A CA 1
ATOM 1427 C C . GLY A 1 193 ? -18.550 -16.878 12.380 1.00 79.06 193 GLY A C 1
ATOM 1428 O O . GLY A 1 193 ? -17.561 -16.741 11.668 1.00 79.06 193 GLY A O 1
ATOM 1429 N N . SER A 1 194 ? -19.141 -15.845 12.992 1.00 85.88 194 SER A N 1
ATOM 1430 C CA . SER A 1 194 ? -18.562 -14.497 13.020 1.00 85.88 194 SER A CA 1
ATOM 1431 C C . SER A 1 194 ? -17.190 -14.501 13.704 1.00 85.88 194 SER A C 1
ATOM 1433 O O . SER A 1 194 ? -17.051 -15.136 14.754 1.00 85.88 194 SER A O 1
ATOM 1435 N N . PRO A 1 195 ? -16.219 -13.717 13.199 1.00 92.12 195 PRO A N 1
ATOM 1436 C CA . PRO A 1 195 ? -15.005 -13.383 13.934 1.00 92.12 195 PRO A CA 1
ATOM 1437 C C . PRO A 1 195 ? -15.319 -12.799 15.314 1.00 92.12 195 PRO A C 1
ATOM 1439 O O . PRO A 1 195 ? -16.381 -12.191 15.510 1.00 92.12 195 PRO A O 1
ATOM 1442 N N . THR A 1 196 ? -14.364 -12.915 16.242 1.00 93.50 196 THR A N 1
ATOM 1443 C CA . THR A 1 196 ? -14.467 -12.295 17.571 1.00 93.50 196 THR A CA 1
ATOM 1444 C C . THR A 1 196 ? -14.780 -10.792 17.436 1.00 93.50 196 THR A C 1
ATOM 1446 O O . THR A 1 196 ? -14.016 -10.084 16.757 1.00 93.50 196 THR A O 1
ATOM 1449 N N . PRO A 1 197 ? -15.876 -10.299 18.054 1.00 94.94 197 PRO A N 1
ATOM 1450 C CA . PRO A 1 197 ? -16.257 -8.890 18.021 1.00 94.94 197 PRO A CA 1
ATOM 1451 C C . PRO A 1 197 ? -15.189 -7.963 18.600 1.00 94.94 197 PRO A C 1
ATOM 1453 O O . PRO A 1 197 ? -14.387 -8.353 19.448 1.00 94.94 197 PRO A O 1
ATOM 1456 N N . VAL A 1 198 ? -15.224 -6.699 18.188 1.00 96.12 198 VAL A N 1
ATOM 1457 C CA . VAL A 1 198 ? -14.446 -5.642 18.843 1.00 96.12 198 VAL A CA 1
ATOM 1458 C C . VAL A 1 198 ? -14.967 -5.436 20.261 1.00 96.12 198 VAL A C 1
ATOM 1460 O O . VAL A 1 198 ? -16.175 -5.352 20.479 1.00 96.12 198 VAL A O 1
ATOM 1463 N N . ARG A 1 199 ? -14.058 -5.314 21.232 1.00 96.06 199 ARG A N 1
ATOM 1464 C CA . ARG A 1 199 ? -14.426 -5.086 22.632 1.00 96.06 199 ARG A CA 1
ATOM 1465 C C . ARG A 1 199 ? -15.075 -3.710 22.802 1.00 96.06 199 ARG A C 1
ATOM 1467 O O . ARG A 1 199 ? -14.421 -2.691 22.590 1.00 96.06 199 ARG A O 1
ATOM 1474 N N . THR A 1 200 ? -16.320 -3.681 23.267 1.00 96.38 200 THR A N 1
ATOM 1475 C CA . THR A 1 200 ? -17.057 -2.458 23.619 1.00 96.38 200 THR A CA 1
ATOM 1476 C C . THR A 1 200 ? -17.298 -2.363 25.132 1.00 96.38 200 THR A C 1
ATOM 1478 O O . THR A 1 200 ? -17.172 -3.343 25.864 1.00 96.38 200 THR A O 1
ATOM 1481 N N . THR A 1 201 ? -17.584 -1.161 25.635 1.00 95.44 201 THR A N 1
ATOM 1482 C CA . THR A 1 201 ? -17.908 -0.885 27.049 1.00 95.44 201 THR A CA 1
ATOM 1483 C C . THR A 1 201 ? -19.393 -1.035 27.358 1.00 95.44 201 THR A C 1
ATOM 1485 O O . THR A 1 201 ? -19.768 -1.175 28.520 1.00 95.44 201 THR A O 1
ATOM 1488 N N . ARG A 1 202 ? -20.236 -0.970 26.325 1.00 92.75 202 ARG A N 1
ATOM 1489 C CA . ARG A 1 202 ? -21.691 -1.094 26.393 1.00 92.75 202 ARG A CA 1
ATOM 1490 C C . ARG A 1 202 ? -22.233 -1.589 25.057 1.00 92.75 202 ARG A C 1
ATOM 1492 O O . ARG A 1 202 ? -21.626 -1.339 24.013 1.00 92.75 202 ARG A O 1
ATOM 1499 N N . ASP A 1 203 ? -23.405 -2.207 25.099 1.00 89.31 203 ASP A N 1
ATOM 1500 C CA . ASP A 1 203 ? -24.158 -2.529 23.893 1.00 89.31 203 ASP A CA 1
ATOM 1501 C C . ASP A 1 203 ? -24.688 -1.241 23.249 1.00 89.31 203 ASP A C 1
ATOM 1503 O O . ASP A 1 203 ? -25.156 -0.318 23.925 1.00 89.31 203 ASP A O 1
ATOM 1507 N N . ALA A 1 204 ? -24.594 -1.170 21.926 1.00 89.56 204 ALA A N 1
ATOM 1508 C CA . ALA A 1 204 ? -25.113 -0.065 21.133 1.00 89.56 204 ALA A CA 1
ATOM 1509 C C . ALA A 1 204 ? -25.529 -0.582 19.757 1.00 89.56 204 ALA A C 1
ATOM 1511 O O . ALA A 1 204 ? -24.909 -1.504 19.225 1.00 89.56 204 ALA A O 1
ATOM 1512 N N . SER A 1 205 ? -26.567 0.020 19.184 1.00 90.19 205 SER A N 1
ATOM 1513 C CA . SER A 1 205 ? -26.995 -0.245 17.813 1.00 90.19 205 SER A CA 1
ATOM 1514 C C . SER A 1 205 ? -26.750 0.978 16.942 1.00 90.19 205 SER A C 1
ATOM 1516 O O . SER A 1 205 ? -27.032 2.105 17.350 1.00 90.19 205 SER A O 1
ATOM 1518 N N . LEU A 1 206 ? -26.207 0.740 15.752 1.00 85.12 206 LEU A N 1
ATOM 1519 C CA . LEU A 1 206 ? -25.786 1.761 14.805 1.00 85.12 206 LEU A CA 1
ATOM 1520 C C . LEU A 1 206 ? -26.539 1.608 13.489 1.00 85.12 206 LEU A C 1
ATOM 1522 O O . LEU A 1 206 ? -26.613 0.519 12.910 1.00 85.12 206 LEU A O 1
ATOM 1526 N N . VAL A 1 207 ? -27.054 2.731 12.998 1.00 81.38 207 VAL A N 1
ATOM 1527 C CA . VAL A 1 207 ? -27.667 2.846 11.674 1.00 81.38 207 VAL A CA 1
ATOM 1528 C C . VAL A 1 207 ? -26.696 3.579 10.760 1.00 81.38 207 VAL A C 1
ATOM 1530 O O . VAL A 1 207 ? -26.706 4.803 10.690 1.00 81.38 207 VAL A O 1
ATOM 1533 N N . VAL A 1 208 ? -25.835 2.831 10.072 1.00 69.62 208 VAL A N 1
ATOM 1534 C CA . VAL A 1 208 ? -24.858 3.410 9.140 1.00 69.62 208 VAL A CA 1
ATOM 1535 C C . VAL A 1 208 ? -25.542 3.741 7.814 1.00 69.62 208 VAL A C 1
ATOM 1537 O O . VAL A 1 208 ? -25.891 2.845 7.041 1.00 69.62 208 VAL A O 1
ATOM 1540 N N . GLU A 1 209 ? -25.724 5.033 7.546 1.00 65.00 209 GLU A N 1
ATOM 1541 C CA . GLU A 1 209 ? -26.198 5.521 6.250 1.00 65.00 209 GLU A CA 1
ATOM 1542 C C . GLU A 1 209 ? -25.161 5.201 5.155 1.00 65.00 209 GLU A C 1
ATOM 1544 O O . GLU A 1 209 ? -23.965 5.414 5.335 1.00 65.00 209 GLU A O 1
ATOM 1549 N N . GLU A 1 210 ? -25.612 4.688 4.004 1.00 62.59 210 GLU A N 1
ATOM 1550 C CA . GLU A 1 210 ? -24.765 4.453 2.819 1.00 62.59 210 GLU A CA 1
ATOM 1551 C C . GLU A 1 210 ? -23.516 3.573 3.051 1.00 62.59 210 GLU A C 1
ATOM 1553 O O . GLU A 1 210 ? -22.437 3.869 2.537 1.00 62.59 210 GLU A O 1
ATOM 1558 N N . LEU A 1 211 ? -23.655 2.440 3.754 1.00 67.12 211 LEU A N 1
ATOM 1559 C CA . LEU A 1 211 ? -22.553 1.492 4.001 1.00 67.12 211 LEU A CA 1
ATOM 1560 C C . LEU A 1 211 ? -21.752 1.113 2.734 1.00 67.12 211 LEU A C 1
ATOM 1562 O O . LEU A 1 211 ? -20.567 0.799 2.810 1.00 67.12 211 LEU A O 1
ATOM 1566 N N . GLY A 1 212 ? -22.403 1.103 1.565 1.00 69.69 212 GLY A N 1
ATOM 1567 C CA . GLY A 1 212 ? -21.772 0.829 0.267 1.00 69.69 212 GLY A CA 1
ATOM 1568 C C . GLY A 1 212 ? -21.306 -0.619 0.070 1.00 69.69 212 GLY A C 1
ATOM 1569 O O . GLY A 1 212 ? -20.900 -0.982 -1.031 1.00 69.69 212 GLY A O 1
ATOM 1570 N N . ILE A 1 213 ? -21.398 -1.452 1.110 1.00 76.81 213 ILE A N 1
ATOM 1571 C CA . ILE A 1 213 ? -21.050 -2.873 1.118 1.00 76.81 213 ILE A CA 1
ATOM 1572 C C . ILE A 1 213 ? -22.302 -3.650 1.541 1.00 76.81 213 ILE A C 1
ATOM 1574 O O . ILE A 1 213 ? -22.780 -3.462 2.662 1.00 76.81 213 ILE A O 1
ATOM 1578 N N . PRO A 1 214 ? -22.873 -4.502 0.674 1.00 79.81 214 PRO A N 1
ATOM 1579 C CA . PRO A 1 214 ? -24.063 -5.266 1.022 1.00 79.81 214 PRO A CA 1
ATOM 1580 C C . PRO A 1 214 ? -23.726 -6.350 2.055 1.00 79.81 214 PRO A C 1
ATOM 1582 O O . PRO A 1 214 ? -22.718 -7.047 1.925 1.00 79.81 214 PRO A O 1
ATOM 1585 N N . LEU A 1 215 ? -24.590 -6.521 3.058 1.00 83.81 215 LEU A N 1
ATOM 1586 C CA . LEU A 1 215 ? -24.473 -7.552 4.096 1.00 83.81 215 LEU A CA 1
ATOM 1587 C C . LEU A 1 215 ? -25.456 -8.697 3.836 1.00 83.81 215 LEU A C 1
ATOM 1589 O O . LEU A 1 215 ? -26.579 -8.459 3.391 1.00 83.81 215 LEU A O 1
ATOM 1593 N N . SER A 1 216 ? -25.060 -9.933 4.152 1.00 81.38 216 SER A N 1
ATOM 1594 C CA . SER A 1 216 ? -25.865 -11.140 3.884 1.00 81.38 216 SER A CA 1
ATOM 1595 C C . SER A 1 216 ? -27.207 -11.177 4.629 1.00 81.38 216 SER A C 1
ATOM 1597 O O . SER A 1 216 ? -28.116 -11.886 4.210 1.00 81.38 216 SER A O 1
ATOM 1599 N N . GLY A 1 217 ? -27.343 -10.417 5.722 1.00 71.50 217 GLY A N 1
ATOM 1600 C CA . GLY A 1 217 ? -28.560 -10.325 6.540 1.00 71.50 217 GLY A CA 1
ATOM 1601 C C . GLY A 1 217 ? -29.495 -9.153 6.208 1.00 71.50 217 GLY A C 1
ATOM 1602 O O . GLY A 1 217 ? -30.509 -8.998 6.880 1.00 71.50 217 GLY A O 1
ATOM 1603 N N . GLY A 1 218 ? -29.181 -8.335 5.195 1.00 64.50 218 GLY A N 1
ATOM 1604 C CA . GLY A 1 218 ? -29.915 -7.098 4.893 1.00 64.50 218 GLY A CA 1
ATOM 1605 C C . GLY A 1 218 ? -29.497 -5.900 5.767 1.00 64.50 218 GLY A C 1
ATOM 1606 O O . GLY A 1 218 ? -28.619 -6.034 6.622 1.00 64.50 218 GLY A O 1
ATOM 1607 N N . PRO A 1 219 ? -30.047 -4.695 5.517 1.00 63.31 219 PRO A N 1
ATOM 1608 C CA . PRO A 1 219 ? -29.674 -3.494 6.259 1.00 63.31 219 PRO A CA 1
ATOM 1609 C C . PRO A 1 219 ? -30.389 -3.378 7.618 1.00 63.31 219 PRO A C 1
ATOM 1611 O O . PRO A 1 219 ? -31.593 -3.590 7.693 1.00 63.31 219 PRO A O 1
ATOM 1614 N N . SER A 1 220 ? -29.645 -2.871 8.611 1.00 65.25 220 SER A N 1
ATOM 1615 C CA . SER A 1 220 ? -30.089 -2.165 9.832 1.00 65.25 220 SER A CA 1
ATOM 1616 C C . SER A 1 220 ? -30.881 -2.930 10.919 1.00 65.25 220 SER A C 1
ATOM 1618 O O . SER A 1 220 ? -31.800 -3.679 10.593 1.00 65.25 220 SER A O 1
ATOM 1620 N N . PRO A 1 221 ? -30.651 -2.647 12.223 1.00 81.62 221 PRO A N 1
ATOM 1621 C CA . PRO A 1 221 ? -29.503 -1.955 12.829 1.00 81.62 221 PRO A CA 1
ATOM 1622 C C . PRO A 1 221 ? -28.320 -2.906 13.107 1.00 81.62 221 PRO A C 1
ATOM 1624 O O . PRO A 1 221 ? -28.508 -4.098 13.340 1.00 81.62 221 PRO A O 1
ATOM 1627 N N . LEU A 1 222 ? -27.088 -2.378 13.097 1.00 86.06 222 LEU A N 1
ATOM 1628 C CA . LEU A 1 222 ? -25.872 -3.141 13.411 1.00 86.06 222 LEU A CA 1
ATOM 1629 C C . LEU A 1 222 ? -25.516 -2.998 14.890 1.00 86.06 222 LEU A C 1
ATOM 1631 O O . LEU A 1 222 ? -25.328 -1.885 15.374 1.00 86.06 222 LEU A O 1
ATOM 1635 N N . THR A 1 223 ? -25.339 -4.105 15.606 1.00 91.81 223 THR A N 1
ATOM 1636 C CA . THR A 1 223 ? -24.716 -4.059 16.937 1.00 91.81 223 THR A CA 1
ATOM 1637 C C . THR A 1 223 ? -23.251 -3.643 16.826 1.00 91.81 223 THR A C 1
ATOM 1639 O O . THR A 1 223 ? -22.488 -4.239 16.061 1.00 91.81 223 THR A O 1
ATOM 1642 N N . ALA A 1 224 ? -22.866 -2.619 17.588 1.00 93.31 224 ALA A N 1
ATOM 1643 C CA . ALA A 1 224 ? -21.538 -2.028 17.545 1.00 93.31 224 ALA A CA 1
ATOM 1644 C C . ALA A 1 224 ? -20.444 -3.069 17.830 1.00 93.31 224 ALA A C 1
ATOM 1646 O O . ALA A 1 224 ? -20.527 -3.828 18.792 1.00 93.31 224 ALA A O 1
ATOM 1647 N N . GLY A 1 225 ? -19.412 -3.097 16.986 1.00 93.69 225 GLY A N 1
ATOM 1648 C CA . GLY A 1 225 ? -18.264 -3.997 17.119 1.00 93.69 225 GLY A CA 1
ATOM 1649 C C . GLY A 1 225 ? -18.501 -5.445 16.671 1.00 93.69 225 GLY A C 1
ATOM 1650 O O . GLY A 1 225 ? -17.528 -6.187 16.540 1.00 93.69 225 GLY A O 1
ATOM 1651 N N . VAL A 1 226 ? -19.744 -5.854 16.390 1.00 94.06 226 VAL A N 1
ATOM 1652 C CA . VAL A 1 226 ? -20.053 -7.187 15.845 1.00 94.06 226 VAL A CA 1
ATOM 1653 C C . VAL A 1 226 ? -19.717 -7.234 14.356 1.00 94.06 226 VAL A C 1
ATOM 1655 O O . VAL A 1 226 ? -20.025 -6.300 13.615 1.00 94.06 226 VAL A O 1
ATOM 1658 N N . PHE A 1 227 ? -19.094 -8.331 13.919 1.00 92.81 227 PHE A N 1
ATOM 1659 C CA . PHE A 1 227 ? -18.763 -8.570 12.519 1.00 92.81 227 PHE A CA 1
ATOM 1660 C C . PHE A 1 227 ? -19.913 -9.278 11.789 1.00 92.81 227 PHE A C 1
ATOM 1662 O O . PHE A 1 227 ? -20.416 -10.315 12.213 1.00 92.81 227 PHE A O 1
ATOM 1669 N N . TYR A 1 228 ? -20.311 -8.724 10.648 1.00 90.56 228 TYR A N 1
ATOM 1670 C CA . TYR A 1 228 ? -21.359 -9.248 9.779 1.00 90.56 228 TYR A CA 1
ATOM 1671 C C . TYR A 1 228 ? -20.754 -9.661 8.443 1.00 90.56 228 TYR A C 1
ATOM 1673 O O . TYR A 1 228 ? -19.966 -8.919 7.854 1.00 90.56 228 TYR A O 1
ATOM 1681 N N . ALA A 1 229 ? -21.127 -10.841 7.950 1.00 90.38 229 ALA A N 1
ATOM 1682 C CA . ALA A 1 229 ? -20.664 -11.321 6.655 1.00 90.38 229 ALA A CA 1
ATOM 1683 C C . ALA A 1 229 ? -21.169 -10.409 5.528 1.00 90.38 229 ALA A C 1
ATOM 1685 O O . ALA A 1 229 ? -22.349 -10.030 5.491 1.00 90.38 229 ALA A O 1
ATOM 1686 N N . THR A 1 230 ? -20.288 -10.092 4.582 1.00 86.75 230 THR A N 1
ATOM 1687 C CA . THR A 1 230 ? -20.704 -9.399 3.360 1.00 86.75 230 THR A CA 1
ATOM 1688 C C . THR A 1 230 ? -21.451 -10.356 2.427 1.00 86.75 230 THR A C 1
ATOM 1690 O O . THR A 1 230 ? -21.144 -11.545 2.361 1.00 86.75 230 THR A O 1
ATOM 1693 N N . ALA A 1 231 ? -22.429 -9.835 1.684 1.00 80.88 231 ALA A N 1
ATOM 1694 C CA . ALA A 1 231 ? -23.236 -10.622 0.748 1.00 80.88 231 ALA A CA 1
ATOM 1695 C C . ALA A 1 231 ? -22.461 -11.037 -0.508 1.00 80.88 231 ALA A C 1
ATOM 1697 O O . ALA A 1 231 ? -22.814 -12.014 -1.162 1.00 80.88 231 ALA A O 1
ATOM 1698 N N . ALA A 1 232 ? -21.436 -10.262 -0.872 1.00 75.31 232 ALA A N 1
ATOM 1699 C CA . ALA A 1 232 ? -20.725 -10.437 -2.129 1.00 75.31 232 ALA A CA 1
ATOM 1700 C C . ALA A 1 232 ? -19.634 -11.510 -2.055 1.00 75.31 232 ALA A C 1
ATOM 1702 O O . ALA A 1 232 ? -19.400 -12.182 -3.057 1.00 75.31 232 ALA A O 1
ATOM 1703 N N . GLN A 1 233 ? -18.944 -11.644 -0.914 1.00 82.88 233 GLN A N 1
ATOM 1704 C CA . GLN A 1 233 ? -17.747 -12.480 -0.812 1.00 82.88 233 GLN A CA 1
ATOM 1705 C C . GLN A 1 233 ? -17.598 -13.139 0.573 1.00 82.88 233 GLN A C 1
ATOM 1707 O O . GLN A 1 233 ? -17.437 -12.434 1.576 1.00 82.88 233 GLN A O 1
ATOM 1712 N N . PRO A 1 234 ? -17.605 -14.485 0.651 1.00 89.25 234 PRO A N 1
ATOM 1713 C CA . PRO A 1 234 ? -17.260 -15.217 1.868 1.00 89.25 234 PRO A CA 1
ATOM 1714 C C . PRO A 1 234 ? -15.849 -14.887 2.366 1.00 89.25 234 PRO A C 1
ATOM 1716 O O . PRO A 1 234 ? -14.934 -14.712 1.567 1.00 89.25 234 PRO A O 1
ATOM 1719 N N . GLY A 1 235 ? -15.664 -14.851 3.686 1.00 90.31 235 GLY A N 1
ATOM 1720 C CA . GLY A 1 235 ? -14.385 -14.502 4.317 1.00 90.31 235 GLY A CA 1
ATOM 1721 C C . GLY A 1 235 ? -14.087 -13.000 4.367 1.00 90.31 235 GLY A C 1
ATOM 1722 O O . GLY A 1 235 ? -13.002 -12.605 4.794 1.00 90.31 235 GLY A O 1
ATOM 1723 N N . ILE A 1 236 ? -15.044 -12.165 3.942 1.00 92.06 236 ILE A N 1
ATOM 1724 C CA . ILE A 1 236 ? -15.031 -10.719 4.166 1.00 92.06 236 ILE A CA 1
ATOM 1725 C C . ILE A 1 236 ? -16.140 -10.365 5.148 1.00 92.06 236 ILE A C 1
ATOM 1727 O O . ILE A 1 236 ? -17.317 -10.684 4.934 1.00 92.06 236 ILE A O 1
ATOM 1731 N N . TRP A 1 237 ? -15.753 -9.664 6.207 1.00 92.69 237 TRP A N 1
ATOM 1732 C CA . TRP A 1 237 ? -16.632 -9.291 7.304 1.00 92.69 237 TRP A CA 1
ATOM 1733 C C . TRP A 1 237 ? -16.576 -7.792 7.562 1.00 92.69 237 TRP A C 1
ATOM 1735 O O . TRP A 1 237 ? -15.547 -7.155 7.343 1.00 92.69 237 TRP A O 1
ATOM 1745 N N . LEU A 1 238 ? -17.675 -7.229 8.052 1.00 91.44 238 LEU A N 1
ATOM 1746 C CA . LEU A 1 238 ? -17.785 -5.810 8.353 1.00 91.44 238 LEU A CA 1
ATOM 1747 C C . LEU A 1 238 ? -18.309 -5.587 9.766 1.00 91.44 238 LEU A C 1
ATOM 1749 O O . LEU A 1 238 ? -19.329 -6.157 10.139 1.00 91.44 238 LEU A O 1
ATOM 1753 N N . ALA A 1 239 ? -17.655 -4.707 10.513 1.00 92.62 239 ALA A N 1
ATOM 1754 C CA . ALA A 1 239 ? -18.167 -4.154 11.758 1.00 92.62 239 ALA A CA 1
ATOM 1755 C C . ALA A 1 239 ? -18.244 -2.626 11.668 1.00 92.62 239 ALA A C 1
ATOM 1757 O O . ALA A 1 239 ? -17.463 -1.986 10.960 1.00 92.62 239 ALA A O 1
ATOM 1758 N N . ALA A 1 240 ? -19.174 -2.046 12.418 1.00 91.56 240 ALA A N 1
ATOM 1759 C CA . ALA A 1 240 ? -19.273 -0.609 12.632 1.00 91.56 240 ALA A CA 1
ATOM 1760 C C . ALA A 1 240 ? -19.230 -0.320 14.133 1.00 91.56 240 ALA A C 1
ATOM 1762 O O . ALA A 1 240 ? -19.757 -1.104 14.924 1.00 91.56 240 ALA A O 1
ATOM 1763 N N . LEU A 1 241 ? -18.591 0.776 14.536 1.00 94.50 241 LEU A N 1
ATOM 1764 C CA . LEU A 1 241 ? -18.577 1.250 15.921 1.00 94.50 241 LEU A CA 1
ATOM 1765 C C . LEU A 1 241 ? -18.216 2.737 15.995 1.00 94.50 241 LEU A C 1
ATOM 1767 O O . LEU A 1 241 ? -17.630 3.283 15.063 1.00 94.50 241 LEU A O 1
ATOM 1771 N N . HIS A 1 242 ? -18.500 3.361 17.135 1.00 94.38 242 HIS A N 1
ATOM 1772 C CA . HIS A 1 242 ? -17.950 4.668 17.492 1.00 94.38 242 HIS A CA 1
ATOM 1773 C C . HIS A 1 242 ? -16.760 4.501 18.453 1.00 94.38 242 HIS A C 1
ATOM 1775 O O . HIS A 1 242 ? -16.840 3.670 19.366 1.00 94.38 242 HIS A O 1
ATOM 1781 N N . PRO A 1 243 ? -15.669 5.284 18.330 1.00 95.00 243 PRO A N 1
ATOM 1782 C CA . PRO A 1 243 ? -14.526 5.209 19.247 1.00 95.00 243 PRO A CA 1
ATOM 1783 C C . PRO A 1 243 ? -14.880 5.396 20.733 1.00 95.00 243 PRO A C 1
ATOM 1785 O O . PRO A 1 243 ? -14.229 4.822 21.603 1.00 95.00 243 PRO A O 1
ATOM 1788 N N . GLY A 1 244 ? -15.937 6.144 21.055 1.00 95.44 244 GLY A N 1
ATOM 1789 C CA . GLY A 1 244 ? -16.427 6.311 22.427 1.00 95.44 244 GLY A CA 1
ATOM 1790 C C . GLY A 1 244 ? -16.999 5.033 23.054 1.00 95.44 244 GLY A C 1
ATOM 1791 O O . GLY A 1 244 ? -17.127 4.959 24.276 1.00 95.44 244 GLY A O 1
ATOM 1792 N N . LEU A 1 245 ? -17.314 4.018 22.243 1.00 96.50 245 LEU A N 1
ATOM 1793 C CA . LEU A 1 245 ? -17.848 2.731 22.695 1.00 96.50 245 LEU A CA 1
ATOM 1794 C C . LEU A 1 245 ? -16.765 1.719 23.058 1.00 96.50 245 LEU A C 1
ATOM 1796 O O . LEU A 1 245 ? -17.087 0.710 23.673 1.00 96.50 245 LEU A O 1
ATOM 1800 N N . VAL A 1 246 ? -15.502 1.936 22.689 1.00 96.44 246 VAL A N 1
ATOM 1801 C CA . VAL A 1 246 ? -14.421 0.996 23.027 1.00 96.44 246 VAL A CA 1
ATOM 1802 C C . VAL A 1 246 ? -13.774 1.366 24.364 1.00 96.44 246 VAL A C 1
ATOM 1804 O O . VAL A 1 246 ? -13.782 2.543 24.725 1.00 96.44 246 VAL A O 1
ATOM 1807 N N . PRO A 1 247 ? -13.208 0.423 25.139 1.00 94.12 247 PRO A N 1
ATOM 1808 C CA . PRO A 1 247 ? -12.534 0.749 26.397 1.00 94.12 247 PRO A CA 1
ATOM 1809 C C . PRO A 1 247 ? -11.380 1.730 26.208 1.00 94.12 247 PRO A C 1
ATOM 1811 O O . PRO A 1 247 ? -10.765 1.771 25.141 1.00 94.12 247 PRO A O 1
ATOM 1814 N N . ASP A 1 248 ? -11.093 2.532 27.233 1.00 89.56 248 ASP A N 1
ATOM 1815 C CA . ASP A 1 248 ? -9.868 3.328 27.233 1.00 89.56 248 ASP A CA 1
ATOM 1816 C C . ASP A 1 248 ? -8.650 2.399 27.304 1.00 89.56 248 ASP A C 1
ATOM 1818 O O . ASP A 1 248 ? -8.674 1.360 27.965 1.00 89.56 248 ASP A O 1
ATOM 1822 N N . ALA A 1 249 ? -7.601 2.779 26.587 1.00 86.56 249 ALA A N 1
ATOM 1823 C CA . ALA A 1 249 ? -6.359 2.033 26.463 1.00 86.56 249 ALA A CA 1
ATOM 1824 C C . ALA A 1 249 ? -5.159 2.849 26.979 1.00 86.56 249 ALA A C 1
ATOM 1826 O O . ALA A 1 249 ? -4.045 2.679 26.499 1.00 86.56 249 ALA A O 1
ATOM 1827 N N . GLY A 1 250 ? -5.388 3.773 27.921 1.00 82.50 250 GLY A N 1
ATOM 1828 C CA . GLY A 1 250 ? -4.373 4.744 28.345 1.00 82.50 250 GLY A CA 1
ATOM 1829 C C . GLY A 1 250 ? -4.155 5.834 27.295 1.00 82.50 250 GLY A C 1
ATOM 1830 O O . GLY A 1 250 ? -3.051 6.358 27.147 1.00 82.50 250 GLY A O 1
ATOM 1831 N N . THR A 1 251 ? -5.206 6.139 26.529 1.00 83.62 251 THR A N 1
ATOM 1832 C CA . THR A 1 251 ? -5.164 7.154 25.479 1.00 83.62 251 THR A CA 1
ATOM 1833 C C . THR A 1 251 ? -5.482 8.542 26.017 1.00 83.62 251 THR A C 1
ATOM 1835 O O . THR A 1 251 ? -6.031 8.689 27.109 1.00 83.62 251 THR A O 1
ATOM 1838 N N . ARG A 1 252 ? -5.166 9.599 25.255 1.00 86.44 252 ARG A N 1
ATOM 1839 C CA . ARG A 1 252 ? -5.754 10.914 25.561 1.00 86.44 252 ARG A CA 1
ATOM 1840 C C . ARG A 1 252 ? -7.288 10.809 25.489 1.00 86.44 252 ARG A C 1
ATOM 1842 O O . ARG A 1 252 ? -7.783 10.094 24.616 1.00 86.44 252 ARG A O 1
ATOM 1849 N N . PRO A 1 253 ? -8.037 11.508 26.365 1.00 88.69 253 PRO A N 1
ATOM 1850 C CA . PRO A 1 253 ? -9.493 11.491 26.321 1.00 88.69 253 PRO A CA 1
ATOM 1851 C C . PRO A 1 253 ? -10.014 11.860 24.936 1.00 88.69 253 PRO A C 1
ATOM 1853 O O . PRO A 1 253 ? -9.511 12.803 24.324 1.00 88.69 253 PRO A O 1
ATOM 1856 N N . LEU A 1 254 ? -11.030 11.123 24.484 1.00 90.44 254 LEU A N 1
ATOM 1857 C CA . LEU A 1 254 ? -11.676 11.402 23.212 1.00 90.44 254 LEU A CA 1
ATOM 1858 C C . LEU A 1 254 ? -12.476 12.696 23.306 1.00 90.44 254 LEU A C 1
ATOM 1860 O O . LEU A 1 254 ? -13.230 12.900 24.261 1.00 90.44 254 LEU A O 1
ATOM 1864 N N . ASP A 1 255 ? -12.344 13.551 22.302 1.00 87.62 255 ASP A N 1
ATOM 1865 C CA . ASP A 1 255 ? -13.240 14.691 22.160 1.00 87.62 255 ASP A CA 1
ATOM 1866 C C . ASP A 1 255 ? -14.654 14.258 21.704 1.00 87.62 255 ASP A C 1
ATOM 1868 O O . ASP A 1 255 ? -14.829 13.160 21.169 1.00 87.62 255 ASP A O 1
ATOM 1872 N N . PRO A 1 256 ? -15.689 15.104 21.884 1.00 89.25 256 PRO A N 1
ATOM 1873 C CA . PRO A 1 256 ? -17.067 14.723 21.573 1.00 89.25 256 PRO A CA 1
ATOM 1874 C C . PRO A 1 256 ? -17.330 14.356 20.110 1.00 89.25 256 PRO A C 1
ATOM 1876 O O . PRO A 1 256 ? -18.308 13.671 19.841 1.00 89.25 256 PRO A O 1
ATOM 1879 N N . VAL A 1 257 ? -16.503 14.816 19.165 1.00 86.50 257 VAL A N 1
ATOM 1880 C CA . VAL A 1 257 ? -16.690 14.532 17.737 1.00 86.50 257 VAL A CA 1
ATOM 1881 C C . VAL A 1 257 ? -16.055 13.199 17.378 1.00 86.50 257 VAL A C 1
ATOM 1883 O O . VAL A 1 257 ? -16.705 12.374 16.748 1.00 86.50 257 VAL A O 1
ATOM 1886 N N . GLU A 1 258 ? -14.804 12.961 17.779 1.00 87.81 258 GLU A N 1
ATOM 1887 C CA . GLU A 1 258 ? -14.153 11.673 17.508 1.00 87.81 258 GLU A CA 1
ATOM 1888 C C . GLU A 1 258 ? -14.789 10.530 18.313 1.00 87.81 258 GLU A C 1
ATOM 1890 O O . GLU A 1 258 ? -14.818 9.396 17.845 1.00 87.81 258 GLU A O 1
ATOM 1895 N N . ALA A 1 259 ? -15.362 10.818 19.487 1.00 91.50 259 ALA A N 1
ATOM 1896 C CA . ALA A 1 259 ? -16.057 9.827 20.303 1.00 91.50 259 ALA A CA 1
ATOM 1897 C C . ALA A 1 259 ? -17.292 9.223 19.615 1.00 91.50 259 ALA A C 1
ATOM 1899 O O . ALA A 1 259 ? -17.629 8.081 19.919 1.00 91.50 259 ALA A O 1
ATOM 1900 N N . VAL A 1 260 ? -17.942 9.955 18.706 1.00 90.19 260 VAL A N 1
ATOM 1901 C CA . VAL A 1 260 ? -19.160 9.522 17.990 1.00 90.19 260 VAL A CA 1
ATOM 1902 C C . VAL A 1 260 ? -18.950 9.401 16.480 1.00 90.19 260 VAL A C 1
ATOM 1904 O O . VAL A 1 260 ? -19.909 9.266 15.731 1.00 90.19 260 VAL A O 1
ATOM 1907 N N . ALA A 1 261 ? -17.705 9.492 16.009 1.00 89.25 261 ALA A N 1
ATOM 1908 C CA . ALA A 1 261 ? -17.404 9.368 14.591 1.00 89.25 261 ALA A CA 1
ATOM 1909 C C . ALA A 1 261 ? -17.602 7.924 14.116 1.00 89.25 261 ALA A C 1
ATOM 1911 O O . ALA A 1 261 ? -17.199 6.980 14.800 1.00 89.25 261 ALA A O 1
ATOM 1912 N N . ASP A 1 262 ? -18.145 7.756 12.910 1.00 88.19 262 ASP A N 1
ATOM 1913 C CA . ASP A 1 262 ? -18.273 6.435 12.304 1.00 88.19 262 ASP A CA 1
ATOM 1914 C C . ASP A 1 262 ? -16.896 5.830 12.042 1.00 88.19 262 ASP A C 1
ATOM 1916 O O . ASP A 1 262 ? -16.074 6.407 11.308 1.00 88.19 262 ASP A O 1
ATOM 1920 N N . THR A 1 263 ? -16.696 4.630 12.579 1.00 92.19 263 THR A N 1
ATOM 1921 C CA . THR A 1 263 ? -15.591 3.748 12.231 1.00 92.19 263 THR A CA 1
ATOM 1922 C C . THR A 1 263 ? -16.138 2.480 11.597 1.00 92.19 263 THR A C 1
ATOM 1924 O O . THR A 1 263 ? -16.905 1.740 12.215 1.00 92.19 263 THR A O 1
ATOM 1927 N N . LEU A 1 264 ? -15.695 2.209 10.371 1.00 92.19 264 LEU A N 1
ATOM 1928 C CA . LEU A 1 264 ? -15.957 0.961 9.664 1.00 92.19 264 LEU A CA 1
ATOM 1929 C C . LEU A 1 264 ? -14.705 0.097 9.700 1.00 92.19 264 LEU A C 1
ATOM 1931 O O . LEU A 1 264 ? -13.614 0.557 9.361 1.00 92.19 264 LEU A O 1
ATOM 1935 N N . LEU A 1 265 ? -14.873 -1.160 10.084 1.00 94.69 265 LEU A N 1
ATOM 1936 C CA . LEU A 1 265 ? -13.813 -2.153 10.117 1.00 94.69 265 LEU A CA 1
ATOM 1937 C C . LEU A 1 265 ? -14.158 -3.260 9.130 1.00 94.69 265 LEU A C 1
ATOM 1939 O O . LEU A 1 265 ? -15.185 -3.920 9.280 1.00 94.69 265 LEU A O 1
ATOM 1943 N N . VAL A 1 266 ? -13.305 -3.461 8.131 1.00 94.00 266 VAL A N 1
ATOM 1944 C CA . VAL A 1 266 ? -13.446 -4.535 7.145 1.00 94.00 266 VAL A CA 1
ATOM 1945 C C . VAL A 1 266 ? -12.353 -5.557 7.384 1.00 94.00 266 VAL A C 1
ATOM 1947 O O . VAL A 1 266 ? -11.172 -5.222 7.378 1.00 94.00 266 VAL A O 1
ATOM 1950 N N . LEU A 1 267 ? -12.752 -6.797 7.612 1.00 95.44 267 LEU A N 1
ATOM 1951 C CA . LEU A 1 267 ? -11.867 -7.903 7.931 1.00 95.44 267 LEU A CA 1
ATOM 1952 C C . LEU A 1 267 ? -11.804 -8.860 6.742 1.00 95.44 267 LEU A C 1
ATOM 1954 O O . LEU A 1 267 ? -12.844 -9.252 6.214 1.00 95.44 267 LEU A O 1
ATOM 1958 N N . PHE A 1 268 ? -10.589 -9.245 6.359 1.00 95.00 268 PHE A N 1
ATOM 1959 C CA . PHE A 1 268 ? -10.298 -10.211 5.302 1.00 95.00 268 PHE A CA 1
ATOM 1960 C C . PHE A 1 268 ? -9.556 -11.414 5.887 1.00 95.00 268 PHE A C 1
ATOM 1962 O O . PHE A 1 268 ? -8.538 -11.250 6.563 1.00 95.00 268 PHE A O 1
ATOM 1969 N N . GLU A 1 269 ? -10.046 -12.620 5.622 1.00 95.62 269 GLU A N 1
ATOM 1970 C CA . GLU A 1 269 ? -9.383 -13.867 6.014 1.00 95.62 269 GLU A CA 1
ATOM 1971 C C . GLU A 1 269 ? -8.168 -14.150 5.103 1.00 95.62 269 GLU A C 1
ATOM 1973 O O . GLU A 1 269 ? -8.312 -14.342 3.894 1.00 95.62 269 GLU A O 1
ATOM 1978 N N . LEU A 1 270 ? -6.951 -14.149 5.665 1.00 96.00 270 LEU A N 1
ATOM 1979 C CA . LEU A 1 270 ? -5.700 -14.261 4.892 1.00 96.00 270 LEU A CA 1
ATOM 1980 C C . LEU A 1 270 ? -5.377 -15.692 4.428 1.00 96.00 270 LEU A C 1
ATOM 1982 O O . LEU A 1 270 ? -4.400 -15.900 3.718 1.00 96.00 270 LEU A O 1
ATOM 1986 N N . ASP A 1 271 ? -6.171 -16.686 4.820 1.00 94.25 271 ASP A N 1
ATOM 1987 C CA . ASP A 1 271 ? -6.144 -18.036 4.243 1.00 94.25 271 ASP A CA 1
ATOM 1988 C C . ASP A 1 271 ? -6.951 -18.131 2.933 1.00 94.25 271 ASP A C 1
ATOM 1990 O O . ASP A 1 271 ? -6.801 -19.095 2.182 1.00 94.25 271 ASP A O 1
ATOM 1994 N N . ARG A 1 272 ? -7.793 -17.130 2.646 1.00 93.81 272 ARG A N 1
ATOM 1995 C CA . ARG A 1 272 ? -8.609 -17.033 1.427 1.00 93.81 272 ARG A CA 1
ATOM 1996 C C . ARG A 1 272 ? -8.131 -15.963 0.459 1.00 93.81 272 ARG A C 1
ATOM 1998 O O . ARG A 1 272 ? -8.378 -16.089 -0.739 1.00 93.81 272 ARG A O 1
ATOM 2005 N N . PHE A 1 273 ? -7.524 -14.896 0.973 1.00 93.88 273 PHE A N 1
ATOM 2006 C CA . PHE A 1 273 ? -7.196 -13.707 0.195 1.00 93.88 273 PHE A CA 1
ATOM 2007 C C . PHE A 1 273 ? -5.723 -13.331 0.307 1.00 93.88 273 PHE A C 1
ATOM 2009 O O . PHE A 1 273 ? -5.183 -13.197 1.404 1.00 93.88 273 PHE A O 1
ATOM 2016 N N . ASP A 1 274 ? -5.122 -13.047 -0.847 1.00 93.56 274 ASP A N 1
ATOM 2017 C CA . ASP A 1 274 ? -3.796 -12.448 -0.947 1.00 93.56 274 ASP A CA 1
ATOM 2018 C C . ASP A 1 274 ? -3.871 -10.916 -0.883 1.00 93.56 274 ASP A C 1
ATOM 2020 O O . ASP A 1 274 ? -4.830 -10.294 -1.356 1.00 93.56 274 ASP A O 1
ATOM 2024 N N . LEU A 1 275 ? -2.809 -10.286 -0.372 1.00 94.62 275 LEU A N 1
ATOM 2025 C CA . LEU A 1 275 ? -2.622 -8.839 -0.459 1.00 94.62 275 LEU A CA 1
ATOM 2026 C C . LEU A 1 275 ? -1.599 -8.497 -1.543 1.00 94.62 275 LEU A C 1
ATOM 2028 O O . LEU A 1 275 ? -0.478 -9.001 -1.556 1.00 94.62 275 LEU A O 1
ATOM 2032 N N . HIS A 1 276 ? -1.965 -7.564 -2.417 1.00 92.56 276 HIS A N 1
ATOM 2033 C CA . HIS A 1 276 ? -1.064 -6.996 -3.413 1.00 92.56 276 HIS A CA 1
ATOM 2034 C C . HIS A 1 276 ? -0.969 -5.482 -3.260 1.00 92.56 276 HIS A C 1
ATOM 2036 O O . HIS A 1 276 ? -1.942 -4.809 -2.917 1.00 92.56 276 HIS A O 1
ATOM 2042 N N . PHE A 1 277 ? 0.205 -4.943 -3.577 1.00 92.69 277 PHE A N 1
ATOM 2043 C CA . PHE A 1 277 ? 0.422 -3.512 -3.721 1.00 92.69 277 PHE A CA 1
ATOM 2044 C C . PHE A 1 277 ? 0.643 -3.175 -5.197 1.00 92.69 277 PHE A C 1
ATOM 2046 O O . PHE A 1 277 ? 1.344 -3.894 -5.903 1.00 92.69 277 PHE A O 1
ATOM 2053 N N . ALA A 1 278 ? 0.040 -2.081 -5.656 1.00 90.31 278 ALA A N 1
ATOM 2054 C CA . ALA A 1 278 ? 0.238 -1.552 -6.998 1.00 90.31 278 ALA A CA 1
ATOM 2055 C C . ALA A 1 278 ? 0.370 -0.031 -6.926 1.00 90.31 278 ALA A C 1
ATOM 2057 O O . ALA A 1 278 ? -0.402 0.641 -6.231 1.00 90.31 278 ALA A O 1
ATOM 2058 N N . LEU A 1 279 ? 1.335 0.527 -7.653 1.00 90.94 279 LEU A N 1
ATOM 2059 C CA . LEU A 1 279 ? 1.494 1.968 -7.755 1.00 90.94 279 LEU A CA 1
ATOM 2060 C C . LEU A 1 279 ? 0.460 2.580 -8.690 1.00 90.94 279 LEU A C 1
ATOM 2062 O O . LEU A 1 279 ? 0.120 2.031 -9.739 1.00 90.94 279 LEU A O 1
ATOM 2066 N N . GLY A 1 280 ? 0.015 3.785 -8.331 1.00 89.81 280 GLY A N 1
ATOM 2067 C CA . GLY A 1 280 ? -0.760 4.627 -9.231 1.00 89.81 280 GLY A CA 1
ATOM 2068 C C . GLY A 1 280 ? 0.073 5.080 -10.432 1.00 89.81 280 GLY A C 1
ATOM 2069 O O . GLY A 1 280 ? 1.300 5.007 -10.432 1.00 89.81 280 GLY A O 1
ATOM 2070 N N . THR A 1 281 ? -0.587 5.648 -11.440 1.00 89.50 281 THR A N 1
ATOM 2071 C CA . THR A 1 281 ? 0.074 6.136 -12.668 1.00 89.50 281 THR A CA 1
ATOM 2072 C C . THR A 1 281 ? 1.041 7.304 -12.438 1.00 89.50 281 THR A C 1
ATOM 2074 O O . THR A 1 281 ? 1.759 7.701 -13.345 1.00 89.50 281 THR A O 1
ATOM 2077 N N . GLU A 1 282 ? 1.019 7.919 -11.252 1.00 85.56 282 GLU A N 1
ATOM 2078 C CA . GLU A 1 282 ? 1.803 9.123 -10.954 1.00 85.56 282 GLU A CA 1
ATOM 2079 C C . GLU A 1 282 ? 2.282 9.209 -9.506 1.00 85.56 282 GLU A C 1
ATOM 2081 O O . GLU A 1 282 ? 3.370 9.732 -9.245 1.00 85.56 282 GLU A O 1
ATOM 2086 N N . HIS A 1 283 ? 1.483 8.731 -8.553 1.00 88.50 283 HIS A N 1
ATOM 2087 C CA . HIS A 1 283 ? 1.806 8.820 -7.138 1.00 88.50 283 HIS A CA 1
ATOM 2088 C C . HIS A 1 283 ? 1.958 7.443 -6.484 1.00 88.50 283 HIS A C 1
ATOM 2090 O O . HIS A 1 283 ? 1.197 6.534 -6.821 1.00 88.50 283 HIS A O 1
ATOM 2096 N N . PRO A 1 284 ? 2.840 7.336 -5.473 1.00 90.50 284 PRO A N 1
ATOM 2097 C CA . PRO A 1 284 ? 3.880 8.311 -5.101 1.00 90.50 284 PRO A CA 1
ATOM 2098 C C . PRO A 1 284 ? 4.889 8.582 -6.240 1.00 90.50 284 PRO A C 1
ATOM 2100 O O . PRO A 1 284 ? 5.142 7.720 -7.075 1.00 90.50 284 PRO A O 1
ATOM 2103 N N . ARG A 1 285 ? 5.391 9.825 -6.310 1.00 91.81 285 ARG A N 1
ATOM 2104 C CA . ARG A 1 285 ? 6.510 10.208 -7.192 1.00 91.81 285 ARG A CA 1
ATOM 2105 C C . ARG A 1 285 ? 7.845 9.780 -6.559 1.00 91.81 285 ARG A C 1
ATOM 2107 O O . ARG A 1 285 ? 7.856 9.354 -5.403 1.00 91.81 285 ARG A O 1
ATOM 2114 N N . LEU A 1 286 ? 8.933 9.875 -7.321 1.00 94.31 286 LEU A N 1
ATOM 2115 C CA . LEU A 1 286 ? 10.258 9.368 -6.941 1.00 94.31 286 LEU A CA 1
ATOM 2116 C C . LEU A 1 286 ? 11.241 10.490 -6.567 1.00 94.31 286 LEU A C 1
ATOM 2118 O O . LEU A 1 286 ? 12.254 10.220 -5.934 1.00 94.31 286 LEU A O 1
ATOM 2122 N N . ASP A 1 287 ? 10.887 11.742 -6.844 1.00 93.31 287 ASP A N 1
ATOM 2123 C CA . ASP A 1 287 ? 11.626 12.960 -6.516 1.00 93.31 287 ASP A CA 1
ATOM 2124 C C . ASP A 1 287 ? 11.705 13.251 -5.005 1.00 93.31 287 ASP A C 1
ATOM 2126 O O . ASP A 1 287 ? 11.089 12.586 -4.163 1.00 93.31 287 ASP A O 1
ATOM 2130 N N . TRP A 1 288 ? 12.482 14.268 -4.638 1.00 93.06 288 TRP A N 1
ATOM 2131 C CA . TRP A 1 288 ? 12.576 14.746 -3.261 1.00 93.06 288 TRP A CA 1
ATOM 2132 C C . TRP A 1 288 ? 11.254 15.335 -2.764 1.00 93.06 288 TRP A C 1
ATOM 2134 O O . TRP A 1 288 ? 10.742 16.304 -3.310 1.00 93.06 288 TRP A O 1
ATOM 2144 N N . ALA A 1 289 ? 10.750 14.825 -1.641 1.00 91.12 289 ALA A N 1
ATOM 2145 C CA . ALA A 1 289 ? 9.654 15.476 -0.925 1.00 91.12 289 ALA A CA 1
ATOM 2146 C C . ALA A 1 289 ? 10.026 16.906 -0.472 1.00 91.12 289 ALA A C 1
ATOM 2148 O O . ALA A 1 289 ? 11.093 17.130 0.111 1.00 91.12 289 ALA A O 1
ATOM 2149 N N . ASP A 1 290 ? 9.106 17.860 -0.639 1.00 87.38 290 ASP A N 1
ATOM 2150 C CA . ASP A 1 290 ? 9.284 19.271 -0.244 1.00 87.38 290 ASP A CA 1
ATOM 2151 C C . ASP A 1 290 ? 9.558 19.464 1.253 1.00 87.38 290 ASP A C 1
ATOM 2153 O O . ASP A 1 290 ? 10.184 20.438 1.665 1.00 87.38 290 ASP A O 1
ATOM 2157 N N . ARG A 1 291 ? 9.138 18.501 2.079 1.00 87.06 291 ARG A N 1
ATOM 2158 C CA . ARG A 1 291 ? 9.331 18.507 3.537 1.00 87.06 291 ARG A CA 1
ATOM 2159 C C . ARG A 1 291 ? 10.783 18.333 3.977 1.00 87.06 291 ARG A C 1
ATOM 2161 O O . ARG A 1 291 ? 11.105 18.672 5.115 1.00 87.06 291 ARG A O 1
ATOM 2168 N N . VAL A 1 292 ? 11.629 17.793 3.102 1.00 89.50 292 VAL A N 1
ATOM 2169 C CA . VAL A 1 292 ? 13.015 17.427 3.408 1.00 89.50 292 VAL A CA 1
ATOM 2170 C C . VAL A 1 292 ? 13.868 18.682 3.524 1.00 89.50 292 VAL A C 1
ATOM 2172 O O . VAL A 1 292 ? 13.928 19.490 2.595 1.00 89.50 292 VAL A O 1
ATOM 2175 N N . LYS A 1 293 ? 14.568 18.824 4.651 1.00 87.00 293 LYS A N 1
ATOM 2176 C CA . LYS A 1 293 ? 15.395 20.001 4.937 1.00 87.00 293 LYS A CA 1
ATOM 2177 C C . LYS A 1 293 ? 16.638 20.039 4.032 1.00 87.00 293 LYS A C 1
ATOM 2179 O O . LYS A 1 293 ? 17.218 18.986 3.776 1.00 87.00 293 LYS A O 1
ATOM 2184 N N . PRO A 1 294 ? 17.117 21.228 3.617 1.00 87.00 294 PRO A N 1
ATOM 2185 C CA . PRO A 1 294 ? 18.304 21.341 2.767 1.00 87.00 294 PRO A CA 1
ATOM 2186 C C . PRO A 1 294 ? 19.546 20.576 3.262 1.00 87.00 294 PRO A C 1
ATOM 2188 O O . PRO A 1 294 ? 20.173 19.932 2.432 1.00 87.00 294 PRO A O 1
ATOM 2191 N N . PRO A 1 295 ? 19.884 20.550 4.571 1.00 87.12 295 PRO A N 1
ATOM 2192 C CA . PRO A 1 295 ? 21.098 19.876 5.043 1.00 87.12 295 PRO A CA 1
ATOM 2193 C C . PRO A 1 295 ? 21.112 18.350 4.880 1.00 87.12 295 PRO A C 1
ATOM 2195 O O . PRO A 1 295 ? 22.181 17.758 4.942 1.00 87.12 295 PRO A O 1
ATOM 2198 N N . VAL A 1 296 ? 19.948 17.710 4.711 1.00 88.81 296 VAL A N 1
ATOM 2199 C CA . VAL A 1 296 ? 19.842 16.250 4.515 1.00 88.81 296 VAL A CA 1
ATOM 2200 C C . VAL A 1 296 ? 19.594 15.855 3.061 1.00 88.81 296 VAL A C 1
ATOM 2202 O O . VAL A 1 296 ? 19.552 14.664 2.751 1.00 88.81 296 VAL A O 1
ATOM 2205 N N . ARG A 1 297 ? 19.411 16.834 2.166 1.00 89.94 297 ARG A N 1
ATOM 2206 C CA . ARG A 1 297 ? 19.348 16.577 0.727 1.00 89.94 297 ARG A CA 1
ATOM 2207 C C . ARG A 1 297 ? 20.763 16.393 0.191 1.00 89.94 297 ARG A C 1
ATOM 2209 O O . ARG A 1 297 ? 21.669 17.136 0.559 1.00 89.94 297 ARG A O 1
ATOM 2216 N N . THR A 1 298 ? 20.931 15.421 -0.693 1.00 88.31 298 THR A N 1
ATOM 2217 C CA . THR A 1 298 ? 22.149 15.278 -1.496 1.00 88.31 298 THR A CA 1
ATOM 2218 C C . THR A 1 298 ? 21.974 16.006 -2.831 1.00 88.31 298 THR A C 1
ATOM 2220 O O . THR A 1 298 ? 20.924 16.591 -3.104 1.00 88.31 298 THR A O 1
ATOM 2223 N N . ASP A 1 299 ? 23.000 15.973 -3.673 1.00 89.38 299 ASP A N 1
ATOM 2224 C CA . ASP A 1 299 ? 22.964 16.437 -5.063 1.00 89.38 299 ASP A CA 1
ATOM 2225 C C . ASP A 1 299 ? 22.269 15.448 -6.019 1.00 89.38 299 ASP A C 1
ATOM 2227 O O . ASP A 1 299 ? 22.199 15.683 -7.225 1.00 89.38 299 ASP A O 1
ATOM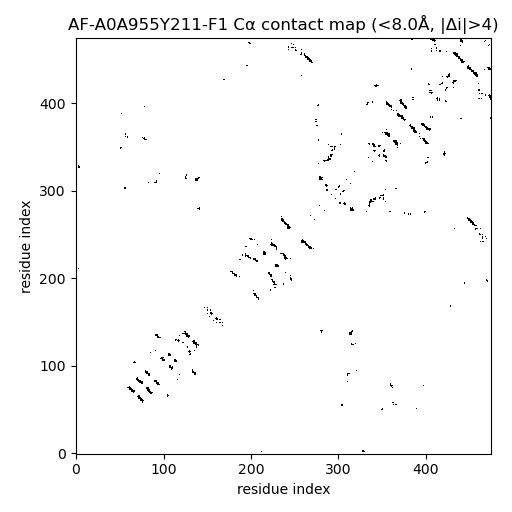 2231 N N . TRP A 1 300 ? 21.740 14.341 -5.494 1.00 92.81 300 TRP A N 1
ATOM 2232 C CA . TRP A 1 300 ? 21.075 13.321 -6.294 1.00 92.81 300 TRP A CA 1
ATOM 2233 C C . TRP A 1 300 ? 19.725 13.811 -6.833 1.00 92.81 300 TRP A C 1
ATOM 2235 O O . TRP A 1 300 ? 19.047 14.589 -6.154 1.00 92.81 300 TRP A O 1
ATOM 2245 N N . PRO A 1 301 ? 19.268 13.294 -7.992 1.00 91.88 301 PRO A N 1
ATOM 2246 C CA . PRO A 1 301 ? 17.960 13.645 -8.554 1.00 91.88 301 PRO A CA 1
ATOM 2247 C C . PRO A 1 301 ? 16.797 13.414 -7.573 1.00 91.88 301 PRO A C 1
ATOM 2249 O O . PRO A 1 301 ? 15.899 14.244 -7.442 1.00 91.88 301 PRO A O 1
ATOM 2252 N N . GLY A 1 302 ? 16.851 12.318 -6.813 1.00 92.75 302 GLY A N 1
ATOM 2253 C CA . GLY A 1 302 ? 15.887 11.974 -5.769 1.00 92.75 302 GLY A CA 1
ATOM 2254 C C . GLY A 1 302 ? 16.556 11.294 -4.572 1.00 92.75 302 GLY A C 1
ATOM 2255 O O . GLY A 1 302 ? 17.754 10.992 -4.624 1.00 92.75 302 GLY A O 1
ATOM 2256 N N . PRO A 1 303 ? 15.801 11.007 -3.496 1.00 92.38 303 PRO A N 1
ATOM 2257 C CA . PRO A 1 303 ? 16.346 10.426 -2.273 1.00 92.38 303 PRO A CA 1
ATOM 2258 C C . PRO A 1 303 ? 16.974 9.057 -2.500 1.00 92.38 303 PRO A C 1
ATOM 2260 O O . PRO A 1 303 ? 17.850 8.678 -1.742 1.00 92.38 303 PRO A O 1
ATOM 2263 N N . ASP A 1 304 ? 16.577 8.326 -3.536 1.00 92.31 304 ASP A N 1
ATOM 2264 C CA . ASP A 1 304 ? 17.081 6.986 -3.844 1.00 92.31 304 ASP A CA 1
ATOM 2265 C C . ASP A 1 304 ? 18.133 6.975 -4.978 1.00 92.31 304 ASP A C 1
ATOM 2267 O O . ASP A 1 304 ? 18.620 5.909 -5.354 1.00 92.31 304 ASP A O 1
ATOM 2271 N N . GLY A 1 305 ? 18.516 8.154 -5.494 1.00 91.94 305 GLY A N 1
ATOM 2272 C CA . GLY A 1 305 ? 19.469 8.321 -6.604 1.00 91.94 305 GLY A CA 1
ATOM 2273 C C . GLY A 1 305 ? 18.818 8.607 -7.964 1.00 91.94 305 GLY A C 1
ATOM 2274 O O . GLY A 1 305 ? 19.515 8.905 -8.929 1.00 91.94 305 GLY A O 1
ATOM 2275 N N . PHE A 1 306 ? 17.489 8.562 -8.038 1.00 92.69 306 PHE A N 1
ATOM 2276 C CA . PHE A 1 306 ? 16.679 8.808 -9.232 1.00 92.69 306 PHE A CA 1
ATOM 2277 C C . PHE A 1 306 ? 15.385 9.537 -8.850 1.00 92.69 306 PHE A C 1
ATOM 2279 O O . PHE A 1 306 ? 14.908 9.417 -7.723 1.00 92.69 306 PHE A O 1
ATOM 2286 N N . ASP A 1 307 ? 14.811 10.284 -9.789 1.00 92.88 307 ASP A N 1
ATOM 2287 C CA . ASP A 1 307 ? 13.543 11.017 -9.652 1.00 92.88 307 ASP A CA 1
ATOM 2288 C C . ASP A 1 307 ? 12.495 10.625 -10.710 1.00 92.88 307 ASP A C 1
ATOM 2290 O O . ASP A 1 307 ? 11.338 11.052 -10.634 1.00 92.88 307 ASP A O 1
ATOM 2294 N N . GLY A 1 308 ? 12.880 9.769 -11.660 1.00 91.94 308 GLY A N 1
ATOM 2295 C CA . GLY A 1 308 ? 12.051 9.263 -12.749 1.00 91.94 308 GLY A CA 1
ATOM 2296 C C . GLY A 1 308 ? 11.864 7.748 -12.704 1.00 91.94 308 GLY A C 1
ATOM 2297 O O . GLY A 1 308 ? 12.646 7.023 -12.096 1.00 91.94 308 GLY A O 1
ATOM 2298 N N . ASP A 1 309 ? 10.791 7.278 -13.337 1.00 91.50 309 ASP A N 1
ATOM 2299 C CA . ASP A 1 309 ? 10.412 5.865 -13.412 1.00 91.50 309 ASP A CA 1
ATOM 2300 C C . ASP A 1 309 ? 11.032 5.127 -14.603 1.00 91.50 309 ASP A C 1
ATOM 2302 O O . ASP A 1 309 ? 11.123 3.904 -14.574 1.00 91.50 309 ASP A O 1
ATOM 2306 N N . GLY A 1 310 ? 11.487 5.841 -15.635 1.00 90.06 310 GLY A N 1
ATOM 2307 C CA . GLY A 1 310 ? 12.078 5.233 -16.827 1.00 90.06 310 GLY A CA 1
ATOM 2308 C C . GLY A 1 310 ? 13.311 4.365 -16.512 1.00 90.06 310 GLY A C 1
ATOM 2309 O O . GLY A 1 310 ? 14.161 4.784 -15.729 1.00 90.06 310 GLY A O 1
ATOM 2310 N N . PRO A 1 311 ? 13.454 3.179 -17.138 1.00 90.69 311 PRO A N 1
ATOM 2311 C CA . PRO A 1 311 ? 12.638 2.625 -18.229 1.00 90.69 311 PRO A CA 1
ATOM 2312 C C . PRO A 1 311 ? 11.368 1.873 -17.778 1.00 90.69 311 PRO A C 1
ATOM 2314 O O . PRO A 1 311 ? 10.690 1.266 -18.607 1.00 90.69 311 PRO A O 1
ATOM 2317 N N . LEU A 1 312 ? 11.046 1.876 -16.485 1.00 93.12 312 LEU A N 1
ATOM 2318 C CA . LEU A 1 312 ? 9.857 1.229 -15.943 1.00 93.12 312 LEU A CA 1
ATOM 2319 C C . LEU A 1 312 ? 8.601 2.065 -16.207 1.00 93.12 312 LEU A C 1
ATOM 2321 O O . LEU A 1 312 ? 8.634 3.265 -16.468 1.00 93.12 312 LEU A O 1
ATOM 2325 N N . VAL A 1 313 ? 7.457 1.395 -16.121 1.00 92.69 313 VAL A N 1
ATOM 2326 C CA . VAL A 1 313 ? 6.139 1.964 -16.428 1.00 92.69 313 VAL A CA 1
ATOM 2327 C C . VAL A 1 313 ? 5.172 1.641 -15.302 1.00 92.69 313 VAL A C 1
ATOM 2329 O O . VAL A 1 313 ? 4.970 0.472 -14.969 1.00 92.69 313 VAL A O 1
ATOM 2332 N N . ARG A 1 314 ? 4.528 2.667 -14.744 1.00 91.81 314 ARG A N 1
ATOM 2333 C CA . ARG A 1 314 ? 3.480 2.529 -13.724 1.00 91.81 314 ARG A CA 1
ATOM 2334 C C . ARG A 1 314 ? 2.106 2.471 -14.389 1.00 91.81 314 ARG A C 1
ATOM 2336 O O . ARG A 1 314 ? 1.633 3.467 -14.929 1.00 91.81 314 ARG A O 1
ATOM 2343 N N . ALA A 1 315 ? 1.469 1.300 -14.355 1.00 87.38 315 ALA A N 1
ATOM 2344 C CA . ALA A 1 315 ? 0.202 1.071 -15.050 1.00 87.38 315 ALA A CA 1
ATOM 2345 C C . ALA A 1 315 ? -1.020 1.596 -14.274 1.00 87.38 315 ALA A C 1
ATOM 2347 O O . ALA A 1 315 ? -2.090 1.754 -14.860 1.00 87.38 315 ALA A O 1
ATOM 2348 N N . GLY A 1 316 ? -0.901 1.845 -12.962 1.00 87.50 316 GLY A N 1
ATOM 2349 C CA . GLY A 1 316 ? -2.032 2.296 -12.140 1.00 87.50 316 GLY A CA 1
ATOM 2350 C C . GLY A 1 316 ? -3.191 1.303 -12.060 1.00 87.50 316 GLY A C 1
ATOM 2351 O O . GLY A 1 316 ? -4.309 1.699 -11.744 1.00 87.50 316 GLY A O 1
ATOM 2352 N N . SER A 1 317 ? -2.948 0.045 -12.413 1.00 85.81 317 SER A N 1
ATOM 2353 C CA . SER A 1 317 ? -3.942 -1.018 -12.502 1.00 85.81 317 SER A CA 1
ATOM 2354 C C . SER A 1 317 ? -3.268 -2.367 -12.287 1.00 85.81 317 SER A C 1
ATOM 2356 O O . SER A 1 317 ? -2.055 -2.498 -12.459 1.00 85.81 317 SER A O 1
ATOM 2358 N N . VAL A 1 318 ? -4.061 -3.363 -11.902 1.00 87.25 318 VAL A N 1
ATOM 2359 C CA . VAL A 1 318 ? -3.596 -4.749 -11.816 1.00 87.25 318 VAL A CA 1
ATOM 2360 C C . VAL A 1 318 ? -3.503 -5.368 -13.207 1.00 87.25 318 VAL A C 1
ATOM 2362 O O . VAL A 1 318 ? -4.232 -4.980 -14.125 1.00 87.25 318 VAL A O 1
ATOM 2365 N N . ARG A 1 319 ? -2.626 -6.361 -13.348 1.00 87.62 319 ARG A N 1
ATOM 2366 C CA . ARG A 1 319 ? -2.477 -7.125 -14.585 1.00 87.62 319 ARG A CA 1
ATOM 2367 C C . ARG A 1 319 ? -3.804 -7.813 -14.972 1.00 87.62 319 ARG A C 1
ATOM 2369 O O . ARG A 1 319 ? -4.535 -8.250 -14.077 1.00 87.62 319 ARG A O 1
ATOM 2376 N N . PRO A 1 320 ? -4.154 -7.910 -16.272 1.00 87.25 320 PRO A N 1
ATOM 2377 C CA . PRO A 1 320 ? -5.475 -8.384 -16.695 1.00 87.25 320 PRO A CA 1
ATOM 2378 C C . PRO A 1 320 ? -5.864 -9.790 -16.217 1.00 87.25 320 PRO A C 1
ATOM 2380 O O . PRO A 1 320 ? -7.034 -10.020 -15.929 1.00 87.25 320 PRO A O 1
ATOM 2383 N N . ASP A 1 321 ? -4.906 -10.712 -16.089 1.00 86.88 321 ASP A N 1
ATOM 2384 C CA . ASP A 1 321 ? -5.108 -12.066 -15.545 1.00 86.88 321 ASP A CA 1
ATOM 2385 C C . ASP A 1 321 ? -5.543 -12.061 -14.070 1.00 86.88 321 ASP A C 1
ATOM 2387 O O . ASP A 1 321 ? -6.230 -12.978 -13.628 1.00 86.88 321 ASP A O 1
ATOM 2391 N N . ARG A 1 322 ? -5.193 -11.013 -13.315 1.00 85.75 322 ARG A N 1
ATOM 2392 C CA . ARG A 1 322 ? -5.564 -10.845 -11.901 1.00 85.75 322 ARG A CA 1
ATOM 2393 C C . ARG A 1 322 ? -6.838 -10.025 -11.703 1.00 85.75 322 ARG A C 1
ATOM 2395 O O . ARG A 1 322 ? -7.432 -10.082 -10.631 1.00 85.75 322 ARG A O 1
ATOM 2402 N N . GLY A 1 323 ? -7.277 -9.269 -12.712 1.00 82.38 323 GLY A N 1
ATOM 2403 C CA . GLY A 1 323 ? -8.381 -8.310 -12.585 1.00 82.38 323 GLY A CA 1
ATOM 2404 C C . GLY A 1 323 ? -9.688 -8.920 -12.070 1.00 82.38 323 GLY A C 1
ATOM 2405 O O . GLY A 1 323 ? -10.350 -8.319 -11.230 1.00 82.38 323 GLY A O 1
ATOM 2406 N N . GLY A 1 324 ? -10.027 -10.133 -12.516 1.00 80.62 324 GLY A N 1
ATOM 2407 C CA . GLY A 1 324 ? -11.233 -10.845 -12.072 1.00 80.62 324 GLY A CA 1
ATOM 2408 C C . GLY A 1 324 ? -11.176 -11.383 -10.636 1.00 80.62 324 GLY A C 1
ATOM 2409 O O . GLY A 1 324 ? -12.216 -11.736 -10.092 1.00 80.62 324 GLY A O 1
ATOM 2410 N N . ALA A 1 325 ? -9.989 -11.438 -10.024 1.00 86.88 325 ALA A N 1
ATOM 2411 C CA . ALA A 1 325 ? -9.782 -11.928 -8.660 1.00 86.88 325 ALA A CA 1
ATOM 2412 C C . ALA A 1 325 ? -9.731 -10.799 -7.614 1.00 86.88 325 ALA A C 1
ATOM 2414 O O . ALA A 1 325 ? -9.660 -11.066 -6.415 1.00 86.88 325 ALA A O 1
ATOM 2415 N N . VAL A 1 326 ? -9.767 -9.530 -8.038 1.00 88.94 326 VAL A N 1
ATOM 2416 C CA . VAL A 1 326 ? -9.755 -8.393 -7.112 1.00 88.94 326 VAL A CA 1
ATOM 2417 C C . VAL A 1 326 ? -11.125 -8.243 -6.458 1.00 88.94 326 VAL A C 1
ATOM 2419 O O . VAL A 1 326 ? -12.096 -7.851 -7.101 1.00 88.94 326 VAL A O 1
ATOM 2422 N N . VAL A 1 327 ? -11.185 -8.508 -5.154 1.00 87.25 327 VAL A N 1
ATOM 2423 C CA . VAL A 1 327 ? -12.409 -8.365 -4.347 1.00 87.25 327 VAL A CA 1
ATOM 2424 C C . VAL A 1 327 ? -12.519 -7.010 -3.646 1.00 87.25 327 VAL A C 1
ATOM 2426 O O . VAL A 1 327 ? -13.620 -6.571 -3.322 1.00 87.25 327 VAL A O 1
ATOM 2429 N N . ALA A 1 328 ? -11.389 -6.332 -3.423 1.00 87.44 328 ALA A N 1
ATOM 2430 C CA . ALA A 1 328 ? -11.328 -5.023 -2.786 1.00 87.44 328 ALA A CA 1
ATOM 2431 C C . ALA A 1 328 ? -10.067 -4.254 -3.205 1.00 87.44 328 ALA A C 1
ATOM 2433 O O . ALA A 1 328 ? -9.029 -4.844 -3.502 1.00 87.44 328 ALA A O 1
ATOM 2434 N N . ALA A 1 329 ? -10.154 -2.924 -3.179 1.00 88.50 329 ALA A N 1
ATOM 2435 C CA . ALA A 1 329 ? -9.012 -2.030 -3.328 1.00 88.50 329 ALA A CA 1
ATOM 2436 C C . ALA A 1 329 ? -9.180 -0.813 -2.412 1.00 88.50 329 ALA A C 1
ATOM 2438 O O . ALA A 1 329 ? -10.238 -0.184 -2.379 1.00 88.50 329 ALA A O 1
ATOM 2439 N N . PHE A 1 330 ? -8.120 -0.458 -1.693 1.00 86.44 330 PHE A N 1
ATOM 2440 C CA . PHE A 1 330 ? -8.071 0.701 -0.806 1.00 86.44 330 PHE A CA 1
ATOM 2441 C C . PHE A 1 330 ? -6.724 1.411 -0.948 1.00 86.44 330 PHE A C 1
ATOM 2443 O O . PHE A 1 330 ? -5.740 0.850 -1.429 1.00 86.44 330 PHE A O 1
ATOM 2450 N N . THR A 1 331 ? -6.664 2.684 -0.562 1.00 84.00 331 THR A N 1
ATOM 2451 C CA . THR A 1 331 ? -5.423 3.457 -0.670 1.00 84.00 331 THR A CA 1
ATOM 2452 C C . THR A 1 331 ? -4.450 3.051 0.435 1.00 84.00 331 THR A C 1
ATOM 2454 O O . THR A 1 331 ? -4.788 3.160 1.610 1.00 84.00 331 THR A O 1
ATOM 2457 N N . GLY A 1 332 ? -3.236 2.637 0.073 1.00 78.25 332 GLY A N 1
ATOM 2458 C CA . GLY A 1 332 ? -2.269 2.095 1.037 1.00 78.25 332 GLY A CA 1
ATOM 2459 C C . GLY A 1 332 ? -1.279 3.092 1.655 1.00 78.25 332 GLY A C 1
ATOM 2460 O O . GLY A 1 332 ? -0.556 2.719 2.572 1.00 78.25 332 GLY A O 1
ATOM 2461 N N . GLY A 1 333 ? -1.177 4.343 1.179 1.00 83.31 333 GLY A N 1
ATOM 2462 C CA . GLY A 1 333 ? -0.260 5.305 1.805 1.00 83.31 333 GLY A CA 1
ATOM 2463 C C . GLY A 1 333 ? -0.159 6.687 1.162 1.00 83.31 333 GLY A C 1
ATOM 2464 O O . GLY A 1 333 ? -0.983 7.082 0.341 1.00 83.31 333 GLY A O 1
ATOM 2465 N N . PHE A 1 334 ? 0.891 7.424 1.522 1.00 85.75 334 PHE A N 1
ATOM 2466 C CA . PHE A 1 334 ? 1.063 8.844 1.195 1.00 85.75 334 PHE A CA 1
ATOM 2467 C C . PHE A 1 334 ? 1.645 9.130 -0.200 1.00 85.75 334 PHE A C 1
ATOM 2469 O O . PHE A 1 334 ? 2.490 8.396 -0.719 1.00 85.75 334 PHE A O 1
ATOM 2476 N N . LYS A 1 335 ? 1.247 10.276 -0.777 1.00 88.38 335 LYS A N 1
ATOM 2477 C CA . LYS A 1 335 ? 1.956 10.906 -1.905 1.00 88.38 335 LYS A CA 1
ATOM 2478 C C . LYS A 1 335 ? 3.375 11.304 -1.476 1.00 88.38 335 LYS A C 1
ATOM 2480 O O . LYS A 1 335 ? 3.591 11.653 -0.318 1.00 88.38 335 LYS A O 1
ATOM 2485 N N . ARG A 1 336 ? 4.307 11.377 -2.434 1.00 89.69 336 ARG A N 1
ATOM 2486 C CA . ARG A 1 336 ? 5.718 11.737 -2.190 1.00 89.69 336 ARG A CA 1
ATOM 2487 C C . ARG A 1 336 ? 5.903 13.047 -1.427 1.00 89.69 336 ARG A C 1
ATOM 2489 O O . ARG A 1 336 ? 6.669 13.062 -0.479 1.00 89.69 336 ARG A O 1
ATOM 2496 N N . SER A 1 337 ? 5.139 14.095 -1.746 1.00 83.44 337 SER A N 1
ATOM 2497 C CA . SER A 1 337 ? 5.224 15.398 -1.058 1.00 83.44 337 SER A CA 1
ATOM 2498 C C . SER A 1 337 ? 4.983 15.318 0.456 1.00 83.44 337 SER A C 1
ATOM 2500 O O . SER A 1 337 ? 5.490 16.146 1.205 1.00 83.44 337 SER A O 1
ATOM 2502 N N . HIS A 1 338 ? 4.235 14.313 0.920 1.00 82.81 338 HIS A N 1
ATOM 2503 C CA . HIS A 1 338 ? 3.981 14.070 2.343 1.00 82.81 338 HIS A CA 1
ATOM 2504 C C . HIS A 1 338 ? 4.747 12.865 2.896 1.00 82.81 338 HIS A C 1
ATOM 2506 O O . HIS A 1 338 ? 4.715 12.630 4.098 1.00 82.81 338 HIS A O 1
ATOM 2512 N N . GLY A 1 339 ? 5.412 12.100 2.032 1.00 86.69 339 GLY A N 1
ATOM 2513 C CA . GLY A 1 339 ? 6.060 10.839 2.366 1.00 86.69 339 GLY A CA 1
ATOM 2514 C C . GLY A 1 339 ? 7.487 11.011 2.866 1.00 86.69 339 GLY A C 1
ATOM 2515 O O . GLY A 1 339 ? 8.342 10.256 2.429 1.00 86.69 339 GLY A O 1
ATOM 2516 N N . ALA A 1 340 ? 7.743 12.030 3.688 1.00 91.06 340 ALA A N 1
ATOM 2517 C CA . ALA A 1 340 ? 9.005 12.278 4.385 1.00 91.06 340 ALA A CA 1
ATOM 2518 C C . ALA A 1 340 ? 8.733 13.072 5.669 1.00 91.06 340 ALA A C 1
ATOM 2520 O O . ALA A 1 340 ? 7.726 13.793 5.762 1.00 91.06 340 ALA A O 1
ATOM 2521 N N . PHE A 1 341 ? 9.632 12.965 6.643 1.00 90.06 341 PHE A N 1
ATOM 2522 C CA . PHE A 1 341 ? 9.503 13.670 7.913 1.00 90.06 341 PHE A CA 1
ATOM 2523 C C . PHE A 1 341 ? 9.883 15.140 7.760 1.00 90.06 341 PHE A C 1
ATOM 2525 O O . PHE A 1 341 ? 10.940 15.488 7.235 1.00 90.06 341 PHE A O 1
ATOM 2532 N N . HIS A 1 342 ? 9.006 16.022 8.238 1.00 85.56 342 HIS A N 1
ATOM 2533 C CA . HIS A 1 342 ? 9.273 17.459 8.262 1.00 85.56 342 HIS A CA 1
ATOM 2534 C C . HIS A 1 342 ? 10.067 17.889 9.512 1.00 85.56 342 HIS A C 1
ATOM 2536 O O . HIS A 1 342 ? 10.874 18.825 9.462 1.00 85.56 342 HIS A O 1
ATOM 2542 N N . ARG A 1 343 ? 9.838 17.217 10.647 1.00 84.75 343 ARG A N 1
ATOM 2543 C CA . ARG A 1 343 ? 10.447 17.484 11.961 1.00 84.75 343 ARG A CA 1
ATOM 2544 C C . ARG A 1 343 ? 10.799 16.174 12.678 1.00 84.75 343 ARG A C 1
ATOM 2546 O O . ARG A 1 343 ? 10.601 15.101 12.116 1.00 84.75 343 ARG A O 1
ATOM 2553 N N . GLY A 1 344 ? 11.385 16.295 13.864 1.00 86.44 344 GLY A N 1
ATOM 2554 C CA . GLY A 1 344 ? 11.863 15.170 14.656 1.00 86.44 344 GLY A CA 1
ATOM 2555 C C . GLY A 1 344 ? 13.170 14.547 14.158 1.00 86.44 344 GLY A C 1
ATOM 2556 O O . GLY A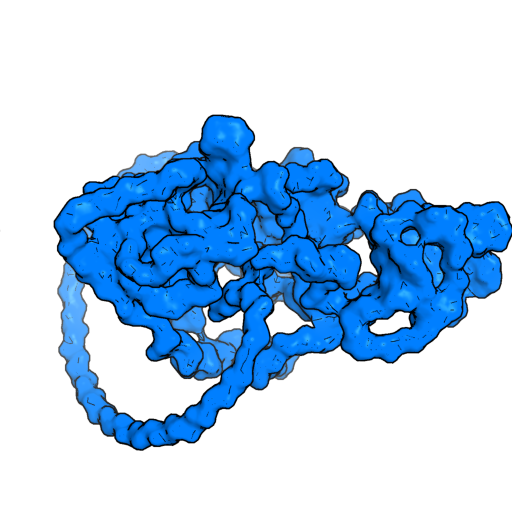 1 344 ? 13.732 14.987 13.143 1.00 86.44 344 GLY A O 1
ATOM 2557 N N . PRO A 1 345 ? 13.660 13.514 14.865 1.00 89.06 345 PRO A N 1
ATOM 2558 C CA . PRO A 1 345 ? 14.904 12.820 14.529 1.00 89.06 345 PRO A CA 1
ATOM 2559 C C . PRO A 1 345 ? 14.902 12.257 13.103 1.00 89.06 345 PRO A C 1
ATOM 2561 O O . PRO A 1 345 ? 15.852 12.473 12.347 1.00 89.06 345 PRO A O 1
ATOM 2564 N N . LEU A 1 346 ? 13.792 11.644 12.679 1.00 90.88 346 LEU A N 1
ATOM 2565 C CA . LEU A 1 346 ? 13.646 11.038 11.351 1.00 90.88 346 LEU A CA 1
ATOM 2566 C C . LEU A 1 346 ? 13.708 12.049 10.191 1.00 90.88 346 LEU A C 1
ATOM 2568 O O . LEU A 1 346 ? 14.068 11.671 9.077 1.00 90.88 346 LEU A O 1
ATOM 2572 N N . ALA A 1 347 ? 13.459 13.343 10.432 1.00 91.00 347 ALA A N 1
ATOM 2573 C CA . ALA A 1 347 ? 13.662 14.392 9.424 1.00 91.00 347 ALA A CA 1
ATOM 2574 C C . ALA A 1 347 ? 15.141 14.736 9.183 1.00 91.00 347 ALA A C 1
ATOM 2576 O O . ALA A 1 347 ? 15.454 15.468 8.242 1.00 91.00 347 ALA A O 1
ATOM 2577 N N . THR A 1 348 ? 16.040 14.284 10.062 1.00 91.44 348 THR A N 1
ATOM 2578 C CA . THR A 1 348 ? 17.475 14.619 10.034 1.00 91.44 348 THR A CA 1
ATOM 2579 C C . THR A 1 348 ? 18.373 13.456 9.619 1.00 91.44 348 THR A C 1
ATOM 2581 O O . THR A 1 348 ? 19.556 13.661 9.367 1.00 91.44 348 THR A O 1
ATOM 2584 N N . VAL A 1 349 ? 17.809 12.257 9.490 1.00 90.31 349 VAL A N 1
ATOM 2585 C CA . VAL A 1 349 ? 18.515 11.042 9.070 1.00 90.31 349 VAL A CA 1
ATOM 2586 C C . VAL A 1 349 ? 17.904 10.494 7.789 1.00 90.31 349 VAL A C 1
ATOM 2588 O O . VAL A 1 349 ? 16.838 10.940 7.361 1.00 90.31 349 VAL A O 1
ATOM 2591 N N . ASN A 1 350 ? 18.585 9.536 7.158 1.00 90.00 350 ASN A N 1
ATOM 2592 C CA . ASN A 1 350 ? 18.035 8.741 6.057 1.00 90.00 350 ASN A CA 1
ATOM 2593 C C . ASN A 1 350 ? 17.409 9.589 4.945 1.00 90.00 350 ASN A C 1
ATOM 2595 O O . ASN A 1 350 ? 16.336 9.274 4.434 1.00 90.00 350 ASN A O 1
ATOM 2599 N N . ARG A 1 351 ? 18.059 10.716 4.614 1.00 91.75 351 ARG A N 1
ATOM 2600 C CA . ARG A 1 351 ? 17.610 11.643 3.562 1.00 91.75 351 ARG A CA 1
ATOM 2601 C C . ARG A 1 351 ? 16.204 12.217 3.837 1.00 91.75 351 ARG A C 1
ATOM 2603 O O . ARG A 1 351 ? 15.482 12.578 2.918 1.00 91.75 351 ARG A O 1
ATOM 2610 N N . GLY A 1 352 ? 15.821 12.344 5.111 1.00 91.62 352 GLY A N 1
ATOM 2611 C CA . GLY A 1 352 ? 14.489 12.779 5.551 1.00 91.62 352 GLY A CA 1
ATOM 2612 C C . GLY A 1 352 ? 13.499 11.633 5.790 1.00 91.62 352 GLY A C 1
ATOM 2613 O O . GLY A 1 352 ? 12.300 11.892 5.919 1.00 91.62 352 GLY A O 1
ATOM 2614 N N . SER A 1 353 ? 13.995 10.390 5.837 1.00 93.44 353 SER A N 1
ATOM 2615 C CA . SER A 1 353 ? 13.236 9.155 6.065 1.00 93.44 353 SER A CA 1
ATOM 2616 C C . SER A 1 353 ? 12.004 9.056 5.162 1.00 93.44 353 SER A C 1
ATOM 2618 O O . SER A 1 353 ? 10.861 9.053 5.630 1.00 93.44 353 SER A O 1
ATOM 2620 N N . HIS A 1 354 ? 12.235 9.036 3.844 1.00 94.06 354 HIS A N 1
ATOM 2621 C CA . HIS A 1 354 ? 11.153 8.879 2.874 1.00 94.06 354 HIS A CA 1
ATOM 2622 C C . HIS A 1 354 ? 10.431 7.548 3.045 1.00 94.06 354 HIS A C 1
ATOM 2624 O O . HIS A 1 354 ? 11.058 6.513 3.236 1.00 94.06 354 HIS A O 1
ATOM 2630 N N . TYR A 1 355 ? 9.108 7.563 2.911 1.00 94.75 355 TYR A N 1
ATOM 2631 C CA . TYR A 1 355 ? 8.297 6.356 3.026 1.00 94.75 355 TYR A CA 1
ATOM 2632 C C . TYR A 1 355 ? 8.566 5.453 1.829 1.00 94.75 355 TYR A C 1
ATOM 2634 O O . TYR A 1 355 ? 8.191 5.794 0.701 1.00 94.75 355 TYR A O 1
ATOM 2642 N N . GLY A 1 356 ? 9.200 4.311 2.086 1.00 95.38 356 GLY A N 1
ATOM 2643 C CA . GLY A 1 356 ? 9.552 3.339 1.066 1.00 95.38 356 GLY A CA 1
ATOM 2644 C C . GLY A 1 356 ? 8.350 2.597 0.489 1.00 95.38 356 GLY A C 1
ATOM 2645 O O . GLY A 1 356 ? 7.268 2.510 1.087 1.00 95.38 356 GLY A O 1
ATOM 2646 N N . PHE A 1 357 ? 8.541 2.068 -0.715 1.00 95.69 357 PHE A N 1
ATOM 2647 C CA . PHE A 1 357 ? 7.564 1.220 -1.380 1.00 95.69 357 PHE A CA 1
ATOM 2648 C C . PHE A 1 357 ? 8.209 0.327 -2.444 1.00 95.69 357 PHE A C 1
ATOM 2650 O O . PHE A 1 357 ? 9.073 0.754 -3.214 1.00 95.69 357 PHE A O 1
ATOM 2657 N N . VAL A 1 358 ? 7.745 -0.920 -2.475 1.00 94.94 358 VAL A N 1
ATOM 2658 C CA . VAL A 1 358 ? 8.192 -1.999 -3.357 1.00 94.94 358 VAL A CA 1
ATOM 2659 C C . VAL A 1 358 ? 6.948 -2.626 -3.983 1.00 94.94 358 VAL A C 1
ATOM 2661 O O . VAL A 1 358 ? 6.041 -3.020 -3.250 1.00 94.94 358 VAL A O 1
ATOM 2664 N N . GLU A 1 359 ? 6.900 -2.697 -5.314 1.00 93.75 359 GLU A N 1
ATOM 2665 C CA . GLU A 1 359 ? 5.831 -3.351 -6.092 1.00 93.75 359 GLU A CA 1
ATOM 2666 C C . GLU A 1 359 ? 6.449 -4.534 -6.836 1.00 93.75 359 GLU A C 1
ATOM 2668 O O . GLU A 1 359 ? 7.366 -4.331 -7.630 1.00 93.75 359 GLU A O 1
ATOM 2673 N N . ASP A 1 360 ? 5.969 -5.751 -6.564 1.00 91.94 360 ASP A N 1
ATOM 2674 C CA . ASP A 1 360 ? 6.388 -6.987 -7.249 1.00 91.94 360 ASP A CA 1
ATOM 2675 C C . ASP A 1 360 ? 7.933 -7.144 -7.334 1.00 91.94 360 ASP A C 1
ATOM 2677 O O . ASP A 1 360 ? 8.522 -7.553 -8.337 1.00 91.94 360 ASP A O 1
ATOM 2681 N N . GLY A 1 361 ? 8.614 -6.807 -6.234 1.00 91.31 361 GLY A N 1
ATOM 2682 C CA . GLY A 1 361 ? 10.068 -6.878 -6.072 1.00 91.31 361 GLY A CA 1
ATOM 2683 C C . GLY A 1 361 ? 10.856 -5.719 -6.691 1.00 91.31 361 GLY A C 1
ATOM 2684 O O . GLY A 1 361 ? 12.074 -5.678 -6.532 1.00 91.31 361 GLY A O 1
ATOM 2685 N N . ILE A 1 362 ? 10.205 -4.773 -7.375 1.00 92.69 362 ILE A N 1
ATOM 2686 C CA . ILE A 1 362 ? 10.837 -3.537 -7.849 1.00 92.69 362 ILE A CA 1
ATOM 2687 C C . ILE A 1 362 ? 10.877 -2.529 -6.701 1.00 92.69 362 ILE A C 1
ATOM 2689 O O . ILE A 1 362 ? 9.840 -2.123 -6.172 1.00 92.69 362 ILE A O 1
ATOM 2693 N N . VAL A 1 363 ? 12.080 -2.082 -6.340 1.00 93.75 363 VAL A N 1
ATOM 2694 C CA . VAL A 1 363 ? 12.307 -1.110 -5.264 1.00 93.75 363 VAL A CA 1
ATOM 2695 C C . VAL A 1 363 ? 12.200 0.312 -5.805 1.00 93.75 363 VAL A C 1
ATOM 2697 O O . VAL A 1 363 ? 13.183 0.910 -6.235 1.00 93.75 363 VAL A O 1
ATOM 2700 N N . TRP A 1 364 ? 10.996 0.864 -5.776 1.00 93.62 364 TRP A N 1
ATOM 2701 C CA . TRP A 1 364 ? 10.742 2.223 -6.249 1.00 93.62 364 TRP A CA 1
ATOM 2702 C C . TRP A 1 364 ? 11.188 3.296 -5.255 1.00 93.62 364 TRP A C 1
ATOM 2704 O O . TRP A 1 364 ? 11.573 4.391 -5.651 1.00 93.62 364 TRP A O 1
ATOM 2714 N N . SER A 1 365 ? 11.140 2.997 -3.960 1.00 94.31 365 SER A N 1
ATOM 2715 C CA . SER A 1 365 ? 11.768 3.819 -2.930 1.00 94.31 365 SER A CA 1
ATOM 2716 C C . SER A 1 365 ? 12.160 2.946 -1.751 1.00 94.31 365 SER A C 1
ATOM 2718 O O . SER A 1 365 ? 11.377 2.086 -1.333 1.00 94.31 365 SER A O 1
ATOM 2720 N N . ARG A 1 366 ? 13.375 3.127 -1.230 1.00 93.38 366 ARG A N 1
ATOM 2721 C CA . ARG A 1 366 ? 13.930 2.239 -0.209 1.00 93.38 366 ARG A CA 1
ATOM 2722 C C . ARG A 1 366 ? 13.137 2.336 1.103 1.00 93.38 366 ARG A C 1
ATOM 2724 O O . ARG A 1 366 ? 12.953 3.448 1.602 1.00 93.38 366 ARG A O 1
ATOM 2731 N N . PRO A 1 367 ? 12.713 1.201 1.692 1.00 95.19 367 PRO A N 1
ATOM 2732 C CA . PRO A 1 367 ? 12.172 1.185 3.045 1.00 95.19 367 PRO A CA 1
ATOM 2733 C C . PRO A 1 367 ? 13.179 1.686 4.086 1.00 95.19 367 PRO A C 1
ATOM 2735 O O . PRO A 1 367 ? 14.357 1.336 4.029 1.00 95.19 367 PRO A O 1
ATOM 2738 N N . GLN A 1 368 ? 12.714 2.501 5.029 1.00 94.75 368 GLN A N 1
ATOM 2739 C CA . GLN A 1 368 ? 13.522 3.119 6.077 1.00 94.75 368 GLN A CA 1
ATOM 2740 C C . GLN A 1 368 ? 13.222 2.500 7.446 1.00 94.75 368 GLN A C 1
ATOM 2742 O O . GLN A 1 368 ? 12.054 2.210 7.726 1.00 94.75 368 GLN A O 1
ATOM 2747 N N . PRO A 1 369 ? 14.236 2.320 8.312 1.00 94.19 369 PRO A N 1
ATOM 2748 C CA . PRO A 1 369 ? 14.038 1.856 9.682 1.00 94.19 369 PRO A CA 1
ATOM 2749 C C . PRO A 1 369 ? 13.108 2.759 10.499 1.00 94.19 369 PRO A C 1
ATOM 2751 O O . PRO A 1 369 ? 13.063 3.972 10.292 1.00 94.19 369 PRO A O 1
ATOM 2754 N N . GLY A 1 370 ? 12.386 2.160 11.445 1.00 92.25 370 GLY A N 1
ATOM 2755 C CA . GLY A 1 370 ? 11.501 2.859 12.379 1.00 92.25 370 GLY A CA 1
ATOM 2756 C C . GLY A 1 370 ? 10.113 3.191 11.827 1.00 92.25 370 GLY A C 1
ATOM 2757 O O . GLY A 1 370 ? 9.296 3.753 12.552 1.00 92.25 370 GLY A O 1
ATOM 2758 N N . LEU A 1 371 ? 9.818 2.850 10.567 1.00 94.38 371 LEU A N 1
ATOM 2759 C CA . LEU A 1 371 ? 8.538 3.177 9.935 1.00 94.38 371 LEU A CA 1
ATOM 2760 C C . LEU A 1 371 ? 7.575 1.992 9.908 1.00 94.38 371 LEU A C 1
ATOM 2762 O O . LEU A 1 371 ? 7.968 0.860 9.605 1.00 94.38 371 LEU A O 1
ATOM 2766 N N . ALA A 1 372 ? 6.295 2.280 10.145 1.00 95.44 372 ALA A N 1
ATOM 2767 C CA . ALA A 1 372 ? 5.215 1.315 10.008 1.00 95.44 372 ALA A CA 1
ATOM 2768 C C . ALA A 1 372 ? 5.140 0.813 8.566 1.00 95.44 372 ALA A C 1
ATOM 2770 O O . ALA A 1 372 ? 5.095 1.599 7.612 1.00 95.44 372 ALA A O 1
ATOM 2771 N N . SER A 1 373 ? 5.145 -0.505 8.415 1.00 96.31 373 SER A N 1
ATOM 2772 C CA . SER A 1 373 ? 5.308 -1.181 7.138 1.00 96.31 373 SER A CA 1
ATOM 2773 C C . SER A 1 373 ? 4.329 -2.332 7.016 1.00 96.31 373 SER A C 1
ATOM 2775 O O . SER A 1 373 ? 4.288 -3.212 7.868 1.00 96.31 373 SER A O 1
ATOM 2777 N N . VAL A 1 374 ? 3.585 -2.343 5.913 1.00 96.88 374 VAL A N 1
ATOM 2778 C CA . VAL A 1 374 ? 2.889 -3.539 5.439 1.00 96.88 374 VAL A CA 1
ATOM 2779 C C . VAL A 1 374 ? 3.835 -4.265 4.499 1.00 96.88 374 VAL A C 1
ATOM 2781 O O . VAL A 1 374 ? 4.359 -3.655 3.559 1.00 96.88 374 VAL A O 1
ATOM 2784 N N . THR A 1 375 ? 4.059 -5.549 4.732 1.00 97.44 375 THR A N 1
ATOM 2785 C CA . THR A 1 375 ? 4.942 -6.375 3.914 1.00 97.44 375 THR A CA 1
ATOM 2786 C C . THR A 1 375 ? 4.203 -7.593 3.385 1.00 97.44 375 THR A C 1
ATOM 2788 O O . THR A 1 375 ? 3.287 -8.118 4.013 1.00 97.44 375 THR A O 1
ATOM 2791 N N . VAL A 1 376 ? 4.597 -8.029 2.192 1.00 97.69 376 VAL A N 1
ATOM 2792 C CA . VAL A 1 376 ? 4.152 -9.287 1.594 1.00 97.69 376 VAL A CA 1
ATOM 2793 C C . VAL A 1 376 ? 5.384 -10.011 1.087 1.00 97.69 376 VAL A C 1
ATOM 2795 O O . VAL A 1 376 ? 6.137 -9.468 0.274 1.00 97.69 376 VAL A O 1
ATOM 2798 N N . THR A 1 377 ? 5.624 -11.216 1.576 1.00 96.31 377 THR A N 1
ATOM 2799 C CA . THR A 1 377 ? 6.739 -12.070 1.154 1.00 96.31 377 THR A CA 1
ATOM 2800 C C . THR A 1 377 ? 6.426 -12.789 -0.162 1.00 96.31 377 THR A C 1
ATOM 2802 O O . THR A 1 377 ? 5.313 -12.755 -0.688 1.00 96.31 377 THR A O 1
ATOM 2805 N N . TRP A 1 378 ? 7.434 -13.447 -0.737 1.00 92.94 378 TRP A N 1
ATOM 2806 C CA . TRP A 1 378 ? 7.294 -14.178 -2.004 1.00 92.94 378 TRP A CA 1
ATOM 2807 C C . TRP A 1 378 ? 6.353 -15.389 -1.942 1.00 92.94 378 TRP A C 1
ATOM 2809 O O . TRP A 1 378 ? 5.854 -15.805 -2.982 1.00 92.94 378 TRP A O 1
ATOM 2819 N N . ASP A 1 379 ? 6.117 -15.942 -0.753 1.00 94.19 379 ASP A N 1
ATOM 2820 C CA . ASP A 1 379 ? 5.156 -17.021 -0.491 1.00 94.19 379 ASP A CA 1
ATOM 2821 C C . ASP A 1 379 ? 3.754 -16.505 -0.111 1.00 94.19 379 ASP A C 1
ATOM 2823 O O . ASP A 1 379 ? 2.890 -17.300 0.243 1.00 94.19 379 ASP A O 1
ATOM 2827 N N . GLY A 1 380 ? 3.513 -15.191 -0.203 1.00 94.62 380 GLY A N 1
ATOM 2828 C CA . GLY A 1 380 ? 2.198 -14.581 0.017 1.00 94.62 380 GLY A CA 1
ATOM 2829 C C . GLY A 1 380 ? 1.891 -14.225 1.471 1.00 94.62 380 GLY A C 1
ATOM 2830 O O . GLY A 1 380 ? 0.849 -13.629 1.743 1.00 94.62 380 GLY A O 1
ATOM 2831 N N . ARG A 1 381 ? 2.791 -14.515 2.421 1.00 96.12 381 ARG A N 1
ATOM 2832 C CA . ARG A 1 381 ? 2.586 -14.118 3.816 1.00 96.12 381 ARG A CA 1
ATOM 2833 C C . ARG A 1 381 ? 2.558 -12.591 3.931 1.00 96.12 381 ARG A C 1
ATOM 2835 O O . ARG A 1 381 ? 3.500 -11.898 3.551 1.00 96.12 381 ARG A O 1
ATOM 2842 N N . VAL A 1 382 ? 1.462 -12.090 4.494 1.00 96.88 382 VAL A N 1
ATOM 2843 C CA . VAL A 1 382 ? 1.265 -10.676 4.828 1.00 96.88 382 VAL A CA 1
ATOM 2844 C C . VAL A 1 382 ? 1.684 -10.439 6.273 1.00 96.88 382 VAL A C 1
ATOM 2846 O O . VAL A 1 382 ? 1.268 -11.197 7.150 1.00 96.88 382 VAL A O 1
ATOM 2849 N N . ASP A 1 383 ? 2.463 -9.394 6.532 1.00 95.00 383 ASP A N 1
ATOM 2850 C CA . ASP A 1 383 ? 2.811 -8.938 7.878 1.00 95.00 383 ASP A CA 1
ATOM 2851 C C . ASP A 1 383 ? 2.669 -7.411 7.998 1.00 95.00 383 ASP A C 1
ATOM 2853 O O . ASP A 1 383 ? 2.685 -6.673 7.007 1.00 95.00 383 ASP A O 1
ATOM 2857 N N . LEU A 1 384 ? 2.497 -6.949 9.235 1.00 94.88 384 LEU A N 1
ATOM 2858 C CA . LEU A 1 384 ? 2.537 -5.546 9.621 1.00 94.88 384 LEU A CA 1
ATOM 2859 C C . LEU A 1 384 ? 3.516 -5.385 10.777 1.00 94.88 384 LEU A C 1
ATOM 2861 O O . LEU A 1 384 ? 3.621 -6.274 11.613 1.00 94.88 384 LEU A O 1
ATOM 2865 N N . GLY A 1 385 ? 4.231 -4.267 10.805 1.00 93.69 385 GLY A N 1
ATOM 2866 C CA . GLY A 1 385 ? 5.129 -3.944 11.906 1.00 93.69 385 GLY A CA 1
ATOM 2867 C C . GLY A 1 385 ? 6.079 -2.804 11.573 1.00 93.69 385 GLY A C 1
ATOM 2868 O O . GLY A 1 385 ? 5.940 -2.115 10.557 1.00 93.69 385 GLY A O 1
ATOM 2869 N N . VAL A 1 386 ? 7.068 -2.603 12.437 1.00 94.94 386 VAL A N 1
ATOM 2870 C CA . VAL A 1 386 ? 8.099 -1.576 12.265 1.00 94.94 386 VAL A CA 1
ATOM 2871 C C . VAL A 1 386 ? 9.243 -2.123 11.419 1.00 94.94 386 VAL A C 1
ATOM 2873 O O . VAL A 1 386 ? 9.803 -3.173 11.724 1.00 94.94 386 VAL A O 1
ATOM 2876 N N . TRP A 1 387 ? 9.622 -1.402 10.361 1.00 95.88 387 TRP A N 1
ATOM 2877 C CA . TRP A 1 387 ? 10.779 -1.783 9.554 1.00 95.88 387 TRP A CA 1
ATOM 2878 C C . TRP A 1 387 ? 12.078 -1.633 10.346 1.00 95.88 387 TRP A C 1
ATOM 2880 O O . TRP A 1 387 ? 12.304 -0.618 11.006 1.00 95.88 387 TRP A O 1
ATOM 2890 N N . THR A 1 388 ? 12.967 -2.611 10.228 1.00 94.06 388 THR A N 1
ATOM 2891 C CA . THR A 1 388 ? 14.256 -2.665 10.924 1.00 94.06 388 THR A CA 1
ATOM 2892 C C . THR A 1 388 ? 15.414 -2.772 9.937 1.00 94.06 388 THR A C 1
ATOM 2894 O O . THR A 1 388 ? 15.245 -3.177 8.788 1.00 94.06 388 THR A O 1
ATOM 2897 N N . GLU A 1 389 ? 16.624 -2.451 10.388 1.00 89.06 389 GLU A N 1
ATOM 2898 C CA . GLU A 1 389 ? 17.843 -2.581 9.573 1.00 89.06 389 GLU A CA 1
ATOM 2899 C C . GLU A 1 389 ? 18.185 -4.033 9.217 1.00 89.06 389 GLU A C 1
ATOM 2901 O O . GLU A 1 389 ? 18.856 -4.286 8.219 1.00 89.06 389 GLU A O 1
ATOM 2906 N N . ALA A 1 390 ? 17.703 -4.997 10.008 1.00 89.00 390 ALA A N 1
ATOM 2907 C CA . ALA A 1 390 ? 17.913 -6.418 9.755 1.00 89.00 390 ALA A CA 1
ATOM 2908 C C . ALA A 1 390 ? 17.093 -6.935 8.561 1.00 89.00 390 ALA A C 1
ATOM 2910 O O . ALA A 1 390 ? 17.441 -7.956 7.961 1.00 89.00 390 ALA A O 1
ATOM 2911 N N . GLN A 1 391 ? 15.998 -6.254 8.208 1.00 91.75 391 GLN A N 1
ATOM 2912 C CA . GLN A 1 391 ? 15.139 -6.665 7.105 1.00 91.75 391 GLN A CA 1
ATOM 2913 C C . GLN A 1 391 ? 15.773 -6.314 5.762 1.00 91.75 391 GLN A C 1
ATOM 2915 O O . GLN A 1 391 ? 16.132 -5.170 5.484 1.00 91.75 391 GLN A O 1
ATOM 2920 N N . ARG A 1 392 ? 15.853 -7.310 4.876 1.00 90.25 392 ARG A N 1
ATOM 2921 C CA . ARG A 1 392 ? 16.374 -7.128 3.521 1.00 90.25 392 ARG A CA 1
ATOM 2922 C C . ARG A 1 392 ? 15.225 -6.954 2.550 1.00 90.25 392 ARG A C 1
ATOM 2924 O O . ARG A 1 392 ? 14.340 -7.798 2.467 1.00 90.25 392 ARG A O 1
ATOM 2931 N N . VAL A 1 393 ? 15.272 -5.886 1.758 1.00 90.44 393 VAL A N 1
ATOM 2932 C CA . VAL A 1 393 ? 14.192 -5.552 0.818 1.00 90.44 393 VAL A CA 1
ATOM 2933 C C . VAL A 1 393 ? 13.900 -6.678 -0.186 1.00 90.44 393 VAL A C 1
ATOM 2935 O O . VAL A 1 393 ? 12.746 -6.895 -0.535 1.00 90.44 393 VAL A O 1
ATOM 2938 N N . GLY A 1 394 ? 14.922 -7.444 -0.590 1.00 89.06 394 GLY A N 1
ATOM 2939 C CA . GLY A 1 394 ? 14.786 -8.549 -1.546 1.00 89.06 394 GLY A CA 1
ATOM 2940 C C . GLY A 1 394 ? 14.013 -9.768 -1.026 1.00 89.06 394 GLY A C 1
ATOM 2941 O O . GLY A 1 394 ? 13.571 -10.592 -1.831 1.00 89.06 394 GLY A O 1
ATOM 2942 N N . ASP A 1 395 ? 13.808 -9.875 0.289 1.00 91.50 395 ASP A N 1
ATOM 2943 C CA . ASP A 1 395 ? 13.016 -10.951 0.898 1.00 91.50 395 ASP A CA 1
ATOM 2944 C C . ASP A 1 395 ? 11.501 -10.724 0.703 1.00 91.50 395 ASP A C 1
ATOM 2946 O O . ASP A 1 395 ? 10.700 -11.647 0.871 1.00 91.50 395 ASP A O 1
ATOM 2950 N N . TYR A 1 396 ? 11.107 -9.525 0.262 1.00 94.69 396 TYR A N 1
ATOM 2951 C CA . TYR A 1 396 ? 9.716 -9.121 0.103 1.00 94.69 396 TYR A CA 1
ATOM 2952 C C . TYR A 1 396 ? 9.332 -8.949 -1.362 1.00 94.69 396 TYR A C 1
ATOM 2954 O O . TYR A 1 396 ? 10.079 -8.414 -2.181 1.00 94.69 396 TYR A O 1
ATOM 2962 N N . ARG A 1 397 ? 8.112 -9.380 -1.668 1.00 94.94 397 ARG A N 1
ATOM 2963 C CA . ARG A 1 397 ? 7.438 -9.106 -2.930 1.00 94.94 397 ARG A CA 1
ATOM 2964 C C . ARG A 1 397 ? 6.865 -7.693 -2.930 1.00 94.94 397 ARG A C 1
ATOM 2966 O O . ARG A 1 397 ? 7.079 -6.946 -3.879 1.00 94.94 397 ARG A O 1
ATOM 2973 N N . HIS A 1 398 ? 6.166 -7.325 -1.857 1.00 96.12 398 HIS A N 1
ATOM 2974 C CA . HIS A 1 398 ? 5.617 -5.985 -1.670 1.00 96.12 398 HIS A CA 1
ATOM 2975 C C . HIS A 1 398 ? 6.050 -5.418 -0.330 1.00 96.12 398 HIS A C 1
ATOM 2977 O O . HIS A 1 398 ? 6.093 -6.123 0.677 1.00 96.12 398 HIS A O 1
ATOM 2983 N N . VAL A 1 399 ? 6.317 -4.120 -0.315 1.00 96.81 399 VAL A N 1
ATOM 2984 C CA . VAL A 1 399 ? 6.502 -3.344 0.911 1.00 96.81 399 VAL A CA 1
ATOM 2985 C C . VAL A 1 399 ? 5.788 -2.028 0.707 1.00 96.81 399 VAL A C 1
ATOM 2987 O O . VAL A 1 399 ? 5.980 -1.369 -0.315 1.00 96.81 399 VAL A O 1
ATOM 2990 N N . ARG A 1 400 ? 4.996 -1.606 1.685 1.00 96.38 400 ARG A N 1
ATOM 2991 C CA . ARG A 1 400 ? 4.455 -0.256 1.719 1.00 96.38 400 ARG A CA 1
ATOM 2992 C C . ARG A 1 400 ? 4.652 0.344 3.096 1.00 96.38 400 ARG A C 1
ATOM 2994 O O . ARG A 1 400 ? 4.027 -0.097 4.055 1.00 96.38 400 ARG A O 1
ATOM 3001 N N . GLN A 1 401 ? 5.489 1.374 3.163 1.00 95.31 401 GLN A N 1
ATOM 3002 C CA . GLN A 1 401 ? 5.673 2.145 4.382 1.00 95.31 401 GLN A CA 1
ATOM 3003 C C . GLN A 1 401 ? 4.730 3.338 4.455 1.00 95.31 401 GLN A C 1
ATOM 3005 O O . GLN A 1 401 ? 4.403 3.963 3.438 1.00 95.31 401 GLN A O 1
ATOM 3010 N N . ASN A 1 402 ? 4.367 3.667 5.688 1.00 91.19 402 ASN A N 1
ATOM 3011 C CA . ASN A 1 402 ? 3.731 4.912 6.086 1.00 91.19 402 ASN A CA 1
ATOM 3012 C C . ASN A 1 402 ? 4.595 5.601 7.159 1.00 91.19 402 ASN A C 1
ATOM 3014 O O . ASN A 1 402 ? 5.811 5.433 7.163 1.00 91.19 402 ASN A O 1
ATOM 3018 N N . GLY A 1 403 ? 3.990 6.449 7.995 1.00 88.88 403 GLY A N 1
ATOM 3019 C CA . GLY A 1 403 ? 4.678 7.114 9.099 1.00 88.88 403 GLY A CA 1
ATOM 3020 C C . GLY A 1 403 ? 5.008 6.160 10.245 1.00 88.88 403 GLY A C 1
ATOM 3021 O O . GLY A 1 403 ? 5.511 5.060 10.037 1.00 88.88 403 GLY A O 1
ATOM 3022 N N . LEU A 1 404 ? 4.743 6.602 11.467 1.00 91.69 404 LEU A N 1
ATOM 3023 C CA . LEU A 1 404 ? 5.000 5.807 12.665 1.00 91.69 404 LEU A CA 1
ATOM 3024 C C . LEU A 1 404 ? 3.836 4.853 12.968 1.00 91.69 404 LEU A C 1
ATOM 3026 O O . LEU A 1 404 ? 2.710 5.130 12.544 1.00 91.69 404 LEU A O 1
ATOM 3030 N N . PRO A 1 405 ? 4.091 3.735 13.669 1.00 93.19 405 PRO A N 1
ATOM 3031 C CA . PRO A 1 405 ? 3.047 2.788 14.054 1.00 93.19 405 PRO A CA 1
ATOM 3032 C C . PRO A 1 405 ? 2.073 3.408 15.063 1.00 93.19 405 PRO A C 1
ATOM 3034 O O . PRO A 1 405 ? 2.460 4.197 15.930 1.00 93.19 405 PRO A O 1
ATOM 3037 N N . LEU A 1 406 ? 0.800 3.035 14.955 1.00 94.31 406 LEU A N 1
ATOM 3038 C CA . LEU A 1 406 ? -0.237 3.357 15.933 1.00 94.31 406 LEU A CA 1
ATOM 3039 C C . LEU A 1 406 ? -0.183 2.407 17.126 1.00 94.31 406 LEU A C 1
ATOM 3041 O O . LEU A 1 406 ? -0.391 2.832 18.265 1.00 94.31 406 LEU A O 1
ATOM 3045 N N . VAL A 1 407 ? 0.079 1.131 16.851 1.00 94.88 407 VAL A N 1
ATOM 3046 C CA . VAL A 1 407 ? 0.193 0.066 17.846 1.00 94.88 407 VAL A CA 1
ATOM 3047 C C . VAL A 1 407 ? 1.450 -0.745 17.543 1.00 94.88 407 VAL A C 1
ATOM 3049 O O . VAL A 1 407 ? 1.731 -1.004 16.375 1.00 94.88 407 VAL A O 1
ATOM 3052 N N . VAL A 1 408 ? 2.201 -1.095 18.586 1.00 94.00 408 VAL A N 1
ATOM 3053 C CA . VAL A 1 408 ? 3.371 -1.981 18.533 1.00 94.00 408 VAL A CA 1
ATOM 3054 C C . VAL A 1 408 ? 3.272 -2.955 19.696 1.00 94.00 408 V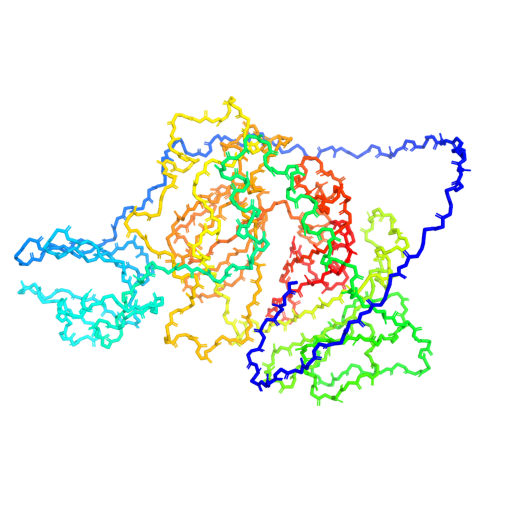AL A C 1
ATOM 3056 O O . VAL A 1 408 ? 3.098 -2.514 20.835 1.00 94.00 408 VAL A O 1
ATOM 3059 N N . ASP A 1 409 ? 3.365 -4.254 19.421 1.00 92.69 409 ASP A N 1
ATOM 3060 C CA . ASP A 1 409 ? 3.297 -5.322 20.429 1.00 92.69 409 ASP A CA 1
ATOM 3061 C C . ASP A 1 409 ? 2.090 -5.185 21.390 1.00 92.69 409 ASP A C 1
ATOM 3063 O O . ASP A 1 409 ? 2.186 -5.391 22.603 1.00 92.69 409 ASP A O 1
ATOM 3067 N N . GLY A 1 410 ? 0.933 -4.772 20.861 1.00 92.31 410 GLY A N 1
ATOM 3068 C CA . GLY A 1 410 ? -0.301 -4.586 21.634 1.00 92.31 410 GLY A CA 1
ATOM 3069 C C . GLY A 1 410 ? -0.301 -3.364 22.564 1.00 92.31 410 GLY A C 1
ATOM 3070 O O . GLY A 1 410 ? -1.171 -3.251 23.432 1.00 92.31 410 GLY A O 1
ATOM 3071 N N . ALA A 1 411 ? 0.639 -2.435 22.389 1.00 93.00 411 ALA A N 1
ATOM 3072 C CA . ALA A 1 411 ? 0.711 -1.166 23.105 1.00 93.00 411 ALA A CA 1
ATOM 3073 C C . ALA A 1 411 ? 0.645 0.026 22.142 1.00 93.00 411 ALA A C 1
ATOM 3075 O O . ALA A 1 411 ? 0.986 -0.072 20.968 1.00 93.00 411 ALA A O 1
ATOM 3076 N N . ILE A 1 412 ? 0.206 1.184 22.638 1.00 92.69 412 ILE A N 1
ATOM 3077 C CA . ILE A 1 412 ? 0.166 2.416 21.840 1.00 92.69 412 ILE A CA 1
ATOM 3078 C C . ILE A 1 412 ? 1.592 2.800 21.434 1.00 92.69 412 ILE A C 1
ATOM 3080 O O . ILE A 1 412 ? 2.483 2.859 22.282 1.00 92.69 412 ILE A O 1
ATOM 3084 N N . GLY A 1 413 ? 1.786 3.115 20.152 1.00 90.19 413 GLY A N 1
ATOM 3085 C CA . GLY A 1 413 ? 3.067 3.585 19.637 1.00 90.19 413 GLY A CA 1
ATOM 3086 C C . GLY A 1 413 ? 3.548 4.854 20.367 1.00 90.19 413 GLY A C 1
ATOM 3087 O O . GLY A 1 413 ? 2.739 5.735 20.677 1.00 90.19 413 GLY A O 1
ATOM 3088 N N . PRO A 1 414 ? 4.859 4.991 20.633 1.00 83.25 414 PRO A N 1
ATOM 3089 C CA . PRO A 1 414 ? 5.394 6.049 21.499 1.00 83.25 414 PRO A CA 1
ATOM 3090 C C . PRO A 1 414 ? 5.084 7.466 20.993 1.00 83.25 414 PRO A C 1
ATOM 3092 O O . PRO A 1 414 ? 4.794 8.368 21.778 1.00 83.25 414 PRO A O 1
ATOM 3095 N N . ASP A 1 415 ? 5.058 7.646 19.673 1.00 84.06 415 ASP A N 1
ATOM 3096 C CA . ASP A 1 415 ? 4.913 8.947 19.017 1.00 84.06 415 ASP A CA 1
ATOM 3097 C C . ASP A 1 415 ? 3.486 9.220 18.511 1.00 84.06 415 ASP A C 1
ATOM 3099 O O . ASP A 1 415 ? 3.238 10.176 17.772 1.00 84.06 415 ASP A O 1
ATOM 3103 N N . VAL A 1 416 ? 2.503 8.403 18.908 1.00 84.56 416 VAL A N 1
ATOM 3104 C CA . VAL A 1 416 ? 1.088 8.572 18.516 1.00 84.56 416 VAL A CA 1
ATOM 3105 C C . VAL A 1 416 ? 0.544 9.948 18.916 1.00 84.56 416 VAL A C 1
ATOM 3107 O O . VAL A 1 416 ? -0.303 10.522 18.227 1.00 84.56 416 VAL A O 1
ATOM 3110 N N . TYR A 1 417 ? 1.046 10.505 20.018 1.00 81.38 417 TYR A N 1
ATOM 3111 C CA . TYR A 1 417 ? 0.613 11.800 20.544 1.00 81.38 417 TYR A CA 1
ATOM 3112 C C . TYR A 1 417 ? 1.505 12.976 20.155 1.00 81.38 417 TYR A C 1
ATOM 3114 O O . TYR A 1 417 ? 1.115 14.125 20.408 1.00 81.38 417 TYR A O 1
ATOM 3122 N N . ASP A 1 418 ? 2.664 12.714 19.546 1.00 80.25 418 ASP A N 1
ATOM 3123 C CA . ASP A 1 418 ? 3.529 13.762 19.026 1.00 80.25 418 ASP A CA 1
ATOM 3124 C C . ASP A 1 418 ? 3.132 14.086 17.592 1.00 80.25 418 ASP A C 1
ATOM 3126 O O . ASP A 1 418 ? 3.507 13.431 16.623 1.00 80.25 418 ASP A O 1
ATOM 3130 N N . ARG A 1 419 ? 2.341 15.145 17.444 1.00 69.25 419 ARG A N 1
ATOM 3131 C CA . ARG A 1 419 ? 1.858 15.567 16.134 1.00 69.25 419 ARG A CA 1
ATOM 3132 C C . ARG A 1 419 ? 2.995 15.956 15.178 1.00 69.25 419 ARG A C 1
ATOM 3134 O O . ARG A 1 419 ? 2.850 15.769 13.970 1.00 69.25 419 ARG A O 1
ATOM 3141 N N . LEU A 1 420 ? 4.062 16.573 15.683 1.00 71.44 420 LEU A N 1
ATOM 3142 C CA . LEU A 1 420 ? 5.123 17.122 14.843 1.00 71.44 420 LEU A CA 1
ATOM 3143 C C . LEU A 1 420 ? 6.137 16.040 14.498 1.00 71.44 420 LEU A C 1
ATOM 3145 O O . LEU A 1 420 ? 6.377 15.794 13.314 1.00 71.44 420 LEU A O 1
ATOM 3149 N N . ASP A 1 421 ? 6.684 15.392 15.519 1.00 71.25 421 ASP A N 1
ATOM 3150 C CA . ASP A 1 421 ? 7.737 14.397 15.351 1.00 71.25 421 ASP A CA 1
ATOM 3151 C C . ASP A 1 421 ? 7.161 13.062 14.870 1.00 71.25 421 ASP A C 1
ATOM 3153 O O . ASP A 1 421 ? 7.806 12.381 14.077 1.00 71.25 421 ASP A O 1
ATOM 3157 N N . GLY A 1 422 ? 5.891 12.766 15.173 1.00 65.75 422 GLY A N 1
ATOM 3158 C CA . GLY A 1 422 ? 5.159 11.641 14.588 1.00 65.75 422 GLY A CA 1
ATOM 3159 C C . GLY A 1 422 ? 4.726 11.835 13.132 1.00 65.75 422 GLY A C 1
ATOM 3160 O O . GLY A 1 422 ? 4.113 10.951 12.535 1.00 65.75 422 GLY A O 1
ATOM 3161 N N . ASN A 1 423 ? 5.035 12.997 12.541 1.00 78.19 423 ASN A N 1
ATOM 3162 C CA . ASN A 1 423 ? 4.670 13.388 11.175 1.00 78.19 423 ASN A CA 1
ATOM 3163 C C . ASN A 1 423 ? 3.167 13.219 10.869 1.00 78.19 423 ASN A C 1
ATOM 3165 O O . ASN A 1 423 ? 2.766 13.063 9.709 1.00 78.19 423 ASN A O 1
ATOM 3169 N N . TRP A 1 424 ? 2.320 13.271 11.904 1.00 78.44 424 TRP A N 1
ATOM 3170 C CA . TRP A 1 424 ? 0.879 13.109 11.789 1.00 78.44 424 TRP A CA 1
ATOM 3171 C C . TRP A 1 424 ? 0.281 14.347 11.124 1.00 78.44 424 TRP A C 1
ATOM 3173 O O . TRP A 1 424 ? 0.091 15.401 11.736 1.00 78.44 424 TRP A O 1
ATOM 3183 N N . SER A 1 425 ? -0.038 14.228 9.834 1.00 62.03 425 SER A N 1
ATOM 3184 C CA . SER A 1 425 ? -0.723 15.298 9.112 1.00 62.03 425 SER A CA 1
ATOM 3185 C C . SER A 1 425 ? -2.118 15.522 9.685 1.00 62.03 425 SER A C 1
ATOM 3187 O O . SER A 1 425 ? -2.822 14.559 10.002 1.00 62.03 425 SER A O 1
ATOM 3189 N N . GLY A 1 426 ? -2.525 16.784 9.775 1.00 56.47 426 GLY A N 1
ATOM 3190 C CA . GLY A 1 426 ? -3.901 17.146 10.086 1.00 56.47 426 GLY A CA 1
ATOM 3191 C C . GLY A 1 426 ? -4.844 17.079 8.879 1.00 56.47 426 GLY A C 1
ATOM 3192 O O . GLY A 1 426 ? -4.449 16.652 7.791 1.00 56.47 426 GLY A O 1
ATOM 3193 N N . SER A 1 427 ? -6.085 17.529 9.069 1.00 50.50 427 SER A N 1
ATOM 3194 C CA . SER A 1 427 ? -7.046 17.859 8.022 1.00 50.50 427 SER A CA 1
ATOM 3195 C C . SER A 1 427 ? -6.449 18.880 7.050 1.00 50.50 427 SER A C 1
ATOM 3197 O O . SER A 1 427 ? -5.366 19.434 7.258 1.00 50.50 427 SER A O 1
ATOM 3199 N N . VAL A 1 428 ? -7.181 19.160 5.976 1.00 42.22 428 VAL A N 1
ATOM 3200 C CA . VAL A 1 428 ? -6.833 20.236 5.043 1.00 42.22 428 VAL A CA 1
ATOM 3201 C C . VAL A 1 428 ? -6.682 21.575 5.784 1.00 42.22 428 VAL A C 1
ATOM 3203 O O . VAL A 1 428 ? -5.770 22.339 5.485 1.00 42.22 428 VAL A O 1
ATOM 3206 N N . GLU A 1 429 ? -7.495 21.812 6.812 1.00 37.41 429 GLU A N 1
ATOM 3207 C CA . GLU A 1 429 ? -7.456 22.995 7.684 1.00 37.41 429 GLU A CA 1
ATOM 3208 C C . GLU A 1 429 ? -6.308 22.952 8.709 1.00 37.41 429 GLU A C 1
ATOM 3210 O O . GLU A 1 429 ? -5.960 23.964 9.312 1.00 37.41 429 GLU A O 1
ATOM 3215 N N . GLY A 1 430 ? -5.633 21.808 8.834 1.00 54.25 430 GLY A N 1
ATOM 3216 C CA . GLY A 1 430 ? -4.562 21.590 9.792 1.00 54.25 430 GLY A CA 1
ATOM 3217 C C . GLY A 1 430 ? -5.044 21.001 11.115 1.00 54.25 430 GLY A C 1
ATOM 3218 O O . GLY A 1 430 ? -4.239 20.895 12.036 1.00 54.25 430 GLY A O 1
ATOM 3219 N N . ASP A 1 431 ? -6.284 20.534 11.239 1.00 59.22 431 ASP A N 1
ATOM 3220 C CA . ASP A 1 431 ? -6.782 19.926 12.482 1.00 59.22 431 ASP A CA 1
ATOM 3221 C C . ASP A 1 431 ? -6.220 18.533 12.686 1.00 59.22 431 ASP A C 1
ATOM 3223 O O . ASP A 1 431 ? -6.074 17.778 11.740 1.00 59.22 431 ASP A O 1
ATOM 3227 N N . ALA A 1 432 ? -5.907 18.127 13.914 1.00 57.28 432 ALA A N 1
ATOM 3228 C CA . ALA A 1 432 ? -5.392 16.766 14.129 1.00 57.28 432 ALA A CA 1
ATOM 3229 C C . ALA A 1 432 ? -6.426 15.693 13.730 1.00 57.28 432 ALA A C 1
ATOM 3231 O O . ALA A 1 432 ? -6.055 14.585 13.336 1.00 57.28 432 ALA A O 1
ATOM 3232 N N . ARG A 1 433 ? -7.712 16.053 13.790 1.00 72.75 433 ARG A N 1
ATOM 3233 C CA . ARG A 1 433 ? -8.853 15.228 13.416 1.00 72.75 433 ARG A CA 1
ATOM 3234 C C . ARG A 1 433 ? -9.064 15.265 11.906 1.00 72.75 433 ARG A C 1
ATOM 3236 O O . ARG A 1 433 ? -9.220 16.330 11.319 1.00 72.75 433 ARG A O 1
ATOM 3243 N N . SER A 1 434 ? -9.081 14.102 11.272 1.00 75.56 434 SER A N 1
ATOM 3244 C CA . SER A 1 434 ? -9.345 13.983 9.839 1.00 75.56 434 SER A CA 1
ATOM 3245 C C . SER A 1 434 ? -9.935 12.619 9.503 1.00 75.56 434 SER A C 1
ATOM 3247 O O . SER A 1 434 ? -9.948 11.713 10.338 1.00 75.56 434 SER A O 1
ATOM 3249 N N . MET A 1 435 ? -10.414 12.476 8.268 1.00 83.25 435 MET A N 1
ATOM 3250 C CA . MET A 1 435 ? -10.680 11.163 7.691 1.00 83.25 435 MET A CA 1
ATOM 3251 C C . MET A 1 435 ? -9.363 10.392 7.597 1.00 83.25 435 MET A C 1
ATOM 3253 O O . MET A 1 435 ? -8.384 10.900 7.039 1.00 83.25 435 MET A O 1
ATOM 3257 N N . ARG A 1 436 ? -9.336 9.177 8.142 1.00 88.50 436 ARG A N 1
ATOM 3258 C CA . ARG A 1 436 ? -8.131 8.347 8.223 1.00 88.50 436 ARG A CA 1
ATOM 3259 C C . ARG A 1 436 ? -8.441 6.899 7.893 1.00 88.50 436 ARG A C 1
ATOM 3261 O O . ARG A 1 436 ? -9.581 6.452 7.992 1.00 88.50 436 ARG A O 1
ATOM 3268 N N . ALA A 1 437 ? -7.399 6.175 7.518 1.00 91.75 437 ALA A N 1
ATOM 3269 C CA . ALA A 1 437 ? -7.445 4.734 7.393 1.00 91.75 437 ALA A CA 1
ATOM 3270 C C . ALA A 1 437 ? -6.186 4.114 7.996 1.00 91.75 437 ALA A C 1
ATOM 3272 O O . ALA A 1 437 ? -5.139 4.763 8.037 1.00 91.75 437 ALA A O 1
ATOM 3273 N N . GLY A 1 438 ? -6.308 2.877 8.458 1.00 94.06 438 GLY A N 1
ATOM 3274 C CA . GLY A 1 438 ? -5.210 2.083 8.995 1.00 94.06 438 GLY A CA 1
ATOM 3275 C C . GLY A 1 438 ? -5.423 0.606 8.699 1.00 94.06 438 GLY A C 1
ATOM 3276 O O . GLY A 1 438 ? -6.514 0.194 8.296 1.00 94.06 438 GLY A O 1
ATOM 3277 N N . LEU A 1 439 ? -4.373 -0.176 8.894 1.00 96.25 439 LEU A N 1
ATOM 3278 C CA . LEU A 1 439 ? -4.391 -1.621 8.731 1.00 96.25 439 LEU A CA 1
ATOM 3279 C C . LEU A 1 439 ? -3.867 -2.246 10.011 1.00 96.25 439 LEU A C 1
ATOM 3281 O O . LEU A 1 439 ? -2.982 -1.683 10.631 1.00 96.25 439 LEU A O 1
ATOM 3285 N N . CYS A 1 440 ? -4.373 -3.412 10.370 1.00 95.38 440 CYS A N 1
ATOM 3286 C CA . CYS A 1 440 ? -3.775 -4.235 11.407 1.00 95.38 440 CYS A CA 1
ATOM 3287 C C . CYS A 1 440 ? -3.877 -5.707 11.009 1.00 95.38 440 CYS A C 1
ATOM 3289 O O . CYS A 1 440 ? -4.749 -6.078 10.216 1.00 95.38 440 CYS A O 1
ATOM 3291 N N . ILE A 1 441 ? -3.011 -6.550 11.564 1.00 94.06 441 ILE A N 1
ATOM 3292 C CA . ILE A 1 441 ? -3.229 -7.999 11.548 1.00 94.06 441 ILE A CA 1
ATOM 3293 C C . ILE A 1 441 ? -3.730 -8.414 12.920 1.00 94.06 441 ILE A C 1
ATOM 3295 O O . ILE A 1 441 ? -3.174 -8.029 13.946 1.00 94.06 441 ILE A O 1
ATOM 3299 N N . ARG A 1 442 ? -4.782 -9.228 12.915 1.00 91.38 442 ARG A N 1
ATOM 3300 C CA . ARG A 1 442 ? -5.270 -9.928 14.100 1.00 91.38 442 ARG A CA 1
ATOM 3301 C C . ARG A 1 442 ? -5.136 -11.430 13.901 1.00 91.38 442 ARG A C 1
ATOM 3303 O O . ARG A 1 442 ? -5.246 -11.934 12.778 1.00 91.38 442 ARG A O 1
ATOM 3310 N N . THR A 1 443 ? -4.934 -12.129 15.008 1.00 90.88 443 THR A N 1
ATOM 3311 C CA . THR A 1 443 ? -4.863 -13.588 15.044 1.00 90.88 443 THR A CA 1
ATOM 3312 C C . THR A 1 443 ? -5.971 -14.114 15.946 1.00 90.88 443 THR A C 1
ATOM 3314 O O . THR A 1 443 ? -6.098 -13.698 17.094 1.00 90.88 443 THR A O 1
ATOM 3317 N N . GLU A 1 444 ? -6.781 -15.033 15.428 1.00 87.62 444 GLU A N 1
ATOM 3318 C CA . GLU A 1 444 ? -7.862 -15.689 16.160 1.00 87.62 444 GLU A CA 1
ATOM 3319 C C . GLU A 1 444 ? -7.673 -17.206 16.067 1.00 87.62 444 GLU A C 1
ATOM 3321 O O . GLU A 1 444 ? -7.919 -17.830 15.032 1.00 87.62 444 GLU A O 1
ATOM 3326 N N . GLY A 1 445 ? -7.155 -17.809 17.141 1.00 86.75 445 GLY A N 1
ATOM 3327 C CA . GLY A 1 445 ? -6.679 -19.191 17.097 1.00 86.75 445 GLY A CA 1
ATOM 3328 C C . GLY A 1 445 ? -5.536 -19.334 16.088 1.00 86.75 445 GLY A C 1
ATOM 3329 O O . GLY A 1 445 ? -4.470 -18.757 16.275 1.00 86.75 445 GLY A O 1
ATOM 3330 N N . THR A 1 446 ? -5.755 -20.099 15.016 1.00 84.69 446 THR A N 1
ATOM 3331 C CA . THR A 1 446 ? -4.796 -20.237 13.904 1.00 84.69 446 THR A CA 1
ATOM 3332 C C . THR A 1 446 ? -5.116 -19.340 12.708 1.00 84.69 446 THR A C 1
ATOM 3334 O O . THR A 1 446 ? -4.317 -19.275 11.775 1.00 84.69 446 THR A O 1
ATOM 3337 N N . ALA A 1 447 ? -6.277 -18.680 12.694 1.00 90.00 447 ALA A N 1
ATOM 3338 C CA . ALA A 1 447 ? -6.678 -17.817 11.593 1.00 90.00 447 ALA A CA 1
ATOM 3339 C C . ALA A 1 447 ? -5.971 -16.463 11.704 1.00 90.00 447 ALA A C 1
ATOM 3341 O O . ALA A 1 447 ? -5.996 -15.823 12.756 1.00 90.00 447 ALA A O 1
ATOM 3342 N N . ARG A 1 448 ? -5.365 -16.014 10.603 1.00 94.00 448 ARG A N 1
ATOM 3343 C CA . ARG A 1 448 ? -4.814 -14.661 10.470 1.00 94.00 448 ARG A CA 1
ATOM 3344 C C . ARG A 1 448 ? -5.747 -13.835 9.610 1.00 94.00 448 ARG A C 1
ATOM 3346 O O . ARG A 1 448 ? -6.208 -14.298 8.568 1.00 94.00 448 ARG A O 1
ATOM 3353 N N . GLN A 1 449 ? -6.024 -12.618 10.044 1.00 95.38 449 GLN A N 1
ATOM 3354 C CA . GLN A 1 449 ? -6.980 -11.754 9.373 1.00 95.38 449 GLN A CA 1
ATOM 3355 C C . GLN A 1 449 ? -6.392 -10.354 9.231 1.00 95.38 449 GLN A C 1
ATOM 3357 O O . GLN A 1 449 ? -5.815 -9.813 10.176 1.00 95.38 449 GLN A O 1
ATOM 3362 N N . LEU A 1 450 ? -6.555 -9.764 8.050 1.00 96.62 450 LEU A N 1
ATOM 3363 C CA . LEU A 1 450 ? -6.219 -8.370 7.794 1.00 96.62 450 LEU A CA 1
ATOM 3364 C C . LEU A 1 450 ? -7.436 -7.509 8.116 1.00 96.62 450 LEU A C 1
ATOM 3366 O O . LEU A 1 450 ? -8.503 -7.702 7.536 1.00 96.62 450 LEU A O 1
ATOM 3370 N N . LEU A 1 451 ? -7.272 -6.545 9.013 1.00 97.00 451 LEU A N 1
ATOM 3371 C CA . LEU A 1 451 ? -8.307 -5.589 9.375 1.00 97.00 451 LEU A CA 1
ATOM 3372 C C . LEU A 1 451 ? -7.988 -4.229 8.754 1.00 97.00 451 LEU A C 1
ATOM 3374 O O . LEU A 1 451 ? -6.972 -3.621 9.075 1.00 97.00 451 LEU A O 1
ATOM 3378 N N . TYR A 1 452 ? -8.869 -3.731 7.896 1.00 95.94 452 TYR A N 1
ATOM 3379 C CA . TYR A 1 452 ? -8.830 -2.369 7.378 1.00 95.94 452 TYR A CA 1
ATOM 3380 C C . TYR A 1 452 ? -9.815 -1.494 8.148 1.00 95.94 452 TYR A C 1
ATOM 3382 O O . TYR A 1 452 ? -11.023 -1.727 8.113 1.00 95.94 452 TYR A O 1
ATOM 3390 N N . GLY A 1 453 ? -9.295 -0.481 8.839 1.00 94.62 453 GLY A N 1
ATOM 3391 C CA . GLY A 1 453 ? -10.103 0.500 9.554 1.00 94.62 453 GLY A CA 1
ATOM 3392 C C . GLY A 1 453 ? -10.251 1.785 8.755 1.00 94.62 453 GLY A C 1
ATOM 3393 O O . GLY A 1 453 ? -9.250 2.373 8.350 1.00 94.62 453 GLY A O 1
ATOM 3394 N N . TYR A 1 454 ? -11.485 2.245 8.564 1.00 92.06 454 TYR A N 1
ATOM 3395 C CA . TYR A 1 454 ? -11.821 3.538 7.977 1.00 92.06 454 TYR A CA 1
ATOM 3396 C C . TYR A 1 454 ? -12.544 4.403 9.006 1.00 92.06 454 TYR A C 1
ATOM 3398 O O . TYR A 1 454 ? -13.589 4.022 9.528 1.00 92.06 454 TYR A O 1
ATOM 3406 N N . PHE A 1 455 ? -11.988 5.581 9.262 1.00 90.69 455 PHE A N 1
ATOM 3407 C CA . PHE A 1 455 ? -12.435 6.507 10.291 1.00 90.69 455 PHE A CA 1
ATOM 3408 C C . PHE A 1 455 ? -12.886 7.796 9.619 1.00 90.69 455 PHE A C 1
ATOM 3410 O O . PHE A 1 455 ? -12.097 8.458 8.936 1.00 90.69 455 PHE A O 1
ATOM 3417 N N . THR A 1 456 ? -14.146 8.172 9.813 1.00 86.56 456 THR A N 1
ATOM 3418 C CA . THR A 1 456 ? -14.693 9.410 9.235 1.00 86.56 456 THR A CA 1
ATOM 3419 C C . THR A 1 456 ? -14.082 10.662 9.865 1.00 86.56 456 THR A C 1
ATOM 3421 O O . THR A 1 456 ? -13.823 11.638 9.156 1.00 86.56 456 THR A O 1
ATOM 3424 N N . ALA A 1 457 ? -13.769 10.608 11.162 1.00 86.38 457 ALA A N 1
ATOM 3425 C CA . ALA A 1 457 ? -13.053 11.647 11.890 1.00 86.38 457 ALA A CA 1
ATOM 3426 C C . ALA A 1 457 ? -12.306 11.055 13.098 1.00 86.38 457 ALA A C 1
ATOM 3428 O O . ALA A 1 457 ? -12.920 10.721 14.105 1.00 86.38 457 ALA A O 1
ATOM 3429 N N . ALA A 1 458 ? -10.977 10.952 13.023 1.00 88.38 458 ALA A N 1
ATOM 3430 C CA . ALA A 1 458 ? -10.174 10.427 14.129 1.00 88.38 458 ALA A CA 1
ATOM 3431 C C . ALA A 1 458 ? -8.824 11.135 14.280 1.00 88.38 458 ALA A C 1
ATOM 3433 O O . ALA A 1 458 ? -8.214 11.597 13.306 1.00 88.38 458 ALA A O 1
ATOM 3434 N N . THR A 1 459 ? -8.340 11.190 15.519 1.00 90.44 459 THR A N 1
ATOM 3435 C CA . THR A 1 459 ? -6.921 11.385 15.831 1.00 90.44 459 THR A CA 1
ATOM 3436 C C . THR A 1 459 ? -6.171 10.041 15.789 1.00 90.44 459 THR A C 1
ATOM 3438 O O . THR A 1 459 ? -6.804 8.987 15.891 1.00 90.44 459 THR A O 1
ATOM 3441 N N . PRO A 1 460 ? -4.827 10.031 15.672 1.00 91.19 460 PRO A N 1
ATOM 3442 C CA . PRO A 1 460 ? -4.039 8.798 15.791 1.00 91.19 460 PRO A CA 1
ATOM 3443 C C . PRO A 1 460 ? -4.314 8.028 17.095 1.00 91.19 460 PRO A C 1
ATOM 3445 O O . PRO A 1 460 ? -4.455 6.810 17.071 1.00 91.19 460 PRO A O 1
ATOM 3448 N N . GLY A 1 461 ? -4.491 8.735 18.218 1.00 91.94 461 GLY A N 1
ATOM 3449 C CA . GLY A 1 461 ? -4.844 8.121 19.503 1.00 91.94 461 GLY A CA 1
ATOM 3450 C C . GLY A 1 461 ? -6.190 7.391 19.473 1.00 91.94 461 GLY A C 1
ATOM 3451 O O . GLY A 1 461 ? -6.283 6.257 19.937 1.00 91.94 461 GLY A O 1
ATOM 3452 N N . ALA A 1 462 ? -7.217 7.996 18.864 1.00 93.38 462 ALA A N 1
ATOM 3453 C CA . ALA A 1 462 ? -8.515 7.346 18.686 1.00 93.38 462 ALA A CA 1
ATOM 3454 C C . ALA A 1 462 ? -8.425 6.098 17.792 1.00 93.38 462 ALA A C 1
ATOM 3456 O O . ALA A 1 462 ? -9.051 5.082 18.093 1.00 93.38 462 ALA A O 1
ATOM 3457 N N . MET A 1 463 ? -7.611 6.139 16.729 1.00 95.25 463 MET A N 1
ATOM 3458 C CA . MET A 1 463 ? -7.366 4.963 15.885 1.00 95.25 463 MET A CA 1
ATOM 3459 C C . MET A 1 463 ? -6.682 3.838 16.668 1.00 95.25 463 MET A C 1
ATOM 3461 O O . MET A 1 463 ? -7.162 2.706 16.639 1.00 95.25 463 MET A O 1
ATOM 3465 N N . ALA A 1 464 ? -5.608 4.151 17.403 1.00 95.56 464 ALA A N 1
ATOM 3466 C CA . ALA A 1 464 ? -4.889 3.185 18.233 1.00 95.56 464 ALA A CA 1
ATOM 3467 C C . ALA A 1 464 ? -5.822 2.527 19.263 1.00 95.56 464 ALA A C 1
ATOM 3469 O O . ALA A 1 464 ? -5.821 1.306 19.405 1.00 95.56 464 ALA A O 1
ATOM 3470 N N . ARG A 1 465 ? -6.697 3.312 19.911 1.00 95.62 465 ARG A N 1
ATOM 3471 C CA . ARG A 1 465 ? -7.720 2.804 20.842 1.00 95.62 465 ARG A CA 1
ATOM 3472 C C . ARG A 1 465 ? -8.620 1.750 20.200 1.00 95.62 465 ARG A C 1
ATOM 3474 O O . ARG A 1 465 ? -8.868 0.705 20.799 1.00 95.62 465 ARG A O 1
ATOM 3481 N N . VAL A 1 466 ? -9.121 2.025 18.994 1.00 97.38 466 VAL A N 1
ATOM 3482 C CA . VAL A 1 466 ? -10.011 1.101 18.279 1.00 97.38 466 VAL A CA 1
ATOM 3483 C C . VAL A 1 466 ? -9.264 -0.157 17.842 1.00 97.38 466 VAL A C 1
ATOM 3485 O O . VAL A 1 466 ? -9.785 -1.251 18.041 1.00 97.38 466 VAL A O 1
ATOM 3488 N N . PHE A 1 467 ? -8.046 -0.035 17.309 1.00 97.38 467 PHE A N 1
ATOM 3489 C CA . PHE A 1 467 ? -7.248 -1.202 16.921 1.00 97.38 467 PHE A CA 1
ATOM 3490 C C . PHE A 1 467 ? -6.903 -2.095 18.123 1.00 97.38 467 PHE A C 1
ATOM 3492 O O . PHE A 1 467 ? -7.073 -3.310 18.051 1.00 97.38 467 PHE A O 1
ATOM 3499 N N . LEU A 1 468 ? -6.551 -1.514 19.272 1.00 96.38 468 LEU A N 1
ATOM 3500 C CA . LEU A 1 468 ? -6.341 -2.271 20.512 1.00 96.38 468 LEU A CA 1
ATOM 3501 C C . LEU A 1 468 ? -7.613 -2.979 20.996 1.00 96.38 468 LEU A C 1
ATOM 3503 O O . LEU A 1 468 ? -7.571 -4.123 21.448 1.00 96.38 468 LEU A O 1
ATOM 3507 N N . ALA A 1 469 ? -8.769 -2.322 20.897 1.00 96.69 469 ALA A N 1
ATOM 3508 C CA . ALA A 1 469 ? -10.049 -2.943 21.227 1.00 96.69 469 ALA A CA 1
ATOM 3509 C C . ALA A 1 469 ? -10.440 -4.059 20.244 1.00 96.69 469 ALA A C 1
ATOM 3511 O O . ALA A 1 469 ? -11.161 -4.983 20.625 1.00 96.69 469 ALA A O 1
ATOM 3512 N N . ALA A 1 470 ? -9.960 -3.984 19.000 1.00 96.31 470 ALA A N 1
ATOM 3513 C CA . ALA A 1 470 ? -10.143 -4.999 17.968 1.00 96.31 470 ALA A CA 1
ATOM 3514 C C . ALA A 1 470 ? -9.142 -6.168 18.070 1.00 96.31 470 ALA A C 1
ATOM 3516 O O . ALA A 1 470 ? -9.248 -7.111 17.286 1.00 96.31 470 ALA A O 1
ATOM 3517 N N . GLY A 1 471 ? -8.211 -6.122 19.032 1.00 94.62 471 GLY A N 1
ATOM 3518 C CA . GLY A 1 471 ? -7.229 -7.179 19.284 1.00 94.62 471 GLY A CA 1
ATOM 3519 C C . GLY A 1 471 ? -6.001 -7.133 18.372 1.00 94.62 471 GLY A C 1
ATOM 3520 O O . GLY A 1 471 ? -5.395 -8.172 18.133 1.00 94.62 471 GLY A O 1
ATOM 3521 N N . CYS A 1 472 ? -5.657 -5.964 17.829 1.00 95.00 472 CYS A N 1
ATOM 3522 C CA . CYS A 1 472 ? -4.468 -5.796 16.997 1.00 95.00 472 CYS A CA 1
ATOM 3523 C C . CYS A 1 472 ? -3.189 -5.724 17.847 1.00 95.00 472 CYS A C 1
ATOM 3525 O O . CYS A 1 472 ? -3.155 -4.999 18.844 1.00 95.00 472 CYS A O 1
ATOM 3527 N N . GLU A 1 473 ? -2.136 -6.414 17.404 1.00 92.69 473 GLU A N 1
ATOM 3528 C CA . GLU A 1 473 ? -0.788 -6.317 17.988 1.00 92.69 473 GLU A CA 1
ATOM 3529 C C . GLU A 1 473 ? 0.036 -5.206 17.323 1.00 92.69 473 GLU A C 1
ATOM 3531 O O . GLU A 1 473 ? 0.685 -4.438 18.025 1.00 92.69 473 GLU A O 1
ATOM 3536 N N . ASP A 1 474 ? -0.081 -5.047 16.002 1.00 94.50 474 ASP A N 1
ATOM 3537 C CA . ASP A 1 474 ? 0.573 -3.991 15.222 1.00 94.50 474 ASP A CA 1
ATOM 3538 C C . ASP A 1 474 ? -0.436 -3.299 14.297 1.00 94.50 474 ASP A C 1
ATOM 3540 O O . ASP A 1 474 ? -1.254 -3.978 13.658 1.00 94.50 474 ASP A O 1
ATOM 3544 N N . ALA A 1 475 ? -0.387 -1.961 14.215 1.00 93.69 475 ALA A N 1
ATOM 3545 C CA . ALA A 1 475 ? -1.305 -1.154 13.395 1.00 93.69 475 ALA A CA 1
ATOM 3546 C C . ALA A 1 475 ? -0.706 0.149 12.842 1.00 93.69 475 ALA A C 1
ATOM 3548 O O . ALA A 1 475 ? 0.123 0.769 13.550 1.00 93.69 475 ALA A O 1
#

Mean predicted aligned error: 12.1 Å

Sequence (475 aa):
MMLAILGCSTPPTVATAPPVEPEPTESLATPDRVEVAPPSMAPVHLEPAGLPSSDPVDQTPRDVFDLPGGGRLVHLSRGDHWLWTVAGRTYHLEAAAPVRVTPDGIVEVGGEPCPPSGLEPATAAPFASVCPGLWRRNPVKGAKSKLEWGTDFLRDHVKGGEALTRFVKEKVVRSRGKTSEEHASTGSVAPSGSPTPVRTTRDASLVVEELGIPLSGGPSPLTAGVFYATAAQPGIWLAALHPG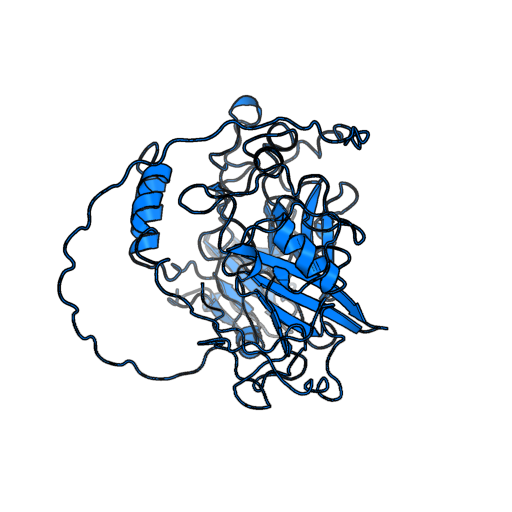LVPDAGTRPLDPVEAVADTLLVLFELDRFDLHFALGTEHPRLDWADRVKPPVRTDWPGPDGFDGDGPLVRAGSVRPDRGGAVVAAFTGGFKRSHGAFHRGPLATVNRGSHYGFVEDGIVWSRPQPGLASVTVTWDGRVDLGVWTEAQRVGDYRHVRQNGLPLVVDGAIGPDVYDRLDGNWSGSVEGDARSMRAGLCIRTEGTARQLLYGYFTAATPGAMARVFLAAGCEDA

pLDDT: mean 77.11, std 23.25, range [22.52, 97.69]

Secondary structure (DSSP, 8-state):
---------------PPPP-PPPPPPP-PPPPPPP-PPP---------PPPP-SS------SEEEEEGGGEEEEE-SSSSEEEEEETTEEEEEEESS-EEE-TT--EEETTEE--GGGG----SSSEEEEETTEEEE--------HHHHHHHHHHHHSTTTHHHHHHHHTTTSS----PPEE--SSPPPPPTTPPPPPP-SS--EE--TT--S-BTT-SSPEETT--EEBSS-TTEEEEEE-GGGSPP-SPPPPPTTGGG--EEEEEEETTT--------SS-S-SSPPTTS-GGG--SSSSTTS-S--TTS---SS--HHHHTT-------S--GGGSS-SSSGGGTSHHHH---EEETTEEEE---TTSEEEEEETT--EEEEE--TT--GGGEEEEEE-SS-SEETTEE-TTTT-TTTTT----TT--S-EEEEEEEEEEETTEEEEEEEEEEEE-HHHHHHHHHHTT-SB-

Foldseek 3Di:
DDFDDDDDDDDDDDDDDDDDDDDDDDDDDDDDDDDDDDDDDDDPDPDPPPADDPDFDDQDFPDWDQAPPRWIKTHGAPFQWIWIGDPNDIWIKGFPADWDADPNRFIDGNNHTQDCVLVDDDDQAQWGDSDVRMITGDQHDDDDDPLRVVLVCLVVPPDVSLLVNLVSCVPPLPDDDDKDKDDDDDDDDQPVPWDDFQAFPDWIWIQHPPPVFAFPVGHDTATARGWTHTPPDPQKTKGKHQLLGFDDAVFDDDDPDSRGWIKMKIKGFLVLDFDFDADASCFQFFAAAPLADPVLDDPARHLSNDGDQPPHGRSRDDDPVCNVVDRTDDDQEDHNNLQFANDAPCSRGSSRQGWWKAHQRRTSDDHDFQWWKWFAAPVRDTDTDTDDPPDDSSRTRIMTTYFHWCAAQLHGTPCLPVCRNSSQAPDSVRHLWAWDKDWFWADDPNIIMIMIMTTHIDHSSSVSSRCSSVHGNID

Radius of gyration: 24.8 Å; Cα contacts (8 Å, |Δi|>4): 923; chains: 1; bounding box: 59×60×70 Å

Solvent-accessible surface area (backbone atoms only — not comparable to full-atom values): 27970 Å² total; per-residue (Å²): 138,75,75,65,69,96,73,94,83,86,89,86,85,91,81,89,83,84,90,84,83,90,81,84,91,81,91,82,86,85,79,87,83,84,89,78,86,78,86,91,70,84,79,82,78,78,70,87,71,75,81,73,73,94,63,60,76,84,70,72,59,74,44,80,44,82,28,76,89,76,19,34,42,35,31,47,40,94,39,51,40,33,39,42,32,49,87,89,44,73,42,29,32,41,42,82,38,63,74,49,69,46,98,88,44,47,40,23,35,68,83,40,84,45,63,74,73,34,78,55,78,90,60,92,44,37,59,43,71,41,41,79,51,32,31,35,48,26,85,39,84,66,96,66,55,75,65,55,50,53,40,49,51,35,50,78,74,36,97,71,24,70,69,61,44,42,70,68,55,66,78,67,72,85,75,83,76,84,65,54,82,48,90,69,81,79,83,80,74,73,52,90,90,45,66,87,52,35,48,57,74,61,93,44,30,38,43,72,72,83,70,89,64,61,44,67,86,59,84,75,72,41,50,49,26,37,35,41,52,34,56,86,42,89,62,32,30,38,24,43,38,36,52,60,39,33,55,87,73,89,56,80,83,73,51,82,62,40,25,65,20,58,31,42,36,41,36,36,37,53,90,80,46,82,80,84,63,77,55,42,44,63,46,58,52,40,45,65,32,79,41,40,47,74,91,42,56,71,94,49,66,10,78,50,60,42,42,71,62,76,82,53,56,44,41,48,63,73,58,78,91,52,52,85,72,63,83,74,60,76,89,84,65,62,47,27,65,67,27,37,21,67,37,51,72,53,18,70,38,76,59,6,39,41,46,10,32,24,44,57,40,44,76,71,32,66,77,40,67,70,20,20,28,43,38,20,32,79,88,56,53,71,50,61,41,68,35,50,85,87,62,58,74,86,66,29,26,24,36,41,29,43,56,58,36,32,23,48,88,60,36,74,26,90,47,44,83,37,51,58,57,31,56,53,71,42,30,83,90,59,41,65,53,23,69,45,72,51,52,27,45,33,72,58,91,88,48,46,30,43,35,40,38,40,29,63,34,33,38,58,47,51,49,29,35,46,41,52,33,57,56,24,35,22,56

Nearest PDB structures (foldseek):
  6xyw-assembly1_Bb  TM=3.386E-01  e=4.261E+00  Arabidopsis thaliana
  5v93-assembly1_c  TM=3.450E-01  e=4.747E+00  Mycobacterium tuberculosis
  6nuk-assembly1_A  TM=3.714E-01  e=8.597E+00  synthetic construct